Protein AF-A0A960Y481-F1 (afdb_monomer_lite)

Foldseek 3Di:
DVVVLLVPQFAAPDLPAPLVLLLCLLVLAANPDDDGSVSLSCLLVCQLPDDQFDDFPQLQLLSQVLNLCSQQPVVLVSVLSSCCRHPQWDWFAAPNDIFIQHQDLADADLQQFQKWKAFLQQWTDGPPDDIDHPLVQSLQSSLVSHLVDPCSSVVSNVVSNPDPDRIDIDGNLRVSLVSLCVSPVPCSVVSSRSSNSSSVSVRHSSSSRSSSQSLQQLQQRDLCHQLLVLLLQLLLVQQCVPDPDPDDPQLNVLLSVLSSQFWGWGKHQQDDWPVRRGGIWTFTWTWDQDPNDTDTHTDDDPVSVLVVSLVSSVSSCVSSVHPDDTHGDLVSSQVSSCVSSVHDPVRCVNGVPHSGIGSHHGRSQSSLCRSVNHPHQPFWDKDQFPALVRVQLVVLVVLLPDDPVLVVSCVVRQSNWWWKDFPPAGIFTWRCNPPLCVCLNVDPDRNVVCCCPQAQVLLLVQQPDFDDLVLLVQLCVQVVHDRDPDDGDTQQVSLVVVVVPDPNQSSLQSNCVSPVPSLQSQLVNWAFTTFRSDADVVFTKTWTWHQDSRVNDIAIWIDTPPDSDTGGDDCCSPHNRIIMIIRRDPVSSD

Sequence (590 aa):
SLRAKISSIKKPVEAKKASNLVILSTLGKLRSDEVTERDAKIAALSSLLSHLRQGSKRSCFASYLAINLKNSYLDYCLDDIVALLKKSKLSRTINGISRLILFLPRIADPYHRIEFSLSRSGTVRTPEASAGKVWENEGMIRALKMLNYEDPVQTLKGYCKALPEKRMTTSFAKLMGHFATESAPDEKERALENALFAFSASWTSTLMRSWVNAIAGMAESQANCYFSSSLIKAILSATRQEASAEIEEQFEEALCRVLVERVRFLYDPTVLAEDEEAEGGFVLFETTLEQSKRSYRQIGTQQEFSAFITRCLEEAARRAETEAAYSVSTKETRKHFLKYIGVSSERAEQKKIQPWVSPLGHDSLEIMKVYLERSEITESHVIIPTSAENLLFQLIRLLKTLPQHEKLLLESKPDSLRPVRIVNYHAFCLMPCHPSWREAWKSAHPTRGWVEKELIKPSKRFSRNALDNETQQKVLSSLGLPAENKERIGYAAFRAALLEKRPAQEVDKALFAALPDVRRALAERALHFADTNLQSGLKDLHFCFIYNPGSEKIEIWQIPDGTDQLIPVREELLINGRHWELFLYADDIF

Radius of gyration: 27.44 Å; chains: 1; bounding box: 72×59×87 Å

Secondary structure (DSSP, 8-state):
-HHHHHHH----SSTTSHHHHHHHHHHT--TTSPPPHHHHHHHHHHHHHS-----STT-HHHHHHHHHHHHH-HHHHHHHHHHHHHHSEEEEEETTEEEEEE-------GGGT-EEEEETT-EEE-SSS--EEGGG-HHHHHHHHHTT-S-HHHHHHHHHHT-SSSEEEEEHHHHHHHHHHHH-GGGHHHHHHHHHHHHHTTTS-HHHHHHHHHHHHGGG-STT-HHHHHHHHHHHHHHHHH-SSPPPHHHHHHHHHHHHHHEEEEEEEEEEPTTSS-EEEEEEEEEEEETTEEEEEE--SHHHHHHHHHHHHHHHHHHTT--------HHHHHHHHHHHTT--HHHHHTTT-BTTEE-----HHHHHHHHTT-SS-S--EEE--SSHHHHHHHHHHHHHTS-HHHHHHHHH-TT--EEEEETTTEEEEE-TT-TTTHHHHH-SS-HHHHHIIIIIHHHHHHHTSBPPHHHHHHHHHHTT---------BHHHHHHHHHTTS-HHHHHHHHHHH-HHHHHHHHTT-EEEEEEEEEETTEEEEEEEEEETTTTEEEEEEEETTS---EE--HHHHTTTPPEEE---HHHH-

Structure (mmCIF, N/CA/C/O backbone):
data_AF-A0A960Y481-F1
#
_entry.id   AF-A0A960Y481-F1
#
loop_
_atom_site.group_PDB
_atom_site.id
_atom_site.type_symbol
_atom_site.label_atom_id
_atom_site.label_alt_id
_atom_site.label_comp_id
_atom_site.label_asym_id
_atom_site.label_entity_id
_atom_site.label_seq_id
_atom_site.pdbx_PDB_ins_code
_atom_site.Cartn_x
_atom_site.Cartn_y
_atom_site.Cartn_z
_atom_site.occupancy
_atom_site.B_iso_or_equiv
_atom_site.auth_seq_id
_atom_site.auth_comp_id
_atom_site.auth_asym_id
_atom_site.auth_atom_id
_atom_site.pdbx_PDB_model_num
ATOM 1 N N . SER A 1 1 ? 2.497 -28.779 8.416 1.00 89.38 1 SER A N 1
ATOM 2 C CA . SER A 1 1 ? 2.288 -28.519 6.975 1.00 89.38 1 SER A CA 1
ATOM 3 C C . SER A 1 1 ? 1.259 -27.410 6.793 1.00 89.38 1 SER A C 1
ATOM 5 O O . SER A 1 1 ? 0.368 -27.284 7.633 1.00 89.38 1 SER A O 1
ATOM 7 N N . LEU A 1 2 ? 1.334 -26.640 5.699 1.00 90.69 2 LEU A N 1
ATOM 8 C CA . LEU A 1 2 ? 0.368 -25.571 5.377 1.00 90.69 2 LEU A CA 1
ATOM 9 C C . LEU A 1 2 ? -1.088 -26.067 5.385 1.00 90.69 2 LEU A C 1
ATOM 11 O O . LEU A 1 2 ? -1.973 -25.420 5.938 1.00 90.69 2 LEU A O 1
ATOM 15 N N . ARG A 1 3 ? -1.333 -27.275 4.858 1.00 93.56 3 ARG A N 1
ATOM 16 C CA . ARG A 1 3 ? -2.661 -27.911 4.856 1.00 93.56 3 ARG A CA 1
ATOM 17 C C . ARG A 1 3 ? -3.247 -28.062 6.263 1.00 93.56 3 ARG A C 1
ATOM 19 O O . ARG A 1 3 ? -4.437 -27.816 6.453 1.00 93.56 3 ARG A O 1
ATOM 26 N N . ALA A 1 4 ? -2.431 -28.458 7.240 1.00 94.81 4 ALA A N 1
ATOM 27 C CA . ALA A 1 4 ? -2.876 -28.603 8.624 1.00 94.81 4 ALA A CA 1
ATOM 28 C C . ALA A 1 4 ? -3.247 -27.242 9.240 1.00 94.81 4 ALA A C 1
ATOM 30 O O . ALA A 1 4 ? -4.299 -27.134 9.867 1.00 94.81 4 ALA A O 1
ATOM 31 N N . LYS A 1 5 ? -2.446 -26.196 8.981 1.00 94.62 5 LYS A N 1
ATOM 32 C CA . LYS A 1 5 ? -2.735 -24.819 9.421 1.00 94.62 5 LYS A CA 1
ATOM 33 C C . LYS A 1 5 ? -4.032 -24.274 8.808 1.00 94.62 5 LYS A C 1
ATOM 35 O O . LYS A 1 5 ? -4.875 -23.753 9.522 1.00 94.62 5 LYS A O 1
ATOM 40 N N . ILE A 1 6 ? -4.261 -24.466 7.507 1.00 95.31 6 ILE A N 1
ATOM 41 C CA . ILE A 1 6 ? -5.529 -24.060 6.867 1.00 95.31 6 ILE A CA 1
ATOM 42 C C . ILE A 1 6 ? -6.713 -24.836 7.464 1.00 95.31 6 ILE A C 1
ATOM 44 O O . ILE A 1 6 ? -7.775 -24.276 7.729 1.00 95.31 6 ILE A O 1
ATOM 48 N N . SER A 1 7 ? -6.533 -26.132 7.728 1.00 94.88 7 SER A N 1
ATOM 49 C CA . SER A 1 7 ? -7.590 -26.979 8.295 1.00 94.88 7 SER A CA 1
ATOM 50 C C . SER A 1 7 ? -7.974 -26.582 9.725 1.00 94.88 7 SER A C 1
ATOM 52 O O . SER A 1 7 ? -9.121 -26.818 10.120 1.00 94.88 7 SER A O 1
ATOM 54 N N . SER A 1 8 ? -7.058 -25.956 10.473 1.00 95.62 8 SER A N 1
ATOM 55 C CA . SER A 1 8 ? -7.289 -25.487 11.842 1.00 95.62 8 SER A CA 1
ATOM 56 C C . SER A 1 8 ? -7.947 -24.106 11.928 1.00 95.62 8 SER A C 1
ATOM 58 O O . SER A 1 8 ? -8.355 -23.715 13.022 1.00 95.62 8 SER A O 1
ATOM 60 N N . ILE A 1 9 ? -8.109 -23.386 10.808 1.00 97.25 9 ILE A N 1
ATOM 61 C CA . ILE A 1 9 ? -8.816 -22.098 10.775 1.00 97.25 9 ILE A CA 1
ATOM 62 C C . ILE A 1 9 ? -10.247 -22.279 11.287 1.00 97.25 9 ILE A C 1
ATOM 64 O O . ILE A 1 9 ? -10.979 -23.176 10.859 1.00 97.25 9 ILE A O 1
ATOM 68 N N . LYS A 1 10 ? -10.639 -21.397 12.207 1.00 96.31 10 LYS A N 1
ATOM 69 C CA . LYS A 1 10 ? -11.958 -21.359 12.845 1.00 96.31 10 LYS A CA 1
ATOM 70 C C . LYS A 1 10 ? -12.716 -20.103 12.443 1.00 96.31 10 LYS A C 1
ATOM 72 O O . LYS A 1 10 ? -12.104 -19.097 12.084 1.00 96.31 10 LYS A O 1
ATOM 77 N N . LYS A 1 11 ? -14.047 -20.165 12.534 1.00 95.25 11 LYS A N 1
ATOM 78 C CA . LYS A 1 11 ? -14.888 -18.976 12.376 1.00 95.25 11 LYS A CA 1
ATOM 79 C C . LYS A 1 11 ? -14.591 -17.947 13.479 1.00 95.25 11 LYS A C 1
ATOM 81 O O . LYS A 1 11 ? -14.102 -18.332 14.549 1.00 95.25 11 LYS A O 1
ATOM 86 N N . PRO A 1 12 ? -14.865 -16.655 13.244 1.00 94.19 12 PRO A N 1
ATOM 87 C CA . PRO A 1 12 ? -14.698 -15.629 14.265 1.00 94.19 12 PRO A CA 1
ATOM 88 C C . PRO A 1 12 ? -15.528 -15.921 15.519 1.00 94.19 12 PRO A C 1
ATOM 90 O O . PRO A 1 12 ? -16.620 -16.477 15.438 1.00 94.19 12 PRO A O 1
ATOM 93 N N . VAL A 1 13 ? -15.014 -15.531 16.690 1.00 89.94 13 VAL A N 1
ATOM 94 C CA . VAL A 1 13 ? -15.665 -15.827 17.985 1.00 89.94 13 VAL A CA 1
ATOM 95 C C . VAL A 1 13 ? -16.997 -15.084 18.160 1.00 89.94 13 VAL A C 1
ATOM 97 O O . VAL A 1 13 ? -17.880 -15.570 18.853 1.00 89.94 13 VAL A O 1
ATOM 100 N N . GLU A 1 14 ? -17.152 -13.906 17.552 1.00 89.75 14 GLU A N 1
ATOM 101 C CA . GLU A 1 14 ? -18.338 -13.058 17.726 1.00 89.75 14 GLU A CA 1
ATOM 102 C C . GLU A 1 14 ? -18.870 -12.576 16.379 1.00 89.75 14 GLU A C 1
ATOM 104 O O . GLU A 1 14 ? -18.095 -12.176 15.509 1.00 89.75 14 GLU A O 1
ATOM 109 N N . ALA A 1 15 ? -20.200 -12.529 16.254 1.00 83.88 15 ALA A N 1
ATOM 110 C CA . ALA A 1 15 ? -20.890 -12.155 15.023 1.00 83.88 15 ALA A CA 1
ATOM 111 C C . ALA A 1 15 ? -20.551 -10.732 14.526 1.00 83.88 15 ALA A C 1
ATOM 113 O O . ALA A 1 15 ? -20.482 -10.479 13.326 1.00 83.88 15 ALA A O 1
ATOM 114 N N . LYS A 1 16 ? -20.320 -9.797 15.456 1.00 85.00 16 LYS A N 1
ATOM 115 C CA . LYS A 1 16 ? -20.137 -8.362 15.173 1.00 85.00 16 LYS A CA 1
ATOM 116 C C . LYS A 1 16 ? -18.681 -7.953 14.905 1.00 85.00 16 LYS A C 1
ATOM 118 O O . LYS A 1 16 ? -18.383 -6.763 14.834 1.00 85.00 16 LYS A O 1
ATOM 123 N N . LYS A 1 17 ? -17.759 -8.912 14.798 1.00 87.50 17 LYS A N 1
ATOM 124 C CA . LYS A 1 17 ? -16.328 -8.643 14.610 1.00 87.50 17 LYS A CA 1
ATOM 125 C C . LYS A 1 17 ? -15.989 -8.266 13.167 1.00 87.50 17 LYS A C 1
ATOM 127 O O . LYS A 1 17 ? -16.613 -8.747 12.226 1.00 87.50 17 LYS A O 1
ATOM 132 N N . ALA A 1 18 ? -14.943 -7.457 12.995 1.00 93.25 18 ALA A N 1
ATOM 133 C CA . ALA A 1 18 ? -14.444 -7.042 11.683 1.00 93.25 18 ALA A CA 1
ATOM 134 C C . ALA A 1 18 ? -14.099 -8.236 10.774 1.00 93.25 18 ALA A C 1
ATOM 136 O O . ALA A 1 18 ? -14.351 -8.187 9.575 1.00 93.25 18 ALA A O 1
ATOM 137 N N . SER A 1 19 ? -13.599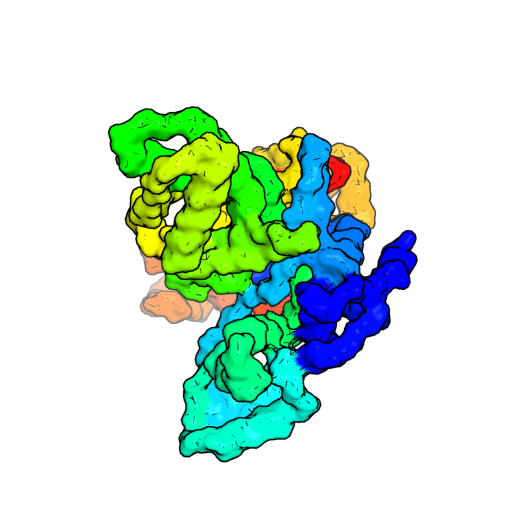 -9.344 11.331 1.00 95.69 19 SER A N 1
ATOM 138 C CA . SER A 1 19 ? -13.332 -10.557 10.550 1.00 95.69 19 SER A CA 1
ATOM 139 C C . SER A 1 19 ? -14.572 -11.177 9.905 1.00 95.69 19 SER A C 1
ATOM 141 O O . SER A 1 19 ? -14.451 -11.718 8.808 1.00 95.69 19 SER A O 1
ATOM 143 N N . ASN A 1 20 ? -15.761 -11.050 10.504 1.00 96.31 20 ASN A N 1
ATOM 144 C CA . ASN A 1 20 ? -16.996 -11.484 9.848 1.00 96.31 20 ASN A CA 1
ATOM 145 C C . ASN A 1 20 ? -17.303 -10.635 8.619 1.00 96.31 20 ASN A C 1
ATOM 147 O O . ASN A 1 20 ? -17.557 -11.194 7.558 1.00 96.31 20 ASN A O 1
ATOM 151 N N . LEU A 1 21 ? -17.211 -9.306 8.736 1.00 96.25 21 LEU A N 1
ATOM 152 C CA . LEU A 1 21 ? -17.396 -8.400 7.600 1.00 96.25 21 LEU A CA 1
ATOM 153 C C . LEU A 1 21 ? -16.445 -8.756 6.451 1.00 96.25 21 LEU A C 1
ATOM 155 O O . LEU A 1 21 ? -16.871 -8.813 5.300 1.00 96.25 21 LEU A O 1
ATOM 159 N N . VAL A 1 22 ? -15.179 -9.047 6.763 1.00 96.81 22 VAL A N 1
ATOM 160 C CA . VAL A 1 22 ? -14.194 -9.480 5.766 1.00 96.81 22 VAL A CA 1
ATOM 161 C C . VAL A 1 22 ? -14.618 -10.764 5.071 1.00 96.81 22 VAL A C 1
ATOM 163 O O . VAL A 1 22 ? -14.667 -10.771 3.845 1.00 96.81 22 VAL A O 1
ATOM 166 N N . ILE A 1 23 ? -14.979 -11.810 5.821 1.00 97.81 23 ILE A N 1
ATOM 167 C CA . ILE A 1 23 ? -15.399 -13.096 5.247 1.00 97.81 23 ILE A CA 1
ATOM 168 C C . ILE A 1 23 ? -16.652 -12.927 4.376 1.00 97.81 23 ILE A C 1
ATOM 170 O O . ILE A 1 23 ? -16.670 -13.391 3.237 1.00 97.81 23 ILE A O 1
ATOM 174 N N . LEU A 1 24 ? -17.680 -12.236 4.877 1.00 97.88 24 LEU A N 1
ATOM 175 C CA . LEU A 1 24 ? -18.930 -12.008 4.146 1.00 97.88 24 LEU A CA 1
ATOM 176 C C . LEU A 1 24 ? -18.686 -11.219 2.851 1.00 97.88 24 LEU A C 1
ATOM 178 O O . LEU A 1 24 ? -19.197 -11.597 1.797 1.00 97.88 24 LEU A O 1
ATOM 182 N N . SER A 1 25 ? -17.836 -10.188 2.908 1.00 96.81 25 SER A N 1
ATOM 183 C CA . SER A 1 25 ? -17.443 -9.382 1.744 1.00 96.81 25 SER A CA 1
ATOM 184 C C . SER A 1 25 ? -16.659 -10.195 0.710 1.00 96.81 25 SER A C 1
ATOM 186 O O . SER A 1 25 ? -16.933 -10.098 -0.486 1.00 96.81 25 SER A O 1
ATOM 188 N N . THR A 1 26 ? -15.706 -11.027 1.152 1.00 96.00 26 THR A N 1
ATOM 189 C CA . THR A 1 26 ? -14.926 -11.906 0.262 1.00 96.00 26 THR A CA 1
ATOM 190 C C . THR A 1 26 ? -15.830 -12.882 -0.486 1.00 96.00 26 THR A C 1
ATOM 192 O O . THR A 1 26 ? -15.625 -13.123 -1.672 1.00 96.00 26 THR A O 1
ATOM 195 N N . LEU A 1 27 ? -16.830 -13.441 0.202 1.00 97.00 27 LEU A N 1
ATOM 196 C CA . LEU A 1 27 ? -17.701 -14.486 -0.339 1.00 97.00 27 LEU A CA 1
ATOM 197 C C . LEU A 1 27 ? -18.978 -13.949 -1.002 1.00 97.00 27 LEU A C 1
ATOM 199 O O . LEU A 1 27 ? -19.749 -14.738 -1.540 1.00 97.00 27 LEU A O 1
ATOM 203 N N . GLY A 1 28 ? -19.219 -12.635 -0.959 1.00 96.75 28 GLY A N 1
ATOM 204 C CA . GLY A 1 28 ? -20.430 -12.022 -1.508 1.00 96.75 28 GLY A CA 1
ATOM 205 C C . GLY A 1 28 ? -21.717 -12.525 -0.847 1.00 96.75 28 GLY A C 1
ATOM 206 O O . GLY A 1 28 ? -22.691 -12.820 -1.546 1.00 96.75 28 GLY A O 1
ATOM 207 N N . LYS A 1 29 ? -21.693 -12.655 0.484 1.00 98.12 29 LYS A N 1
ATOM 208 C CA . LYS A 1 29 ? -22.826 -13.048 1.338 1.00 98.12 29 LYS A CA 1
ATOM 209 C C . LYS A 1 29 ? -23.587 -11.834 1.881 1.00 98.12 29 LYS A C 1
ATOM 211 O O . LYS A 1 29 ? -23.073 -10.715 1.827 1.00 98.12 29 LYS A O 1
ATOM 216 N N . LEU A 1 30 ? -24.801 -12.051 2.394 1.00 97.69 30 LEU A N 1
ATOM 217 C CA . LEU A 1 30 ? -25.567 -11.008 3.084 1.00 97.69 30 LEU A CA 1
ATOM 218 C C . LEU A 1 30 ? -24.894 -10.636 4.409 1.00 97.69 30 LEU A C 1
ATOM 220 O O . LEU A 1 30 ? -24.222 -11.461 5.028 1.00 97.69 30 LEU A O 1
ATOM 224 N N . ARG A 1 31 ? -25.098 -9.403 4.885 1.00 96.06 31 ARG A N 1
ATOM 225 C CA . ARG A 1 31 ? -24.583 -8.977 6.202 1.00 96.06 31 ARG A CA 1
ATOM 226 C C . ARG A 1 31 ? -25.227 -9.760 7.355 1.00 96.06 31 ARG A C 1
ATOM 228 O O . ARG A 1 31 ? -24.601 -9.902 8.404 1.00 96.06 31 ARG A O 1
ATOM 235 N N . SER A 1 32 ? -26.450 -10.253 7.168 1.00 95.81 32 SER A N 1
ATOM 236 C CA . SER A 1 32 ? -27.188 -11.098 8.115 1.00 95.81 32 SER A CA 1
ATOM 237 C C . SER A 1 32 ? -26.797 -12.580 8.089 1.00 95.81 32 SER A C 1
ATOM 239 O O . SER A 1 32 ? -27.176 -13.303 9.011 1.00 95.81 32 SER A O 1
ATOM 241 N N . ASP A 1 33 ? -26.045 -13.042 7.083 1.00 97.06 33 ASP A N 1
ATOM 242 C CA . ASP A 1 33 ? -25.694 -14.458 6.951 1.00 97.06 33 ASP A CA 1
ATOM 243 C C . ASP A 1 33 ? -24.779 -14.930 8.092 1.00 97.06 33 ASP A C 1
ATOM 245 O O . ASP A 1 33 ? -23.843 -14.240 8.514 1.00 97.06 33 ASP A O 1
ATOM 249 N N . GLU A 1 34 ? -24.990 -16.166 8.556 1.00 97.12 34 GLU A N 1
ATOM 250 C CA . GLU A 1 34 ? -24.066 -16.790 9.499 1.00 97.12 34 GLU A CA 1
ATOM 251 C C . GLU A 1 34 ? -22.747 -17.168 8.802 1.00 97.12 34 GLU A C 1
ATOM 253 O O . GLU A 1 34 ? -22.714 -17.844 7.769 1.00 97.12 34 GLU A O 1
ATOM 258 N N . VAL A 1 35 ? -21.628 -16.778 9.416 1.00 97.75 35 VAL A N 1
ATOM 259 C CA . VAL A 1 35 ? -20.289 -17.202 9.000 1.00 97.75 35 VAL A CA 1
ATOM 260 C C . VAL A 1 35 ? -19.968 -18.588 9.562 1.00 97.75 35 VAL A C 1
ATOM 262 O O . VAL A 1 35 ? -19.931 -18.797 10.776 1.00 97.75 35 VAL A O 1
ATOM 265 N N . THR A 1 36 ? -19.652 -19.535 8.679 1.00 97.69 36 THR A N 1
ATOM 266 C CA . THR A 1 36 ? -19.241 -20.902 9.039 1.00 97.69 36 THR A CA 1
ATOM 267 C C . THR A 1 36 ? -17.714 -21.066 9.085 1.00 97.69 36 THR A C 1
ATOM 269 O O . THR A 1 36 ? -16.955 -20.229 8.594 1.00 97.69 36 THR A O 1
ATOM 272 N N . GLU A 1 37 ? -17.213 -22.181 9.637 1.00 97.88 37 GLU A N 1
ATOM 273 C CA . GLU A 1 37 ? -15.775 -22.507 9.545 1.00 97.88 37 GLU A CA 1
ATOM 274 C C . GLU A 1 37 ? -15.317 -22.701 8.092 1.00 97.88 37 GLU A C 1
ATOM 276 O O . GLU A 1 37 ? -14.184 -22.366 7.746 1.00 97.88 37 GLU A O 1
ATOM 281 N N . ARG A 1 38 ? -16.196 -23.241 7.236 1.00 98.06 38 ARG A N 1
ATOM 282 C CA . ARG A 1 38 ? -15.915 -23.419 5.809 1.00 98.06 38 ARG A CA 1
ATOM 283 C C . ARG A 1 38 ? -15.708 -22.067 5.132 1.00 98.06 38 ARG A C 1
ATOM 285 O O . ARG A 1 38 ? -14.753 -21.925 4.377 1.00 98.06 38 ARG A O 1
ATOM 292 N N . ASP A 1 39 ? -16.540 -21.082 5.453 1.00 98.25 39 ASP A N 1
ATOM 293 C CA . ASP A 1 39 ? -16.425 -19.726 4.913 1.00 98.25 39 ASP A CA 1
ATOM 294 C C . ASP A 1 39 ? -15.092 -19.075 5.289 1.00 98.25 39 ASP A C 1
ATOM 296 O O . ASP A 1 39 ? -14.391 -18.559 4.423 1.00 98.25 39 ASP A O 1
ATOM 300 N N . ALA A 1 40 ? -14.692 -19.173 6.562 1.00 98.12 40 ALA A N 1
ATOM 301 C CA . ALA A 1 40 ? -13.408 -18.649 7.028 1.00 98.12 40 ALA A CA 1
ATOM 302 C C . ALA A 1 40 ? -12.216 -19.295 6.296 1.00 98.12 40 ALA A C 1
ATOM 304 O O . ALA A 1 40 ? -11.266 -18.607 5.922 1.00 98.12 40 ALA A O 1
ATOM 305 N N . LYS A 1 41 ? -12.278 -20.610 6.043 1.00 98.19 41 LYS A N 1
ATOM 306 C CA . LYS A 1 41 ? -11.253 -21.347 5.284 1.00 98.19 41 LYS A CA 1
ATOM 307 C C . LYS A 1 41 ? -11.200 -20.927 3.817 1.00 98.19 41 LYS A C 1
ATOM 309 O O . LYS A 1 41 ? -10.105 -20.749 3.290 1.00 98.19 41 LYS A O 1
ATO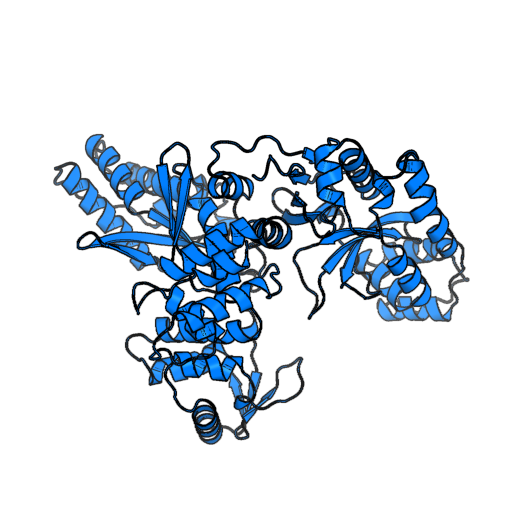M 314 N N . ILE A 1 42 ? -12.354 -20.758 3.166 1.00 97.81 42 ILE A N 1
ATOM 315 C CA . ILE A 1 42 ? -12.423 -20.296 1.772 1.00 97.81 42 ILE A CA 1
ATOM 316 C C . ILE A 1 42 ? -11.888 -18.868 1.671 1.00 97.81 42 ILE A C 1
ATOM 318 O O . ILE A 1 42 ? -11.073 -18.606 0.794 1.00 97.81 42 ILE A O 1
ATOM 322 N N . ALA A 1 43 ? -12.276 -17.973 2.585 1.00 97.06 43 ALA A N 1
ATOM 323 C CA . ALA A 1 43 ? -11.764 -16.606 2.613 1.00 97.06 43 ALA A CA 1
ATOM 324 C C . ALA A 1 43 ? -10.236 -16.589 2.771 1.00 97.06 43 ALA A C 1
ATOM 326 O O . ALA A 1 43 ? -9.547 -15.966 1.969 1.00 97.06 43 ALA A O 1
ATOM 327 N N . ALA A 1 44 ? -9.689 -17.351 3.725 1.00 97.56 44 ALA A N 1
ATOM 328 C CA . ALA A 1 44 ? -8.244 -17.474 3.898 1.00 97.56 44 ALA A CA 1
ATOM 329 C C . ALA A 1 44 ? -7.543 -18.007 2.639 1.00 97.56 44 ALA A C 1
ATOM 331 O O . ALA A 1 44 ? -6.573 -17.409 2.180 1.00 97.56 44 ALA A O 1
ATOM 332 N N . LEU A 1 45 ? -8.039 -19.100 2.051 1.00 96.94 45 LEU A N 1
ATOM 333 C CA . LEU A 1 45 ? -7.442 -19.694 0.854 1.00 96.94 45 LEU A CA 1
ATOM 334 C C . LEU A 1 45 ? -7.517 -18.745 -0.348 1.00 96.94 45 LEU A C 1
ATOM 336 O O . LEU A 1 45 ? -6.511 -18.544 -1.023 1.00 96.94 45 LEU A O 1
ATOM 340 N N . SER A 1 46 ? -8.675 -18.121 -0.577 1.00 96.06 46 SER A N 1
ATOM 341 C CA . SER A 1 46 ? -8.863 -17.106 -1.618 1.00 96.06 46 SER A CA 1
ATOM 342 C C . SER A 1 46 ? -7.866 -15.964 -1.455 1.00 96.06 46 SER A C 1
ATOM 344 O O . SER A 1 46 ? -7.333 -15.463 -2.439 1.00 96.06 46 SER A O 1
ATOM 346 N N . SER A 1 47 ? -7.585 -15.563 -0.218 1.00 95.69 47 SER A N 1
ATOM 347 C CA . SER A 1 47 ? -6.618 -14.518 0.081 1.00 95.69 47 SER A CA 1
ATOM 348 C C . SER A 1 47 ? -5.177 -14.952 -0.151 1.00 95.69 47 SER A C 1
ATOM 350 O O . SER A 1 47 ? -4.425 -14.192 -0.755 1.00 95.69 47 SER A O 1
ATOM 352 N N . LEU A 1 48 ? -4.782 -16.160 0.253 1.00 95.38 48 LEU A N 1
ATOM 353 C CA . LEU A 1 48 ? -3.434 -16.688 -0.006 1.00 95.38 48 LEU A CA 1
ATOM 354 C C . LEU A 1 48 ? -3.151 -16.833 -1.508 1.00 95.38 48 LEU A C 1
ATOM 356 O O . LEU A 1 48 ? -2.051 -16.515 -1.955 1.00 95.38 48 LEU A O 1
ATOM 360 N N . LEU A 1 49 ? -4.156 -17.266 -2.274 1.00 95.25 49 LEU A N 1
ATOM 361 C CA . LEU A 1 49 ? -4.085 -17.395 -3.732 1.00 95.25 49 LEU A CA 1
ATOM 362 C C . LEU A 1 49 ? -4.234 -16.055 -4.461 1.00 95.25 49 LEU A C 1
ATOM 364 O O . LEU A 1 49 ? -3.929 -15.967 -5.647 1.00 95.25 49 LEU A O 1
ATOM 368 N N . SER A 1 50 ? -4.694 -15.009 -3.772 1.00 94.00 50 SER A N 1
ATOM 369 C CA . SER A 1 50 ? -4.795 -13.682 -4.367 1.00 94.00 50 SER A CA 1
ATOM 370 C C . SER A 1 50 ? -3.420 -13.087 -4.632 1.00 94.00 50 SER A C 1
ATOM 372 O O . SER A 1 50 ? -2.425 -13.383 -3.962 1.00 94.00 50 SER A O 1
ATOM 374 N N . HIS A 1 51 ? -3.381 -12.196 -5.607 1.00 91.00 51 HIS A N 1
ATOM 375 C CA . HIS A 1 51 ? -2.190 -11.455 -5.937 1.00 91.00 51 HIS A CA 1
ATOM 376 C C . HIS A 1 51 ? -2.157 -10.147 -5.132 1.00 91.00 51 HIS A C 1
ATOM 378 O O . HIS A 1 51 ? -3.031 -9.292 -5.280 1.00 91.00 51 HIS A O 1
ATOM 384 N N . LEU A 1 52 ? -1.201 -10.027 -4.204 1.00 93.06 52 LEU A N 1
ATOM 385 C CA . LEU A 1 52 ? -1.096 -8.865 -3.323 1.00 93.06 52 LEU A CA 1
ATOM 386 C C . LEU A 1 52 ? -0.195 -7.820 -3.968 1.00 93.06 52 LEU A C 1
ATOM 388 O O . LEU A 1 52 ? 0.983 -8.071 -4.198 1.00 93.06 52 LEU A O 1
ATOM 392 N N . ARG A 1 53 ? -0.751 -6.636 -4.212 1.00 91.81 53 ARG A N 1
ATOM 393 C CA . ARG A 1 53 ? -0.035 -5.501 -4.795 1.00 91.81 53 ARG A CA 1
ATOM 394 C C . ARG A 1 53 ? -0.206 -4.269 -3.947 1.00 91.81 53 ARG A C 1
ATOM 396 O O . ARG A 1 53 ? -1.177 -4.155 -3.200 1.00 91.81 53 ARG A O 1
ATOM 403 N N . GLN A 1 54 ? 0.730 -3.343 -4.043 1.00 88.75 54 GLN A N 1
ATOM 404 C CA . GLN A 1 54 ? 0.591 -2.051 -3.397 1.00 88.75 54 GLN A CA 1
ATOM 405 C C . GLN A 1 54 ? -0.659 -1.351 -3.940 1.00 88.75 54 GLN A C 1
ATOM 407 O O . GLN A 1 54 ? -0.951 -1.410 -5.131 1.00 88.75 54 GLN A O 1
ATOM 412 N N . GLY A 1 55 ? -1.447 -0.780 -3.031 1.00 80.19 55 GLY A N 1
ATOM 413 C CA . GLY A 1 55 ? -2.617 0.012 -3.393 1.00 80.19 55 GLY A CA 1
ATOM 414 C C . GLY A 1 55 ? -2.209 1.451 -3.691 1.00 80.19 55 GLY A C 1
ATOM 415 O O . GLY A 1 55 ? -1.267 1.713 -4.438 1.00 80.19 55 GLY A O 1
ATOM 416 N N . SER A 1 56 ? -2.894 2.382 -3.041 1.00 69.44 56 SER A N 1
ATOM 417 C CA . SER A 1 56 ? -2.641 3.816 -3.121 1.00 69.44 56 SER A CA 1
ATOM 418 C C . SER A 1 56 ? -1.201 4.225 -2.767 1.00 69.44 56 SER A C 1
ATOM 420 O O . SER A 1 56 ? -0.461 3.537 -2.040 1.00 69.44 56 SER A O 1
ATOM 422 N N . LYS A 1 57 ? -0.809 5.409 -3.263 1.00 69.38 57 LYS A N 1
ATOM 423 C CA . LYS A 1 57 ? 0.413 6.116 -2.847 1.00 69.38 57 LYS A CA 1
ATOM 424 C C . LYS A 1 57 ? 0.417 6.215 -1.312 1.00 69.38 57 LYS A C 1
ATOM 426 O O . LYS A 1 57 ? -0.608 6.543 -0.741 1.00 69.38 57 LYS A O 1
ATOM 431 N N . ARG A 1 58 ? 1.574 6.006 -0.664 1.00 81.44 58 ARG A N 1
ATOM 432 C CA . ARG A 1 58 ? 1.806 6.036 0.808 1.00 81.44 58 ARG A CA 1
ATOM 433 C C . ARG A 1 58 ? 1.549 4.746 1.583 1.00 81.44 58 ARG A C 1
ATOM 435 O O . ARG A 1 58 ? 1.891 4.713 2.753 1.00 81.44 58 ARG A O 1
ATOM 442 N N . SER A 1 59 ? 1.064 3.670 0.965 1.00 85.19 59 SER A N 1
ATOM 443 C CA . SER A 1 59 ? 1.012 2.339 1.607 1.00 85.19 59 SER A CA 1
ATOM 444 C C . SER A 1 59 ? 2.292 1.506 1.407 1.00 85.19 59 SER A C 1
ATOM 446 O O . SER A 1 59 ? 2.407 0.396 1.938 1.00 85.19 59 SER A O 1
ATOM 448 N N . CYS A 1 60 ? 3.264 2.022 0.641 1.00 90.44 60 CYS A N 1
ATOM 449 C CA . CYS A 1 60 ? 4.484 1.304 0.259 1.00 90.44 60 CYS A CA 1
ATOM 450 C C . CYS A 1 60 ? 5.303 0.830 1.464 1.00 90.44 60 CYS A C 1
ATOM 452 O O . CYS A 1 60 ? 5.754 -0.312 1.462 1.00 90.44 60 CYS A O 1
ATOM 454 N N . PHE A 1 61 ? 5.405 1.654 2.515 1.00 91.19 61 PHE A N 1
ATOM 455 C CA . PHE A 1 61 ? 6.169 1.363 3.737 1.00 91.19 61 PHE A CA 1
ATOM 456 C C . PHE A 1 61 ? 5.690 0.121 4.504 1.00 91.19 61 PHE A C 1
ATOM 458 O O . PHE A 1 61 ? 6.433 -0.386 5.330 1.00 91.19 61 PHE A O 1
ATOM 465 N N . ALA A 1 62 ? 4.479 -0.378 4.242 1.00 93.88 62 ALA A N 1
ATOM 466 C CA . ALA A 1 62 ? 3.949 -1.609 4.834 1.00 93.88 62 ALA A CA 1
ATOM 467 C C . ALA A 1 62 ? 3.729 -2.708 3.784 1.00 93.88 62 ALA A C 1
ATOM 469 O O . ALA A 1 62 ? 3.998 -3.884 4.031 1.00 93.88 62 ALA A O 1
ATOM 470 N N . SER A 1 63 ? 3.268 -2.325 2.589 1.00 94.19 63 SER A N 1
ATOM 471 C CA . SER A 1 63 ? 2.918 -3.264 1.518 1.00 94.19 63 SER A CA 1
ATOM 472 C C . SER A 1 63 ? 4.115 -4.090 1.055 1.00 94.19 63 SER A C 1
ATOM 474 O O . SER A 1 63 ? 3.957 -5.281 0.809 1.00 94.19 63 SER A O 1
ATOM 476 N N . TYR A 1 64 ? 5.309 -3.492 0.974 1.00 93.75 64 TYR A N 1
ATOM 477 C CA . TYR A 1 64 ? 6.516 -4.209 0.551 1.00 93.75 64 TYR A CA 1
ATOM 478 C C . TYR A 1 64 ? 6.868 -5.371 1.494 1.00 93.75 64 TYR A C 1
ATOM 480 O O . TYR A 1 64 ? 7.195 -6.462 1.031 1.00 93.75 64 TYR A O 1
ATOM 488 N N . LEU A 1 65 ? 6.714 -5.170 2.808 1.00 94.00 65 LEU A N 1
ATOM 489 C CA . LEU A 1 65 ? 6.919 -6.208 3.806 1.00 94.00 65 LEU A CA 1
ATOM 490 C C . LEU A 1 65 ? 5.841 -7.280 3.662 1.00 94.00 65 LEU A C 1
ATOM 492 O O . LEU A 1 65 ? 6.171 -8.448 3.545 1.00 94.00 65 LEU A O 1
ATOM 496 N N . ALA A 1 66 ? 4.564 -6.908 3.573 1.00 95.69 66 ALA A N 1
ATOM 497 C CA . ALA A 1 66 ? 3.479 -7.877 3.400 1.00 95.69 66 ALA A CA 1
ATOM 498 C C . ALA A 1 66 ? 3.639 -8.750 2.136 1.00 95.69 66 ALA A C 1
ATOM 500 O O . ALA A 1 66 ? 3.410 -9.960 2.178 1.00 95.69 66 ALA A O 1
ATOM 501 N N . ILE A 1 67 ? 4.067 -8.152 1.020 1.00 95.25 67 ILE A N 1
ATOM 502 C CA . ILE A 1 67 ? 4.366 -8.858 -0.234 1.00 95.25 67 ILE A CA 1
ATOM 503 C C . ILE A 1 67 ? 5.544 -9.815 -0.036 1.00 95.25 67 ILE A C 1
ATOM 505 O O . ILE A 1 67 ? 5.453 -10.986 -0.407 1.00 95.25 67 ILE A O 1
ATOM 509 N N . ASN A 1 68 ? 6.616 -9.351 0.611 1.00 93.69 68 ASN A N 1
ATOM 510 C CA . ASN A 1 68 ? 7.759 -10.189 0.949 1.00 93.69 68 ASN A CA 1
ATOM 511 C C . ASN A 1 68 ? 7.367 -11.380 1.834 1.00 93.69 68 ASN A C 1
ATOM 513 O O . ASN A 1 68 ? 7.684 -12.519 1.508 1.00 93.69 68 ASN A O 1
ATOM 517 N N . LEU A 1 69 ? 6.624 -11.130 2.910 1.00 93.94 69 LEU A N 1
ATOM 518 C CA . LEU A 1 69 ? 6.132 -12.141 3.840 1.00 93.94 69 LEU A CA 1
ATOM 519 C C . LEU A 1 69 ? 5.282 -13.190 3.122 1.00 93.94 69 LEU A C 1
ATOM 521 O O . LEU A 1 69 ? 5.484 -14.385 3.305 1.00 93.94 69 LEU A O 1
ATOM 525 N N . LYS A 1 70 ? 4.356 -12.760 2.262 1.00 94.56 70 LYS A N 1
ATOM 526 C CA . LYS A 1 70 ? 3.495 -13.673 1.506 1.00 94.56 70 LYS A CA 1
ATOM 527 C C . LYS A 1 70 ? 4.292 -14.555 0.540 1.00 94.56 70 LYS A C 1
ATOM 529 O O . LYS A 1 70 ? 4.008 -15.747 0.456 1.00 94.56 70 LYS A O 1
ATOM 534 N N . ASN A 1 71 ? 5.261 -13.988 -0.180 1.00 91.44 71 ASN A N 1
ATOM 535 C CA . ASN A 1 71 ? 6.000 -14.713 -1.219 1.00 91.44 71 ASN A CA 1
ATOM 536 C C . ASN A 1 71 ? 7.149 -15.562 -0.652 1.00 91.44 71 ASN A C 1
ATOM 538 O O . ASN A 1 71 ? 7.347 -16.696 -1.079 1.00 91.44 71 ASN A O 1
ATOM 542 N N . SER A 1 72 ? 7.872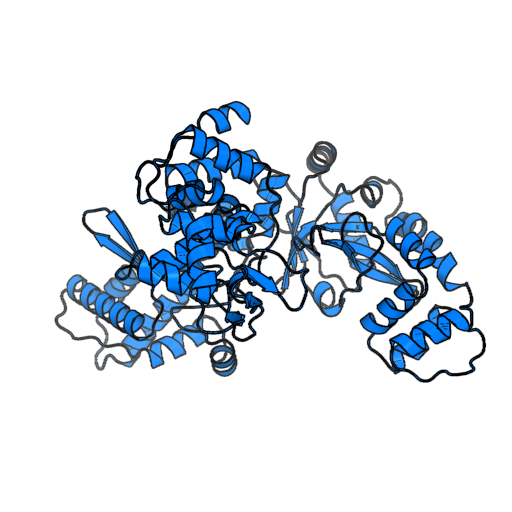 -15.054 0.345 1.00 89.38 72 SER A N 1
ATOM 543 C CA . SER A 1 72 ? 9.077 -15.698 0.880 1.00 89.38 72 SER A CA 1
ATOM 544 C C . SER A 1 72 ? 8.829 -16.488 2.177 1.00 89.38 72 SER A C 1
ATOM 546 O O . SER A 1 72 ? 9.555 -17.449 2.457 1.00 89.38 72 SER A O 1
ATOM 548 N N . TYR A 1 73 ? 7.793 -16.128 2.950 1.00 91.31 73 TYR A N 1
ATOM 549 C CA . TYR A 1 73 ? 7.572 -16.581 4.335 1.00 91.31 73 TYR A CA 1
ATOM 550 C C . TYR A 1 73 ? 6.093 -16.873 4.643 1.00 91.31 73 TYR A C 1
ATOM 552 O O . TYR A 1 73 ? 5.537 -16.447 5.658 1.00 91.31 73 TYR A O 1
ATOM 560 N N . LEU A 1 74 ? 5.452 -17.632 3.750 1.00 92.44 74 LEU A N 1
ATOM 561 C CA . LEU A 1 74 ? 4.009 -17.902 3.756 1.00 92.44 74 LEU A CA 1
ATOM 562 C C . LEU A 1 74 ? 3.458 -18.404 5.103 1.00 92.44 74 LEU A C 1
ATOM 564 O O . LEU A 1 74 ? 2.309 -18.120 5.438 1.00 92.44 74 LEU A O 1
ATOM 568 N N . ASP A 1 75 ? 4.260 -19.130 5.885 1.00 93.06 75 ASP A N 1
ATOM 569 C CA . ASP A 1 75 ? 3.865 -19.615 7.208 1.00 93.06 75 ASP A CA 1
ATOM 570 C C . ASP A 1 75 ? 3.532 -18.482 8.192 1.00 93.06 75 ASP A C 1
ATOM 572 O O . ASP A 1 75 ? 2.520 -18.583 8.884 1.00 93.06 75 ASP A O 1
ATOM 576 N N . TYR A 1 76 ? 4.314 -17.397 8.207 1.00 93.25 76 TYR A N 1
ATOM 577 C CA . TYR A 1 76 ? 4.070 -16.227 9.063 1.00 93.25 76 TYR A CA 1
ATOM 578 C C . TYR A 1 76 ? 2.824 -15.461 8.617 1.00 93.25 76 TYR A C 1
ATOM 580 O O . TYR A 1 76 ? 1.974 -15.100 9.432 1.00 93.25 76 TYR A O 1
ATOM 588 N N . CYS A 1 77 ? 2.669 -15.286 7.301 1.00 95.50 77 CYS A N 1
ATOM 589 C CA . CYS A 1 77 ? 1.464 -14.709 6.710 1.00 95.50 77 CYS A CA 1
ATOM 590 C C . CYS A 1 77 ? 0.209 -15.504 7.119 1.00 95.50 77 CYS A C 1
ATOM 592 O O . CYS A 1 77 ? -0.806 -14.925 7.512 1.00 95.50 77 CYS A O 1
ATOM 594 N N . LEU A 1 78 ? 0.279 -16.838 7.085 1.00 96.44 78 LEU A N 1
ATOM 595 C CA . LEU A 1 78 ? -0.833 -17.702 7.471 1.00 96.44 78 LEU A CA 1
ATOM 596 C C . LEU A 1 78 ? -1.156 -17.613 8.968 1.00 96.44 78 LEU A C 1
ATOM 598 O O . LEU A 1 78 ? -2.334 -17.575 9.328 1.00 96.44 78 LEU A O 1
ATOM 602 N N . ASP A 1 79 ? -0.147 -17.545 9.834 1.00 96.06 79 ASP A N 1
ATOM 603 C CA . ASP A 1 79 ? -0.356 -17.417 11.280 1.00 96.06 79 ASP A CA 1
ATOM 604 C C . ASP A 1 79 ? -1.058 -16.090 11.628 1.00 96.06 79 ASP A C 1
ATOM 606 O O . ASP A 1 79 ? -2.005 -16.068 12.425 1.00 96.06 79 ASP A O 1
ATOM 610 N N . ASP A 1 80 ? -0.694 -15.004 10.942 1.00 97.19 80 ASP A N 1
ATOM 611 C CA . ASP A 1 80 ? -1.392 -13.723 11.047 1.00 97.19 80 ASP A CA 1
ATOM 612 C C . ASP A 1 80 ? -2.828 -13.788 10.530 1.00 97.19 80 ASP A C 1
ATOM 614 O O . ASP A 1 80 ? -3.742 -13.297 11.192 1.00 97.19 80 ASP A O 1
ATOM 618 N N . ILE A 1 81 ? -3.067 -14.422 9.381 1.00 96.75 81 ILE A N 1
ATOM 619 C CA . ILE A 1 81 ? -4.420 -14.605 8.838 1.00 96.75 81 ILE A CA 1
ATOM 620 C C . ILE A 1 81 ? -5.302 -15.379 9.820 1.00 96.75 81 ILE A C 1
ATOM 622 O O . ILE A 1 81 ? -6.439 -14.978 10.080 1.00 96.75 81 ILE A O 1
ATOM 626 N N . VAL A 1 82 ? -4.784 -16.461 10.407 1.00 96.19 82 VAL A N 1
ATOM 627 C CA . VAL A 1 82 ? -5.493 -17.243 11.430 1.00 96.19 82 VAL A CA 1
ATOM 628 C C . VAL A 1 82 ? -5.840 -16.351 12.625 1.00 96.19 82 VAL A C 1
ATOM 630 O O . VAL A 1 82 ? -6.980 -16.371 13.104 1.00 96.19 82 VAL A O 1
ATOM 633 N N . ALA A 1 83 ? -4.884 -15.549 13.101 1.00 95.50 83 ALA A N 1
ATOM 634 C CA . ALA A 1 83 ? -5.095 -14.630 14.212 1.00 95.50 83 ALA A CA 1
ATOM 635 C C . ALA A 1 83 ? -6.141 -13.552 13.882 1.00 95.50 83 ALA A C 1
ATOM 637 O O . ALA A 1 83 ? -7.045 -13.320 14.689 1.00 95.50 83 ALA A O 1
ATOM 638 N N . LEU A 1 84 ? -6.080 -12.953 12.692 1.00 95.19 84 LEU A N 1
ATOM 639 C CA . LEU A 1 84 ? -7.019 -11.934 12.228 1.00 95.19 84 LEU A CA 1
ATOM 640 C C . LEU A 1 84 ? -8.436 -12.480 12.091 1.00 95.19 84 LEU A C 1
ATOM 642 O O . LEU A 1 84 ? -9.366 -11.892 12.644 1.00 95.19 84 LEU A O 1
ATOM 646 N N . LEU A 1 85 ? -8.615 -13.632 11.443 1.00 95.62 85 LEU A N 1
ATOM 647 C CA . LEU A 1 85 ? -9.934 -14.245 11.304 1.00 95.62 85 LEU A CA 1
ATOM 648 C C . LEU A 1 85 ? -10.517 -14.605 12.676 1.00 95.62 85 LEU A C 1
ATOM 650 O O . LEU A 1 85 ? -11.653 -14.245 12.987 1.00 95.62 85 LEU A O 1
ATOM 654 N N . LYS A 1 86 ? -9.722 -15.222 13.557 1.00 94.25 86 LYS A N 1
ATOM 655 C CA . LYS A 1 86 ? -10.195 -15.654 14.880 1.00 94.25 86 LYS A CA 1
ATOM 656 C C . LYS A 1 86 ? -10.470 -14.485 15.834 1.00 94.25 86 LYS A C 1
ATOM 658 O O . LYS A 1 86 ? -11.476 -14.498 16.547 1.00 94.25 86 LYS A O 1
ATOM 663 N N . LYS A 1 87 ? -9.566 -13.502 15.900 1.00 93.19 87 LYS A N 1
ATOM 664 C CA . LYS A 1 87 ? -9.527 -12.478 16.963 1.00 93.19 87 LYS A CA 1
ATOM 665 C C . LYS A 1 87 ? -9.846 -11.056 16.487 1.00 93.19 87 LYS A C 1
ATOM 667 O O . LYS A 1 87 ? -10.058 -10.206 17.346 1.00 93.19 87 LYS A O 1
ATOM 672 N N . SER A 1 88 ? -9.893 -10.787 15.177 1.00 94.00 88 SER A N 1
ATOM 673 C CA . SER A 1 88 ? -9.937 -9.426 14.594 1.00 94.00 88 SER A CA 1
ATOM 674 C C . SER A 1 88 ? -8.815 -8.504 15.085 1.00 94.00 88 SER A C 1
ATOM 676 O O . SER A 1 88 ? -9.010 -7.301 15.236 1.00 94.00 88 SER A O 1
ATOM 678 N N . LYS A 1 89 ? -7.648 -9.068 15.400 1.00 94.00 89 LYS A N 1
ATOM 679 C CA . LYS A 1 89 ? -6.466 -8.316 15.829 1.00 94.00 89 LYS A CA 1
ATOM 680 C C . LYS A 1 89 ? -5.222 -9.182 15.741 1.00 94.00 89 LYS A C 1
ATOM 682 O O . LYS A 1 89 ? -5.312 -10.404 15.890 1.00 94.00 89 LYS A O 1
ATOM 687 N N . LEU A 1 90 ? -4.079 -8.532 15.580 1.00 95.88 90 LEU A N 1
ATOM 688 C CA . LEU A 1 90 ? -2.776 -9.135 15.814 1.00 95.88 90 LEU A CA 1
ATOM 689 C C . LEU A 1 90 ? -2.282 -8.758 17.209 1.00 95.88 90 LEU A C 1
ATOM 691 O O . LEU A 1 90 ? -2.732 -7.792 17.836 1.00 95.88 90 LEU A O 1
ATOM 695 N N . SER A 1 91 ? -1.375 -9.571 17.725 1.00 95.19 91 SER A N 1
ATOM 696 C CA . SER A 1 91 ? -0.644 -9.272 18.947 1.00 95.19 91 SER A CA 1
ATOM 697 C C . SER A 1 91 ? 0.828 -9.485 18.661 1.00 95.19 91 SER A C 1
ATOM 699 O O . SER A 1 91 ? 1.174 -10.466 17.999 1.00 95.19 91 SER A O 1
ATOM 701 N N . ARG A 1 92 ? 1.646 -8.539 19.112 1.00 95.12 92 ARG A N 1
ATOM 702 C CA . ARG A 1 92 ? 3.103 -8.601 19.031 1.00 95.12 92 ARG A CA 1
ATOM 703 C C . ARG A 1 92 ? 3.705 -8.252 20.374 1.00 95.12 92 ARG A C 1
ATOM 705 O O . ARG A 1 92 ? 3.147 -7.407 21.068 1.00 95.12 92 ARG A O 1
ATOM 712 N N . THR A 1 93 ? 4.800 -8.884 20.759 1.00 94.25 93 THR A N 1
ATOM 713 C CA . THR A 1 93 ? 5.488 -8.592 22.023 1.00 94.25 93 THR A CA 1
ATOM 714 C C . THR A 1 93 ? 6.839 -7.968 21.732 1.00 94.25 93 THR A C 1
ATOM 716 O O . THR A 1 93 ? 7.659 -8.578 21.075 1.00 94.25 93 THR A O 1
ATOM 719 N N . ILE A 1 94 ? 7.095 -6.755 22.217 1.00 89.75 94 ILE A N 1
ATOM 720 C CA . ILE A 1 94 ? 8.384 -6.076 22.012 1.00 89.75 94 ILE A CA 1
ATOM 721 C C . ILE A 1 94 ? 8.900 -5.671 23.380 1.00 89.75 94 ILE A C 1
ATOM 723 O O . ILE A 1 94 ? 8.182 -5.003 24.128 1.00 89.75 94 ILE A O 1
ATOM 727 N N . ASN A 1 95 ? 10.122 -6.082 23.719 1.00 89.12 95 ASN A N 1
ATOM 728 C CA . ASN A 1 95 ? 10.731 -5.816 25.028 1.00 89.12 95 ASN A CA 1
ATOM 729 C C . ASN A 1 95 ? 9.822 -6.247 26.194 1.00 89.12 95 ASN A C 1
ATOM 731 O O . ASN A 1 95 ? 9.626 -5.509 27.155 1.00 89.12 95 ASN A O 1
ATOM 735 N N . GLY A 1 96 ? 9.185 -7.416 26.061 1.00 90.69 96 GLY A N 1
ATOM 736 C CA . GLY A 1 96 ? 8.242 -7.952 27.049 1.00 90.69 96 GLY A CA 1
ATOM 737 C C . GLY A 1 96 ? 6.868 -7.270 27.082 1.00 90.69 96 GLY A C 1
ATOM 738 O O . GLY A 1 96 ? 5.994 -7.706 27.828 1.00 90.69 96 GLY A O 1
ATOM 739 N N . ILE A 1 97 ? 6.627 -6.235 26.268 1.00 89.69 97 ILE A N 1
ATOM 740 C CA . ILE A 1 97 ? 5.355 -5.511 26.254 1.00 89.69 97 ILE A CA 1
ATOM 741 C C . IL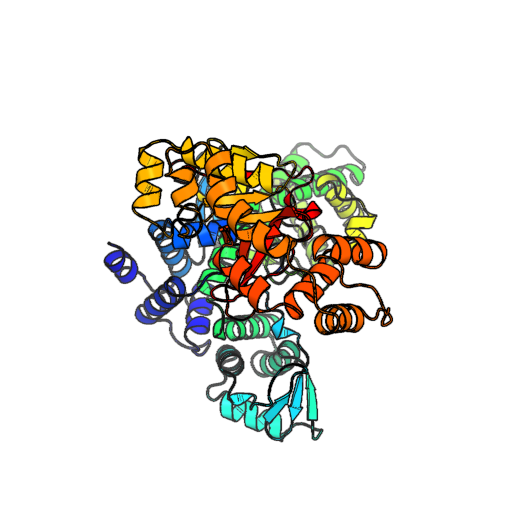E A 1 97 ? 4.483 -5.987 25.093 1.00 89.69 97 ILE A C 1
ATOM 743 O O . ILE A 1 97 ? 4.818 -5.799 23.923 1.00 89.69 97 ILE A O 1
ATOM 747 N N . SER A 1 98 ? 3.317 -6.550 25.419 1.00 92.56 98 SER A N 1
ATOM 748 C CA . SER A 1 98 ? 2.331 -6.959 24.418 1.00 92.56 98 SER A CA 1
ATOM 749 C C . SER A 1 98 ? 1.602 -5.751 23.822 1.00 92.56 98 SER A C 1
ATOM 751 O O . SER A 1 98 ? 0.985 -4.943 24.523 1.00 92.56 98 SER A O 1
ATOM 753 N N . ARG A 1 99 ? 1.651 -5.643 22.499 1.00 90.50 99 ARG A N 1
ATOM 754 C CA . ARG A 1 99 ? 0.983 -4.640 21.676 1.00 90.50 99 ARG A CA 1
ATOM 755 C C . ARG A 1 99 ? -0.149 -5.286 20.902 1.00 90.50 99 ARG A C 1
ATOM 757 O O . ARG A 1 99 ? 0.003 -6.348 20.301 1.00 90.50 99 ARG A O 1
ATOM 764 N N . LEU A 1 100 ? -1.301 -4.627 20.927 1.00 92.12 100 LEU A N 1
ATOM 765 C CA . LEU A 1 100 ? -2.465 -5.022 20.147 1.00 92.12 100 LEU A CA 1
ATOM 766 C C . LEU A 1 100 ? -2.508 -4.182 18.881 1.00 92.12 100 LEU A C 1
ATOM 768 O O . LEU A 1 100 ? -2.530 -2.957 18.956 1.00 92.12 100 LEU A O 1
ATOM 772 N N . ILE A 1 101 ? -2.569 -4.854 17.741 1.00 94.44 101 ILE A N 1
ATOM 773 C CA . ILE A 1 101 ? -2.666 -4.221 16.431 1.00 94.44 101 ILE A CA 1
ATOM 774 C C . ILE A 1 101 ? -4.053 -4.529 15.892 1.00 94.44 101 ILE A C 1
ATOM 776 O O . ILE A 1 101 ? -4.448 -5.693 15.765 1.00 94.44 101 ILE A O 1
ATOM 780 N N . LEU A 1 102 ? -4.824 -3.479 15.646 1.00 89.94 102 LEU A N 1
ATOM 781 C CA . LEU A 1 102 ? -6.231 -3.614 15.307 1.00 89.94 102 LEU A CA 1
ATOM 782 C C . LEU A 1 102 ? -6.428 -3.927 13.834 1.00 89.94 102 LEU A C 1
ATOM 784 O O . LEU A 1 102 ? -5.674 -3.500 12.965 1.00 89.94 102 LEU A O 1
ATOM 788 N N . PHE A 1 103 ? -7.486 -4.683 13.578 1.00 88.44 103 PHE A N 1
ATOM 789 C CA . PHE A 1 103 ? -7.908 -5.036 12.241 1.00 88.44 103 PHE A CA 1
ATOM 790 C C . PHE A 1 103 ? -8.941 -4.027 11.745 1.00 88.44 103 PHE A C 1
ATOM 792 O O . PHE A 1 103 ? -10.067 -4.000 12.244 1.00 88.44 103 PHE A O 1
ATOM 799 N N . LEU A 1 104 ? -8.556 -3.204 10.768 1.00 89.81 104 LEU A N 1
ATOM 800 C CA . LEU A 1 104 ? -9.445 -2.235 10.132 1.00 89.81 104 LEU A CA 1
ATOM 801 C C . LEU A 1 104 ? -9.902 -2.758 8.758 1.00 89.81 104 LEU A C 1
ATOM 803 O O . LEU A 1 104 ? -9.086 -2.836 7.829 1.00 89.81 104 LEU A O 1
ATOM 807 N N . PRO A 1 105 ? -11.191 -3.121 8.601 1.00 92.19 105 PRO A N 1
ATOM 808 C CA . PRO A 1 105 ? -11.751 -3.585 7.336 1.00 92.19 105 PRO A CA 1
ATOM 809 C C . PRO A 1 105 ? -12.049 -2.393 6.414 1.00 92.19 105 PRO A C 1
ATOM 811 O O . PRO A 1 105 ? -13.200 -2.056 6.163 1.00 92.19 105 PRO A O 1
ATOM 814 N N . ARG A 1 106 ? -10.992 -1.721 5.946 1.00 91.81 106 ARG A N 1
ATOM 815 C CA . ARG A 1 106 ? -11.056 -0.572 5.030 1.00 91.81 106 ARG A CA 1
ATOM 816 C C . ARG A 1 106 ? -10.136 -0.782 3.832 1.00 91.81 106 ARG A C 1
ATOM 818 O O . ARG A 1 106 ? -9.092 -1.423 3.958 1.00 91.81 106 ARG A O 1
ATOM 825 N N . ILE A 1 107 ? -10.524 -0.257 2.674 1.00 91.56 107 ILE A N 1
ATOM 826 C CA . ILE A 1 107 ? -9.740 -0.291 1.434 1.00 91.56 107 ILE A CA 1
ATOM 827 C C . ILE A 1 107 ? -9.856 1.083 0.791 1.00 91.56 107 ILE A C 1
ATOM 829 O O . ILE A 1 107 ? -10.964 1.588 0.636 1.00 91.56 107 ILE A O 1
ATOM 833 N N . ALA A 1 108 ? -8.712 1.669 0.449 1.00 89.44 108 ALA A N 1
ATOM 834 C CA . ALA A 1 108 ? -8.672 2.821 -0.435 1.00 89.44 108 ALA A CA 1
ATOM 835 C C . ALA A 1 108 ? -8.923 2.341 -1.857 1.00 89.44 108 ALA A C 1
ATOM 837 O O . ALA A 1 108 ? -8.246 1.413 -2.318 1.00 89.44 108 ALA A O 1
ATOM 838 N N . ASP A 1 109 ? -9.924 2.916 -2.504 1.00 89.38 109 ASP A N 1
ATOM 839 C CA . ASP A 1 109 ? -10.322 2.477 -3.820 1.00 89.38 109 ASP A CA 1
ATOM 840 C C . ASP A 1 109 ? -10.790 3.663 -4.672 1.00 89.38 109 ASP A C 1
ATOM 842 O O . ASP A 1 109 ? -11.888 4.198 -4.459 1.00 89.38 109 ASP A O 1
ATOM 846 N N . PRO A 1 110 ? -9.995 4.068 -5.677 1.00 86.81 110 PRO A N 1
ATOM 847 C CA . PRO A 1 110 ? -10.335 5.219 -6.501 1.00 86.81 110 PRO A CA 1
ATOM 848 C C . PRO A 1 110 ? -11.635 4.995 -7.288 1.00 86.81 110 PRO A C 1
ATOM 850 O O . PRO A 1 110 ? -12.353 5.956 -7.583 1.00 86.81 110 PRO A O 1
ATOM 853 N N . TYR A 1 111 ? -12.012 3.737 -7.564 1.00 89.38 111 TYR A N 1
ATOM 854 C CA . TYR A 1 111 ? -13.242 3.408 -8.289 1.00 89.38 111 TYR A CA 1
ATOM 855 C C . TYR A 1 111 ? -14.510 3.807 -7.525 1.00 89.38 111 TYR A C 1
ATOM 857 O O . TYR A 1 111 ? -15.573 3.930 -8.134 1.00 89.38 111 TYR A O 1
ATOM 865 N N . HIS A 1 112 ? -14.430 4.074 -6.215 1.00 91.75 112 HIS A N 1
ATOM 866 C CA . HIS A 1 112 ? -15.577 4.571 -5.447 1.00 91.75 112 HIS A CA 1
ATOM 867 C C . HIS A 1 112 ? -16.063 5.944 -5.931 1.00 91.75 112 HIS A C 1
ATOM 869 O O . HIS A 1 112 ? -17.235 6.286 -5.742 1.00 91.75 112 HIS A O 1
ATOM 875 N N . ARG A 1 113 ? -15.179 6.734 -6.552 1.00 90.94 113 ARG A N 1
ATOM 876 C CA . ARG A 1 113 ? -15.427 8.146 -6.890 1.00 90.94 113 ARG A CA 1
ATOM 877 C C . ARG A 1 113 ? -15.531 8.433 -8.367 1.00 90.94 113 ARG A C 1
ATOM 879 O O . ARG A 1 113 ? -16.043 9.494 -8.710 1.00 90.94 113 ARG A O 1
ATOM 886 N N . ILE A 1 114 ? -15.088 7.506 -9.212 1.00 90.69 114 ILE A N 1
ATOM 887 C CA . ILE A 1 114 ? -15.198 7.653 -10.660 1.00 90.69 114 ILE A CA 1
ATOM 888 C C . ILE A 1 114 ? -16.661 7.908 -11.012 1.00 90.69 114 ILE A C 1
ATOM 890 O O . ILE A 1 114 ? -17.551 7.113 -10.691 1.00 90.69 114 ILE A O 1
ATOM 894 N N . GLU A 1 115 ? -16.900 9.052 -11.646 1.00 95.12 115 GLU A N 1
ATOM 895 C CA . GLU A 1 115 ? -18.224 9.403 -12.122 1.00 95.12 115 GLU A CA 1
ATOM 896 C C . GLU A 1 115 ? -18.554 8.604 -13.384 1.00 95.12 115 GLU A C 1
ATOM 898 O O . GLU A 1 115 ? -17.731 8.404 -14.281 1.00 95.12 115 GLU A O 1
ATOM 903 N N . PHE A 1 116 ? -19.790 8.131 -13.452 1.00 95.50 116 PHE A N 1
ATOM 904 C CA . PHE A 1 116 ? -20.321 7.392 -14.579 1.00 95.50 116 PHE A CA 1
ATOM 905 C C . PHE A 1 116 ? -21.751 7.819 -14.880 1.00 95.50 116 PHE A C 1
ATOM 907 O O . PHE A 1 116 ? -22.510 8.250 -14.010 1.00 95.50 116 PHE A O 1
ATOM 914 N N . SER A 1 117 ? -22.140 7.658 -16.142 1.00 96.56 117 SER A N 1
ATOM 915 C CA . SER A 1 117 ? -23.521 7.854 -16.564 1.00 96.56 117 SER A CA 1
ATOM 916 C C . SER A 1 117 ? -24.310 6.559 -16.396 1.00 96.56 117 SER A C 1
ATOM 918 O O . SER A 1 117 ? -23.933 5.531 -16.963 1.00 96.56 117 SER A O 1
ATOM 920 N N . LEU A 1 118 ? -25.418 6.614 -15.658 1.00 97.62 118 LEU A N 1
ATOM 921 C CA . LEU A 1 118 ? -26.365 5.518 -15.464 1.00 97.62 118 LEU A CA 1
ATOM 922 C C . LEU A 1 118 ? -27.691 5.842 -16.154 1.00 97.62 118 LEU A C 1
ATOM 924 O O . LEU A 1 118 ? -28.276 6.897 -15.932 1.00 97.62 118 LEU A O 1
ATOM 928 N N . SER A 1 119 ? -28.183 4.934 -16.995 1.00 97.56 119 SER A N 1
ATOM 929 C CA . SER A 1 119 ? -29.457 5.102 -17.715 1.00 97.56 119 SER A CA 1
ATOM 930 C C . SER A 1 119 ? -30.608 4.296 -17.112 1.00 97.56 119 SER A C 1
ATOM 932 O O . SER A 1 119 ? -30.375 3.295 -16.440 1.00 97.56 119 SER A O 1
ATOM 934 N N . ARG A 1 120 ? -31.856 4.621 -17.492 1.00 97.75 120 ARG A N 1
ATOM 935 C CA . ARG A 1 120 ? -33.044 3.813 -17.128 1.00 97.75 120 ARG A CA 1
ATOM 936 C C . ARG A 1 120 ? -32.975 2.342 -17.547 1.00 97.75 120 ARG A C 1
ATOM 938 O O . ARG A 1 120 ? -33.587 1.477 -16.935 1.00 97.75 120 ARG A O 1
ATOM 945 N N . SER A 1 121 ? -32.198 2.051 -18.590 1.00 97.31 121 SER A N 1
ATOM 946 C CA . SER A 1 121 ? -31.933 0.684 -19.059 1.00 97.31 121 SER A CA 1
ATOM 947 C C . SER A 1 121 ? -30.867 -0.058 -18.240 1.00 97.31 121 SER A C 1
ATOM 949 O O . SER A 1 121 ? -30.455 -1.146 -18.644 1.00 97.31 121 SER A O 1
ATOM 951 N N . GLY A 1 122 ? -30.339 0.561 -17.179 1.00 97.31 122 GLY A N 1
ATOM 952 C CA . GLY A 1 122 ? -29.226 0.071 -16.364 1.00 97.31 122 GLY A CA 1
ATOM 953 C C . GLY A 1 122 ? -27.857 0.135 -17.023 1.00 97.31 122 GLY A C 1
ATOM 954 O O . GLY A 1 122 ? -26.893 -0.370 -16.462 1.00 97.31 122 GLY A O 1
ATOM 955 N N . THR A 1 123 ? -27.755 0.715 -18.220 1.00 97.50 123 THR A N 1
ATOM 956 C CA . THR A 1 123 ? -26.471 0.851 -18.915 1.00 97.50 123 THR A CA 1
ATOM 957 C C . THR A 1 123 ? -25.601 1.881 -18.198 1.00 97.50 123 THR A C 1
ATOM 959 O O . THR A 1 123 ? -26.054 3.018 -18.032 1.00 97.50 123 THR A O 1
ATOM 962 N N . VAL A 1 124 ? -24.388 1.471 -17.826 1.00 95.94 124 VAL A N 1
ATOM 963 C CA . VAL A 1 124 ? -23.311 2.273 -17.235 1.00 95.94 124 VAL A CA 1
ATOM 964 C C . VAL A 1 124 ? -22.323 2.660 -18.328 1.00 95.94 124 VAL A C 1
ATOM 966 O O . VAL A 1 124 ? -21.966 1.827 -19.163 1.00 95.94 124 VAL A O 1
ATOM 969 N N . ARG A 1 125 ? -21.882 3.918 -18.336 1.00 94.31 125 ARG A N 1
ATOM 970 C CA . ARG A 1 125 ? -20.786 4.401 -19.185 1.00 94.31 125 ARG A CA 1
ATOM 971 C C . ARG A 1 125 ? -19.818 5.222 -18.347 1.00 94.31 125 ARG A C 1
ATOM 973 O O . ARG A 1 125 ? -20.225 6.244 -17.795 1.00 94.31 125 ARG A O 1
ATOM 980 N N . THR A 1 126 ? -18.570 4.780 -18.272 1.00 89.00 126 THR A N 1
ATOM 981 C CA . THR A 1 126 ? -17.449 5.599 -17.793 1.00 89.00 126 THR A CA 1
ATOM 982 C C . THR A 1 126 ? -16.773 6.266 -18.999 1.00 89.00 126 THR A C 1
ATOM 984 O O . THR A 1 126 ? -17.022 5.849 -20.135 1.00 89.00 126 THR A O 1
ATOM 987 N N . PRO A 1 127 ? -15.928 7.291 -18.798 1.00 81.50 127 PRO A N 1
ATOM 988 C CA . PRO A 1 127 ? -15.161 7.895 -19.891 1.00 81.50 127 PRO A CA 1
ATOM 989 C C . PRO A 1 127 ? -14.236 6.902 -20.619 1.00 81.50 127 PRO A C 1
ATOM 991 O O . PRO A 1 127 ? -13.948 7.083 -21.797 1.00 81.50 127 PRO A O 1
ATOM 994 N N . GLU A 1 128 ? -13.800 5.847 -19.926 1.00 79.75 128 GLU A N 1
ATOM 995 C CA . GLU A 1 128 ? -12.702 4.969 -20.353 1.00 79.75 128 GLU A CA 1
ATOM 996 C C . GLU A 1 128 ? -13.136 3.538 -20.715 1.00 79.75 128 GLU A C 1
ATOM 998 O O . GLU A 1 128 ? -12.364 2.813 -21.339 1.00 79.75 128 GLU A O 1
ATOM 1003 N N . ALA A 1 129 ? -14.346 3.099 -20.341 1.00 77.25 129 ALA A N 1
ATOM 1004 C CA . ALA A 1 129 ? -14.767 1.703 -20.489 1.00 77.25 129 ALA A CA 1
ATOM 1005 C C . ALA A 1 129 ? -15.966 1.510 -21.428 1.00 77.25 129 ALA A C 1
ATOM 1007 O O . ALA A 1 129 ? -16.817 2.382 -21.622 1.00 77.25 129 ALA A O 1
ATOM 1008 N N . SER A 1 130 ? -16.060 0.295 -21.974 1.00 79.81 130 SER A N 1
ATOM 1009 C CA . SER A 1 130 ? -17.219 -0.173 -22.729 1.00 79.81 130 SER A CA 1
ATOM 1010 C C . SER A 1 130 ? -18.491 -0.149 -21.878 1.00 79.81 130 SER A C 1
ATOM 1012 O O . SER A 1 130 ? -18.467 -0.433 -20.681 1.00 79.81 130 SER A O 1
ATOM 1014 N N . ALA A 1 131 ? -19.625 0.145 -22.514 1.00 88.88 131 ALA A N 1
ATOM 1015 C CA . ALA A 1 131 ? -20.915 0.158 -21.840 1.00 88.88 131 ALA A CA 1
ATOM 1016 C C . ALA A 1 131 ? -21.307 -1.247 -21.338 1.00 88.88 131 ALA A C 1
ATOM 1018 O O . ALA A 1 131 ? -21.290 -2.196 -22.115 1.00 88.88 131 ALA A O 1
ATOM 1019 N N . GLY A 1 132 ? -21.719 -1.359 -20.073 1.00 94.81 132 GLY A N 1
ATOM 1020 C CA . GLY A 1 132 ? -22.209 -2.604 -19.454 1.00 94.81 132 GLY A CA 1
ATOM 1021 C C . GLY A 1 132 ? -23.461 -2.364 -18.609 1.00 94.81 132 GLY A C 1
ATOM 1022 O O . GLY A 1 132 ? -23.888 -1.213 -18.469 1.00 94.81 132 GLY A O 1
ATOM 1023 N N . LYS A 1 133 ? -24.088 -3.409 -18.052 1.00 97.56 133 LYS A N 1
ATOM 1024 C CA . LYS A 1 133 ? -25.213 -3.226 -17.116 1.00 97.56 133 LYS A CA 1
ATOM 1025 C C . LYS A 1 133 ? -24.729 -3.111 -15.673 1.00 97.56 133 LYS A C 1
ATOM 1027 O O . LYS A 1 133 ? -23.877 -3.872 -15.234 1.00 97.56 133 LYS A O 1
ATOM 1032 N N . VAL A 1 134 ? -25.330 -2.205 -14.898 1.00 96.88 134 VAL A N 1
ATOM 1033 C CA . VAL A 1 134 ? -24.966 -1.994 -13.483 1.00 96.88 134 VAL A CA 1
ATOM 1034 C C . VAL A 1 134 ? -25.142 -3.256 -12.631 1.00 96.88 134 VAL A C 1
ATOM 1036 O O . VAL A 1 134 ? -24.340 -3.515 -11.744 1.00 96.88 134 VAL A O 1
ATOM 1039 N N . TRP A 1 135 ? -26.152 -4.076 -12.932 1.00 97.31 135 TRP A N 1
ATOM 1040 C CA . TRP A 1 135 ? -26.437 -5.329 -12.224 1.00 97.31 135 TRP A CA 1
ATOM 1041 C C . TRP A 1 135 ? -25.614 -6.527 -12.712 1.00 97.31 135 TRP A C 1
ATOM 1043 O O . TRP A 1 135 ? -25.815 -7.624 -12.213 1.00 97.31 135 TRP A O 1
ATOM 1053 N N . GLU A 1 136 ? -24.734 -6.349 -13.697 1.00 96.50 136 GLU A N 1
ATOM 1054 C CA . GLU A 1 136 ? -23.727 -7.353 -14.083 1.00 96.50 136 GLU A CA 1
ATOM 1055 C C . GLU A 1 136 ? -22.394 -7.106 -13.360 1.00 96.50 136 GLU A C 1
ATOM 1057 O O . GLU A 1 136 ? -21.475 -7.917 -13.437 1.00 96.50 136 GLU A O 1
ATOM 1062 N N . ASN A 1 137 ? -22.268 -5.983 -12.646 1.00 95.31 137 ASN A N 1
ATOM 1063 C CA . ASN A 1 137 ? -21.084 -5.681 -11.864 1.00 95.31 137 ASN A CA 1
ATOM 1064 C C . ASN A 1 137 ? -21.132 -6.423 -10.517 1.00 95.31 137 ASN A C 1
ATOM 1066 O O . ASN A 1 137 ? -21.906 -6.074 -9.626 1.00 95.31 137 ASN A O 1
ATOM 1070 N N . GLU A 1 138 ? -20.263 -7.420 -10.352 1.00 96.00 138 GLU A N 1
ATOM 1071 C CA . GLU A 1 138 ? -20.142 -8.213 -9.120 1.00 96.00 138 GLU A CA 1
ATOM 1072 C C . GLU A 1 138 ? -19.901 -7.357 -7.868 1.00 96.00 138 GLU A C 1
ATOM 1074 O O . GLU A 1 138 ? -20.463 -7.636 -6.809 1.00 96.00 138 GLU A O 1
ATOM 1079 N N . GLY A 1 139 ? -19.116 -6.281 -7.974 1.00 96.12 139 GLY A N 1
ATOM 1080 C CA . GLY A 1 139 ? -18.893 -5.350 -6.868 1.00 96.12 139 GLY A CA 1
ATOM 1081 C C . GLY A 1 139 ? -20.195 -4.709 -6.381 1.00 96.12 139 GLY A C 1
ATOM 1082 O O . GLY A 1 139 ? -20.446 -4.672 -5.176 1.00 96.12 139 GLY A O 1
ATOM 1083 N N . MET A 1 140 ? -21.049 -4.245 -7.301 1.00 97.25 140 MET A N 1
ATOM 1084 C CA . MET A 1 140 ? -22.359 -3.652 -6.982 1.00 97.25 140 MET A CA 1
ATOM 1085 C C . MET A 1 140 ? -23.272 -4.661 -6.282 1.00 97.25 140 MET A C 1
ATOM 1087 O O . MET A 1 140 ? -23.915 -4.335 -5.284 1.00 97.25 140 MET A O 1
ATOM 1091 N N . ILE A 1 141 ? -23.301 -5.902 -6.779 1.00 98.06 141 ILE A N 1
ATOM 1092 C CA . ILE A 1 141 ? -24.090 -6.988 -6.185 1.00 98.06 141 ILE A CA 1
ATOM 1093 C C . ILE A 1 141 ? -23.630 -7.244 -4.746 1.00 98.06 141 ILE A C 1
ATOM 1095 O O . ILE A 1 141 ? -24.457 -7.299 -3.835 1.00 98.06 141 ILE A O 1
ATOM 1099 N N . ARG A 1 142 ? -22.316 -7.364 -4.515 1.00 97.75 142 ARG A N 1
ATOM 1100 C CA . ARG A 1 142 ? -21.750 -7.591 -3.174 1.00 97.75 142 ARG A CA 1
ATOM 1101 C C . ARG A 1 142 ? -22.039 -6.441 -2.216 1.00 97.75 142 ARG A C 1
ATOM 1103 O O . ARG A 1 142 ? -22.390 -6.692 -1.066 1.00 97.75 142 ARG A O 1
ATOM 1110 N N . ALA A 1 143 ? -21.931 -5.202 -2.687 1.00 98.06 143 ALA A N 1
ATOM 1111 C CA . ALA A 1 143 ? -22.227 -4.019 -1.891 1.00 98.06 143 ALA A CA 1
ATOM 1112 C C . ALA A 1 143 ? -23.686 -3.999 -1.413 1.00 98.06 143 ALA A C 1
ATOM 1114 O O . ALA A 1 143 ? -23.939 -3.819 -0.225 1.00 98.06 143 ALA A O 1
ATOM 1115 N N . LEU A 1 144 ? -24.641 -4.284 -2.303 1.00 98.50 144 LEU A N 1
ATOM 1116 C CA . LEU A 1 144 ? -26.058 -4.372 -1.941 1.00 98.50 144 LEU A CA 1
ATOM 1117 C C . LEU A 1 144 ? -26.364 -5.545 -1.004 1.00 98.50 144 LEU A C 1
ATOM 1119 O O . LEU A 1 144 ? -27.150 -5.387 -0.072 1.00 98.50 144 LEU A O 1
ATOM 1123 N N . LYS A 1 145 ? -25.703 -6.696 -1.165 1.00 98.38 145 LYS A N 1
ATOM 1124 C CA . LYS A 1 145 ? -25.825 -7.787 -0.184 1.00 98.38 145 LYS A CA 1
ATOM 1125 C C . LYS A 1 145 ? -25.329 -7.376 1.202 1.00 98.38 145 LYS A C 1
ATOM 1127 O O . LYS A 1 145 ? -25.930 -7.741 2.210 1.00 98.38 145 LYS A O 1
ATOM 1132 N N . MET A 1 146 ? -24.274 -6.566 1.271 1.00 97.62 146 MET A N 1
ATOM 1133 C CA . MET A 1 146 ? -23.771 -6.025 2.538 1.00 97.62 146 MET A CA 1
ATOM 1134 C C . MET A 1 146 ? -24.735 -5.018 3.193 1.00 97.62 146 MET A C 1
ATOM 1136 O O . MET A 1 146 ? -24.681 -4.787 4.402 1.00 97.62 146 MET A O 1
ATOM 1140 N N . LEU A 1 147 ? -25.655 -4.468 2.402 1.00 97.81 147 LEU A N 1
ATOM 1141 C CA . LEU A 1 147 ? -26.794 -3.667 2.847 1.00 97.81 147 LEU A CA 1
ATOM 1142 C C . LEU A 1 147 ? -28.066 -4.512 3.078 1.00 97.81 147 LEU A C 1
ATOM 1144 O O . LEU A 1 147 ? -29.139 -3.952 3.269 1.00 97.81 147 LEU A O 1
ATOM 1148 N N . ASN A 1 148 ? -27.951 -5.847 3.096 1.00 97.69 148 ASN A N 1
ATOM 1149 C CA . ASN A 1 148 ? -29.038 -6.820 3.284 1.00 97.69 148 ASN A CA 1
ATOM 1150 C C . ASN A 1 148 ? -30.127 -6.834 2.195 1.00 97.69 148 ASN A C 1
ATOM 1152 O O . ASN A 1 148 ? -31.232 -7.309 2.446 1.00 97.69 148 ASN A O 1
ATOM 1156 N N . TYR A 1 149 ? -29.838 -6.384 0.971 1.00 98.00 149 TYR A N 1
ATOM 1157 C CA . TYR A 1 149 ? -30.750 -6.627 -0.152 1.00 98.00 149 TYR A CA 1
ATOM 1158 C C . TYR A 1 149 ? -30.610 -8.078 -0.637 1.00 98.00 149 TYR A C 1
ATOM 1160 O O . TYR A 1 149 ? -29.566 -8.454 -1.172 1.00 98.00 149 TYR A O 1
ATOM 1168 N N . GLU A 1 150 ? -31.663 -8.883 -0.467 1.00 97.56 150 GLU A N 1
ATOM 1169 C CA . GLU A 1 150 ? -31.684 -10.308 -0.844 1.00 97.56 150 GLU A CA 1
ATOM 1170 C C . GLU A 1 150 ? -31.600 -10.533 -2.361 1.00 97.56 150 GLU A C 1
ATOM 1172 O O . GLU A 1 150 ? -30.926 -11.461 -2.812 1.00 97.56 150 GLU A O 1
ATOM 1177 N N . ASP A 1 151 ? -32.207 -9.639 -3.154 1.00 98.00 151 ASP A N 1
ATOM 1178 C CA . ASP A 1 151 ? -32.133 -9.639 -4.621 1.00 98.00 151 ASP A CA 1
ATOM 1179 C C . ASP A 1 151 ? -31.507 -8.334 -5.163 1.00 98.00 151 ASP A C 1
ATOM 1181 O O . ASP A 1 151 ? -32.209 -7.441 -5.655 1.00 98.00 151 ASP A O 1
ATOM 1185 N N . PRO A 1 152 ? -30.166 -8.197 -5.105 1.00 98.00 152 PRO A N 1
ATOM 1186 C CA . PRO A 1 152 ? -29.454 -7.016 -5.595 1.00 98.00 152 PRO A CA 1
ATOM 1187 C C . PRO A 1 152 ? -29.762 -6.661 -7.051 1.00 98.00 152 PRO A C 1
ATOM 1189 O O . PRO A 1 152 ? -29.786 -5.486 -7.421 1.00 98.00 152 PRO A O 1
ATOM 1192 N N . VAL A 1 153 ? -29.986 -7.672 -7.895 1.00 98.44 153 VAL A N 1
ATOM 1193 C CA . VAL A 1 153 ? -30.208 -7.482 -9.330 1.00 98.44 153 VAL A CA 1
ATOM 1194 C C . VAL A 1 153 ? -31.558 -6.815 -9.564 1.00 98.44 153 VAL A C 1
ATOM 1196 O O . VAL A 1 153 ? -31.636 -5.855 -10.336 1.00 98.44 153 VAL A O 1
ATOM 1199 N N . GLN A 1 154 ? -32.619 -7.291 -8.907 1.00 98.44 154 GLN A N 1
ATOM 1200 C CA . GLN A 1 154 ? -33.934 -6.663 -9.028 1.00 98.44 154 GLN A CA 1
ATOM 1201 C C . GLN A 1 154 ? -33.973 -5.291 -8.363 1.00 98.44 154 GLN A C 1
ATOM 1203 O O . GLN A 1 154 ? -34.533 -4.370 -8.959 1.00 98.44 154 GLN A O 1
ATOM 1208 N N . THR A 1 155 ? -33.301 -5.109 -7.223 1.00 98.38 155 THR A N 1
ATOM 1209 C CA . THR A 1 155 ? -33.144 -3.794 -6.582 1.00 98.38 155 THR A CA 1
ATOM 1210 C C . THR A 1 155 ? -32.529 -2.775 -7.545 1.00 98.38 155 THR A C 1
ATOM 1212 O O . THR A 1 155 ? -33.105 -1.711 -7.779 1.00 98.38 155 THR A O 1
ATOM 1215 N N . LEU A 1 156 ? -31.412 -3.114 -8.203 1.00 98.31 156 LEU A N 1
ATOM 1216 C CA . LEU A 1 156 ? -30.771 -2.227 -9.183 1.00 98.31 156 LEU A CA 1
ATOM 1217 C C . LEU A 1 156 ? -31.656 -1.955 -10.401 1.00 98.31 156 LEU A C 1
ATOM 1219 O O . LEU A 1 156 ? -31.710 -0.821 -10.882 1.00 98.31 156 LEU A O 1
ATOM 1223 N N . LYS A 1 157 ? -32.360 -2.970 -10.916 1.00 98.44 157 LYS A N 1
ATOM 1224 C CA . LYS A 1 157 ? -33.304 -2.798 -12.033 1.00 98.44 157 LYS A CA 1
ATOM 1225 C C . LYS A 1 157 ? -34.453 -1.865 -11.655 1.00 98.44 157 LYS A C 1
ATOM 1227 O O . LYS A 1 157 ? -34.821 -1.018 -12.469 1.00 98.44 157 LYS A O 1
ATOM 1232 N N . GLY A 1 158 ? -35.004 -2.015 -10.451 1.00 98.19 158 GLY A N 1
ATOM 1233 C CA . GLY A 1 158 ? -36.041 -1.148 -9.896 1.00 98.19 158 GLY A CA 1
ATOM 1234 C C . GLY A 1 158 ? -35.563 0.297 -9.795 1.00 98.19 158 GLY A C 1
ATOM 1235 O O . GLY A 1 158 ? -36.188 1.184 -10.376 1.00 98.19 158 GLY A O 1
ATOM 1236 N N . TYR A 1 159 ? -34.394 0.508 -9.183 1.00 97.81 159 TYR A N 1
ATOM 1237 C CA . TYR A 1 159 ? -33.765 1.825 -9.070 1.00 97.81 159 TYR A CA 1
ATOM 1238 C C . TYR A 1 159 ? -33.551 2.484 -10.439 1.00 97.81 159 TYR A C 1
ATOM 1240 O O . TYR A 1 159 ? -33.961 3.621 -10.660 1.00 97.81 159 TYR A O 1
ATOM 1248 N N . CYS A 1 160 ? -32.987 1.749 -11.406 1.00 97.94 160 CYS A N 1
ATOM 1249 C CA . CYS A 1 160 ? -32.763 2.270 -12.755 1.00 97.94 160 CYS A CA 1
ATOM 1250 C C . CYS A 1 160 ? -34.077 2.689 -13.432 1.00 97.94 160 CYS A C 1
ATOM 1252 O O . CYS A 1 160 ? -34.139 3.751 -14.048 1.00 97.94 160 CYS A O 1
ATOM 1254 N N . LYS A 1 161 ? -35.143 1.887 -13.313 1.00 97.81 161 LYS A N 1
ATOM 1255 C CA . LYS A 1 161 ? -36.460 2.224 -13.884 1.00 97.81 161 LYS A CA 1
ATOM 1256 C C . LYS A 1 161 ? -37.066 3.481 -13.255 1.00 97.81 161 LYS A C 1
ATOM 1258 O O . LYS A 1 161 ? -37.744 4.222 -13.963 1.00 97.81 161 LYS A O 1
ATOM 1263 N N . ALA A 1 162 ? -36.805 3.714 -11.970 1.00 97.19 162 ALA A N 1
ATOM 1264 C CA . ALA A 1 162 ? -37.314 4.848 -11.205 1.00 97.19 162 ALA A CA 1
ATOM 1265 C C . ALA A 1 162 ? -36.525 6.157 -11.409 1.00 97.19 162 ALA A C 1
ATOM 1267 O O . ALA A 1 162 ? -36.929 7.191 -10.880 1.00 97.19 162 ALA A O 1
ATOM 1268 N N . LEU A 1 163 ? -35.425 6.153 -12.177 1.00 96.44 163 LEU A N 1
ATOM 1269 C CA . LEU A 1 163 ? -34.626 7.361 -12.401 1.00 96.44 163 LEU A CA 1
ATOM 1270 C C . LEU A 1 163 ? -35.469 8.498 -13.011 1.00 96.44 163 LEU A C 1
ATOM 1272 O O . LEU A 1 163 ? -36.144 8.279 -14.026 1.00 96.44 163 LEU A O 1
ATOM 1276 N N . PRO A 1 164 ? -35.396 9.728 -12.468 1.00 90.62 164 PRO A N 1
ATOM 1277 C CA . PRO A 1 164 ? -36.214 10.848 -12.936 1.00 90.62 164 PRO A CA 1
ATOM 1278 C C . PRO A 1 164 ? -35.886 11.216 -14.386 1.00 90.62 164 PRO A C 1
ATOM 1280 O O . PRO A 1 164 ? -36.782 11.451 -15.193 1.00 90.62 164 PRO A O 1
ATOM 1283 N N . GLU A 1 165 ? -34.611 11.143 -14.753 1.00 91.25 165 GLU A N 1
ATOM 1284 C CA . GLU A 1 165 ? -34.111 11.443 -16.089 1.00 91.25 165 GLU A CA 1
ATOM 1285 C C . GLU A 1 165 ? -33.797 10.168 -16.886 1.00 91.25 165 GLU A C 1
ATOM 1287 O O . GLU A 1 165 ? -33.681 9.063 -16.350 1.00 91.25 165 GLU A O 1
ATOM 1292 N N . LYS A 1 166 ? -33.620 10.309 -18.207 1.00 91.62 166 LYS A N 1
ATOM 1293 C CA . LYS A 1 166 ? -33.195 9.192 -19.074 1.00 91.62 166 LYS A CA 1
ATOM 1294 C C . LYS A 1 166 ? -31.811 8.665 -18.675 1.00 91.62 166 LYS A C 1
ATOM 1296 O O . LYS A 1 166 ? -31.530 7.473 -18.863 1.00 91.62 166 LYS A O 1
ATOM 1301 N N . ARG A 1 167 ? -30.958 9.557 -18.166 1.00 93.94 167 ARG A N 1
ATOM 1302 C CA . ARG A 1 167 ? -29.618 9.292 -17.645 1.00 93.94 167 ARG A CA 1
ATOM 1303 C C . ARG A 1 167 ? -29.342 10.200 -16.456 1.00 93.94 167 ARG A C 1
ATOM 1305 O O . ARG A 1 167 ? -29.758 11.342 -16.491 1.00 93.94 167 ARG A O 1
ATOM 1312 N N . MET A 1 168 ? -28.591 9.704 -15.484 1.00 96.44 168 MET A N 1
ATOM 1313 C CA . MET A 1 168 ? -27.980 10.511 -14.431 1.00 96.44 168 MET A CA 1
ATOM 1314 C C . MET A 1 168 ? -26.467 10.321 -14.447 1.00 96.44 168 MET A C 1
ATOM 1316 O O . MET A 1 168 ? -25.987 9.241 -14.796 1.00 96.44 168 MET A O 1
ATOM 1320 N N . THR A 1 169 ? -25.723 11.349 -14.055 1.00 96.62 169 THR A N 1
ATOM 1321 C CA . THR A 1 169 ? -24.304 11.217 -13.708 1.00 96.62 169 THR A CA 1
ATOM 1322 C C . THR A 1 169 ? -24.209 10.987 -12.207 1.00 96.62 169 THR A C 1
ATOM 1324 O O . THR A 1 169 ? -24.778 11.742 -11.423 1.00 96.62 169 THR A O 1
ATOM 1327 N N . THR A 1 170 ? -23.531 9.922 -11.798 1.00 96.56 170 THR A N 1
ATOM 1328 C CA . THR A 1 170 ? -23.350 9.566 -10.386 1.00 96.56 170 THR A CA 1
ATOM 1329 C C . THR A 1 170 ? -21.990 8.906 -10.181 1.00 96.56 170 THR A C 1
ATOM 1331 O O . THR A 1 170 ? -21.268 8.671 -11.142 1.00 96.56 170 THR A O 1
ATOM 1334 N N . SER A 1 171 ? -21.635 8.597 -8.938 1.00 95.88 171 SER A N 1
ATOM 1335 C CA . SER A 1 171 ? -20.483 7.758 -8.600 1.00 95.88 171 SER A CA 1
ATOM 1336 C C . SER A 1 171 ? -20.939 6.550 -7.793 1.00 95.88 171 SER A C 1
ATOM 1338 O O . SER A 1 171 ? -22.072 6.503 -7.302 1.00 95.88 171 SER A O 1
ATOM 1340 N N . PHE A 1 172 ? -20.056 5.568 -7.624 1.00 95.44 172 PHE A N 1
ATOM 1341 C CA . PHE A 1 172 ? -20.385 4.386 -6.837 1.00 95.44 172 PHE A CA 1
ATOM 1342 C C . PHE A 1 172 ? -20.710 4.748 -5.381 1.00 95.44 172 PHE A C 1
ATOM 1344 O O . PHE A 1 172 ? -21.736 4.316 -4.859 1.00 95.44 172 PHE A O 1
ATOM 1351 N N . ALA A 1 173 ? -19.905 5.612 -4.755 1.00 96.06 173 ALA A N 1
ATOM 1352 C CA . ALA A 1 173 ? -20.148 6.072 -3.391 1.00 96.06 173 ALA A CA 1
ATOM 1353 C C . ALA A 1 173 ? -21.478 6.825 -3.245 1.00 96.06 173 ALA A C 1
ATOM 1355 O O . ALA A 1 173 ? -22.212 6.579 -2.290 1.00 96.06 173 ALA A O 1
ATOM 1356 N N . LYS A 1 174 ? -21.833 7.691 -4.208 1.00 97.56 174 LYS A N 1
ATOM 1357 C CA . LYS A 1 174 ? -23.129 8.394 -4.215 1.00 97.56 174 LYS A CA 1
ATOM 1358 C C . LYS A 1 174 ? -24.292 7.401 -4.343 1.00 97.56 174 LYS A C 1
ATOM 1360 O O . LYS A 1 174 ? -25.258 7.487 -3.588 1.00 97.56 174 LYS A O 1
ATOM 1365 N N . LEU A 1 175 ? -24.178 6.433 -5.257 1.00 97.50 175 LEU A N 1
ATOM 1366 C CA . LEU A 1 175 ? -25.199 5.408 -5.479 1.00 97.50 175 LEU A CA 1
ATOM 1367 C C . LEU A 1 175 ? -25.389 4.511 -4.246 1.00 97.50 175 LEU A C 1
ATOM 1369 O O . LEU A 1 175 ? -26.519 4.289 -3.821 1.00 97.50 175 LEU A O 1
ATOM 1373 N N . MET A 1 176 ? -24.306 4.027 -3.634 1.00 98.12 176 MET A N 1
ATOM 1374 C CA . MET A 1 176 ? -24.399 3.229 -2.406 1.00 98.12 176 MET A CA 1
ATOM 1375 C C . MET A 1 176 ? -24.880 4.048 -1.215 1.00 98.12 176 MET A C 1
ATOM 1377 O O . MET A 1 176 ? -25.590 3.509 -0.374 1.00 98.12 176 MET A O 1
ATOM 1381 N N . GLY A 1 177 ? -24.552 5.341 -1.147 1.00 97.94 177 GLY A N 1
ATOM 1382 C CA . GLY A 1 177 ? -25.044 6.228 -0.093 1.00 97.94 177 GLY A CA 1
ATOM 1383 C C . GLY A 1 177 ? -26.570 6.328 -0.086 1.00 97.94 177 GLY A C 1
ATOM 1384 O O . GLY A 1 177 ? -27.175 6.356 0.986 1.00 97.94 177 GLY A O 1
ATOM 1385 N N . HIS A 1 178 ? -27.201 6.286 -1.263 1.00 97.69 178 HIS A N 1
ATOM 1386 C CA . HIS A 1 178 ? -28.655 6.213 -1.380 1.00 97.69 178 HIS A CA 1
ATOM 1387 C C . HIS A 1 178 ? -29.205 4.904 -0.786 1.00 97.69 178 HIS A C 1
ATOM 1389 O O . HIS A 1 178 ? -29.997 4.950 0.152 1.00 97.69 178 HIS A O 1
ATOM 1395 N N . PHE A 1 179 ? -28.706 3.744 -1.226 1.00 98.25 179 PHE A N 1
ATOM 1396 C CA . PHE A 1 179 ? -29.159 2.444 -0.708 1.00 98.25 179 PHE A CA 1
ATOM 1397 C C . PHE A 1 179 ? -28.850 2.228 0.782 1.00 98.25 179 PHE A C 1
ATOM 1399 O O . PHE A 1 179 ? -29.612 1.558 1.483 1.00 98.25 179 PHE A O 1
ATOM 1406 N N . ALA A 1 180 ? -27.739 2.773 1.280 1.00 98.06 180 ALA A N 1
ATOM 1407 C CA . ALA A 1 180 ? -27.375 2.745 2.695 1.00 98.06 180 ALA A CA 1
ATOM 1408 C C . ALA A 1 180 ? -28.350 3.575 3.540 1.00 98.06 180 ALA A C 1
ATOM 1410 O O . ALA A 1 180 ? -28.748 3.141 4.617 1.00 98.06 180 ALA A O 1
ATOM 1411 N N . THR A 1 181 ? -28.781 4.732 3.025 1.00 97.75 181 THR A N 1
ATOM 1412 C CA . THR A 1 181 ? -29.795 5.570 3.682 1.00 97.75 181 THR A CA 1
ATOM 1413 C C . THR A 1 181 ? -31.134 4.843 3.798 1.00 97.75 181 THR A C 1
ATOM 1415 O O . THR A 1 181 ? -31.771 4.914 4.843 1.00 97.75 181 THR A O 1
ATOM 1418 N N . GLU A 1 182 ? -31.542 4.111 2.759 1.00 97.06 182 GLU A N 1
ATOM 1419 C CA . GLU A 1 182 ? -32.798 3.349 2.762 1.00 97.06 182 GLU A CA 1
ATOM 1420 C C . GLU A 1 182 ? -32.744 2.110 3.667 1.00 97.06 182 GLU A C 1
ATOM 1422 O O . GLU A 1 182 ? -33.699 1.820 4.382 1.00 97.06 182 GLU A O 1
ATOM 1427 N N . SER A 1 183 ? -31.626 1.379 3.651 1.00 97.00 183 SER A N 1
ATOM 1428 C CA . SER A 1 183 ? -31.487 0.109 4.384 1.00 97.00 183 SER A CA 1
ATOM 1429 C C . SER A 1 183 ? -31.181 0.278 5.874 1.00 97.00 183 SER A C 1
ATOM 1431 O O . SER A 1 183 ? -31.570 -0.569 6.677 1.00 97.00 183 SER A O 1
ATOM 1433 N N . ALA A 1 184 ? -30.459 1.334 6.255 1.00 96.44 184 ALA A N 1
ATOM 1434 C CA . ALA A 1 184 ? -30.005 1.554 7.626 1.00 96.44 184 ALA A CA 1
ATOM 1435 C C . ALA A 1 184 ? -29.868 3.059 7.932 1.00 96.44 184 ALA A C 1
ATOM 1437 O O . ALA A 1 184 ? -28.746 3.541 8.104 1.00 96.44 184 ALA A O 1
ATOM 1438 N N . PRO A 1 185 ? -30.977 3.818 8.019 1.00 95.19 185 PRO A N 1
ATOM 1439 C CA . PRO A 1 185 ? -30.943 5.276 8.173 1.00 95.19 185 PRO A CA 1
ATOM 1440 C C . PRO A 1 185 ? -30.150 5.739 9.406 1.00 95.19 185 PRO A C 1
ATOM 1442 O O . PRO A 1 185 ? -29.379 6.696 9.310 1.00 95.19 185 PRO A O 1
ATOM 1445 N N . ASP A 1 186 ? -30.260 5.013 10.522 1.00 96.44 186 ASP A N 1
ATOM 1446 C CA . ASP A 1 186 ? -29.575 5.332 11.785 1.00 96.44 186 ASP A CA 1
ATOM 1447 C C . ASP A 1 186 ? -28.075 4.980 11.775 1.00 96.44 186 ASP A C 1
ATOM 1449 O O . ASP A 1 186 ? -27.297 5.520 12.558 1.00 96.44 186 ASP A O 1
ATOM 1453 N N . GLU A 1 187 ? -27.641 4.089 10.876 1.00 94.50 187 GLU A N 1
ATOM 1454 C CA . GLU A 1 187 ? -26.243 3.658 10.729 1.00 94.50 187 GLU A CA 1
ATOM 1455 C C . GLU A 1 187 ? -25.696 3.948 9.318 1.00 94.50 187 GLU A C 1
ATOM 1457 O O . GLU A 1 187 ? -24.785 3.255 8.854 1.00 94.50 187 GLU A O 1
ATOM 1462 N N . LYS A 1 188 ? -26.240 4.952 8.612 1.00 95.75 188 LYS A N 1
ATOM 1463 C CA . LYS A 1 188 ? -26.007 5.145 7.167 1.00 95.75 188 LYS A CA 1
ATOM 1464 C C . LYS A 1 188 ? -24.525 5.189 6.782 1.00 95.75 188 LYS A C 1
ATOM 1466 O O . LYS A 1 188 ? -24.137 4.610 5.773 1.00 95.75 188 LYS A O 1
ATOM 1471 N N . GLU A 1 189 ? -23.688 5.838 7.592 1.00 93.38 189 GLU A N 1
ATOM 1472 C CA . GLU A 1 189 ? -22.252 5.997 7.327 1.00 93.38 189 GLU A CA 1
ATOM 1473 C C . GLU A 1 189 ? -21.529 4.657 7.439 1.00 93.38 189 GLU A C 1
ATOM 1475 O O . GLU A 1 189 ? -20.816 4.248 6.526 1.00 93.38 189 GLU A O 1
ATOM 1480 N N . ARG A 1 190 ? -21.804 3.905 8.507 1.00 93.25 190 ARG A N 1
ATOM 1481 C CA . ARG A 1 190 ? -21.253 2.563 8.709 1.00 93.25 190 ARG A CA 1
ATOM 1482 C C . ARG A 1 190 ? -21.747 1.579 7.648 1.00 93.25 190 ARG A C 1
ATOM 1484 O O . ARG A 1 190 ? -20.991 0.720 7.198 1.00 93.25 190 ARG A O 1
ATOM 1491 N N . ALA A 1 191 ? -23.018 1.671 7.265 1.00 96.12 191 ALA A N 1
ATOM 1492 C CA . ALA A 1 191 ? -23.598 0.851 6.209 1.00 96.12 191 ALA A CA 1
ATOM 1493 C C . ALA A 1 191 ? -22.931 1.146 4.857 1.00 96.12 191 ALA A C 1
ATOM 1495 O O . ALA A 1 191 ? -22.526 0.211 4.163 1.00 96.12 191 ALA A O 1
ATOM 1496 N N . LEU A 1 192 ? -22.732 2.428 4.534 1.00 96.25 192 LEU A N 1
ATOM 1497 C CA . LEU A 1 192 ? -21.995 2.863 3.352 1.00 96.25 192 LEU A CA 1
ATOM 1498 C C . LEU A 1 192 ? -20.552 2.346 3.367 1.00 96.25 192 LEU A C 1
ATOM 1500 O O . LEU A 1 192 ? -20.132 1.739 2.389 1.00 96.25 192 LEU A O 1
ATOM 1504 N N . GLU A 1 193 ? -19.810 2.510 4.464 1.00 94.25 193 GLU A N 1
ATOM 1505 C CA . GLU A 1 193 ? -18.435 2.000 4.585 1.00 94.25 193 GLU A CA 1
ATOM 1506 C C . GLU A 1 193 ? -18.348 0.490 4.321 1.00 94.25 193 GLU A C 1
ATOM 1508 O O . GLU A 1 193 ? -17.489 0.037 3.563 1.00 94.25 193 GLU A O 1
ATOM 1513 N N . ASN A 1 194 ? -19.269 -0.295 4.889 1.00 95.75 194 ASN A N 1
ATOM 1514 C CA . ASN A 1 194 ? -19.318 -1.739 4.659 1.00 95.75 194 ASN A CA 1
ATOM 1515 C C . ASN A 1 194 ? -19.629 -2.074 3.190 1.00 95.75 194 ASN A C 1
ATOM 1517 O O . ASN A 1 194 ? -19.034 -2.997 2.633 1.00 95.75 194 ASN A O 1
ATOM 1521 N N . ALA A 1 195 ? -20.540 -1.331 2.554 1.00 97.50 195 ALA A N 1
ATOM 1522 C CA . ALA A 1 195 ? -20.882 -1.507 1.144 1.00 97.50 195 ALA A CA 1
ATOM 1523 C C . ALA A 1 195 ? -19.696 -1.168 0.225 1.00 97.50 195 ALA A C 1
ATOM 1525 O O . ALA A 1 195 ? -19.384 -1.932 -0.690 1.00 97.50 195 ALA A O 1
ATOM 1526 N N . LEU A 1 196 ? -18.990 -0.067 0.510 1.00 96.06 196 LEU A N 1
ATOM 1527 C CA . LEU A 1 196 ? -17.773 0.337 -0.196 1.00 96.06 196 LEU A CA 1
ATOM 1528 C C . LEU A 1 196 ? -16.666 -0.715 -0.067 1.00 96.06 196 LEU A C 1
ATOM 1530 O O . LEU A 1 196 ? -16.037 -1.091 -1.055 1.00 96.06 196 LEU A O 1
ATOM 1534 N N . PHE A 1 197 ? -16.477 -1.250 1.136 1.00 96.00 197 PHE A N 1
ATOM 1535 C CA . PHE A 1 197 ? -15.524 -2.323 1.388 1.00 96.00 197 PHE A CA 1
ATOM 1536 C C . PHE A 1 197 ? -15.879 -3.619 0.635 1.00 96.00 197 PHE A C 1
ATOM 1538 O O . PHE A 1 197 ? -15.006 -4.258 0.043 1.00 96.00 197 PHE A O 1
ATOM 1545 N N . ALA A 1 198 ? -17.162 -3.993 0.610 1.00 97.00 198 ALA A N 1
ATOM 1546 C CA . ALA A 1 198 ? -17.645 -5.178 -0.099 1.00 97.00 198 ALA A CA 1
ATOM 1547 C C . ALA A 1 198 ? -17.527 -5.060 -1.627 1.00 97.00 198 ALA A C 1
ATOM 1549 O O . ALA A 1 198 ? -17.268 -6.057 -2.302 1.00 97.00 198 ALA A O 1
ATOM 1550 N N . PHE A 1 199 ? -17.661 -3.853 -2.175 1.00 96.88 199 PHE A N 1
ATOM 1551 C CA . PHE A 1 199 ? -17.439 -3.582 -3.594 1.00 96.88 199 PHE A CA 1
ATOM 1552 C C . PHE A 1 199 ? -15.997 -3.843 -4.019 1.00 96.88 199 PHE A C 1
ATOM 1554 O O . PHE A 1 199 ? -15.758 -4.615 -4.953 1.00 96.88 199 PHE A O 1
ATOM 1561 N N . SER A 1 200 ? -15.037 -3.291 -3.273 1.00 94.75 200 SER A N 1
ATOM 1562 C CA . SER A 1 200 ? -13.605 -3.488 -3.521 1.00 94.75 200 SER A CA 1
ATOM 1563 C C . SER A 1 200 ? -13.193 -4.965 -3.456 1.00 94.75 200 SER A C 1
ATOM 1565 O O . SER A 1 200 ? -12.246 -5.386 -4.121 1.00 94.75 200 SER A O 1
ATOM 1567 N N . ALA A 1 201 ? -13.944 -5.800 -2.728 1.00 93.94 201 ALA A N 1
ATOM 1568 C CA . ALA A 1 201 ? -13.710 -7.242 -2.648 1.00 93.94 201 ALA A CA 1
ATOM 1569 C C . ALA A 1 201 ? -13.801 -7.981 -3.997 1.00 93.94 201 ALA A C 1
ATOM 1571 O O . ALA A 1 201 ? -13.410 -9.148 -4.081 1.00 93.94 201 ALA A O 1
ATOM 1572 N N . SER A 1 202 ? -14.360 -7.352 -5.036 1.00 92.56 202 SER A N 1
ATOM 1573 C CA . SER A 1 202 ? -14.535 -7.976 -6.352 1.00 92.56 202 SER A CA 1
ATOM 1574 C C . SER A 1 202 ? -13.256 -8.029 -7.200 1.00 92.56 202 SER A C 1
ATOM 1576 O O . SER A 1 202 ? -13.154 -8.904 -8.055 1.00 92.56 202 SER A O 1
ATOM 1578 N N . TRP A 1 203 ? -12.250 -7.192 -6.923 1.00 89.88 203 TRP A N 1
ATOM 1579 C CA . TRP A 1 203 ? -10.932 -7.243 -7.589 1.00 89.88 203 TRP A CA 1
ATOM 1580 C C . TRP A 1 203 ? -9.749 -7.304 -6.630 1.00 89.88 203 TRP A C 1
ATOM 1582 O O . TRP A 1 203 ? -8.626 -7.564 -7.060 1.00 89.88 203 TRP A O 1
ATOM 1592 N N . THR A 1 204 ? -9.956 -7.068 -5.334 1.00 91.94 204 THR A N 1
ATOM 1593 C CA . THR A 1 204 ? -8.883 -7.188 -4.350 1.00 91.94 204 THR A CA 1
ATOM 1594 C C . THR A 1 204 ? -9.288 -8.057 -3.168 1.00 91.94 204 THR A C 1
ATOM 1596 O O . THR A 1 204 ? -10.442 -8.115 -2.753 1.00 91.94 204 THR A O 1
ATOM 1599 N N . SER A 1 205 ? -8.309 -8.763 -2.607 1.00 94.81 205 SER A N 1
ATOM 1600 C CA . SER A 1 205 ? -8.513 -9.595 -1.427 1.00 94.81 205 SER A CA 1
ATOM 1601 C C . SER A 1 205 ? -8.670 -8.715 -0.191 1.00 94.81 205 SER A C 1
ATOM 1603 O O . SER A 1 205 ? -7.693 -8.166 0.323 1.00 94.81 205 SER A O 1
ATOM 1605 N N . THR A 1 206 ? -9.901 -8.606 0.307 1.00 94.56 206 THR A N 1
ATOM 1606 C CA . THR A 1 206 ? -10.241 -7.813 1.498 1.00 94.56 206 THR A CA 1
ATOM 1607 C C . THR A 1 206 ? -9.412 -8.199 2.713 1.00 94.56 206 THR A C 1
ATOM 1609 O O . THR A 1 206 ? -8.861 -7.332 3.379 1.00 94.56 206 THR A O 1
ATOM 1612 N N . LEU A 1 207 ? -9.243 -9.496 2.971 1.00 96.19 207 LEU A N 1
ATOM 1613 C CA . LEU A 1 207 ? -8.441 -9.977 4.095 1.00 96.19 207 LEU A CA 1
ATOM 1614 C C . LEU A 1 207 ? -6.956 -9.634 3.946 1.00 96.19 207 LEU A C 1
ATOM 1616 O O . LEU A 1 207 ? -6.344 -9.228 4.931 1.00 96.19 207 LEU A O 1
ATOM 1620 N N . MET A 1 208 ? -6.382 -9.735 2.738 1.00 96.00 208 MET A N 1
ATOM 1621 C CA . MET A 1 208 ? -4.989 -9.320 2.520 1.00 96.00 208 MET A CA 1
ATOM 1622 C C . MET A 1 208 ? -4.824 -7.816 2.695 1.00 96.00 208 MET A C 1
ATOM 1624 O O . MET A 1 208 ? -3.871 -7.383 3.333 1.00 96.00 208 MET A O 1
ATOM 1628 N N . ARG A 1 209 ? -5.762 -7.010 2.187 1.00 94.38 209 ARG A N 1
ATOM 1629 C CA . ARG A 1 209 ? -5.741 -5.555 2.381 1.00 94.38 209 ARG A CA 1
ATOM 1630 C C . ARG A 1 209 ? -5.838 -5.181 3.852 1.00 94.38 209 ARG A C 1
ATOM 1632 O O . ARG A 1 209 ? -5.039 -4.391 4.336 1.00 94.38 209 ARG A O 1
ATOM 1639 N N . SER A 1 210 ? -6.750 -5.802 4.587 1.00 94.19 210 SER A N 1
ATOM 1640 C CA . SER A 1 210 ? -6.881 -5.553 6.018 1.00 94.19 210 SER A CA 1
ATOM 1641 C C . SER A 1 210 ? -5.676 -6.070 6.824 1.00 94.19 210 SER A C 1
ATOM 1643 O O . SER A 1 210 ? -5.329 -5.465 7.836 1.00 94.19 210 SER A O 1
ATOM 1645 N N . TRP A 1 211 ? -4.992 -7.130 6.374 1.00 96.44 211 TRP A N 1
ATOM 1646 C CA . TRP A 1 211 ? -3.703 -7.556 6.939 1.00 96.44 211 TRP A CA 1
ATOM 1647 C C . TRP A 1 211 ? -2.590 -6.535 6.665 1.00 96.44 211 TRP A C 1
ATOM 1649 O O . TRP A 1 211 ? -1.876 -6.169 7.594 1.00 96.44 211 TRP A O 1
ATOM 1659 N N . VAL A 1 212 ? -2.498 -5.992 5.445 1.00 95.50 212 VAL A N 1
ATOM 1660 C CA . VAL A 1 212 ? -1.572 -4.890 5.122 1.00 95.50 212 VAL A CA 1
ATOM 1661 C C . VAL A 1 212 ? -1.844 -3.667 5.996 1.00 95.50 212 VAL A C 1
ATOM 1663 O O . VAL A 1 212 ? -0.899 -3.091 6.525 1.00 95.50 212 VAL A O 1
ATOM 1666 N N . ASN A 1 213 ? -3.109 -3.295 6.213 1.00 94.56 213 ASN A N 1
ATOM 1667 C CA . ASN A 1 213 ? -3.458 -2.182 7.101 1.00 94.56 213 ASN A CA 1
ATOM 1668 C C . ASN A 1 213 ? -3.026 -2.453 8.549 1.00 94.56 213 ASN A C 1
ATOM 1670 O O . ASN A 1 213 ? -2.546 -1.548 9.225 1.00 94.56 213 ASN A O 1
ATOM 1674 N N . ALA A 1 214 ? -3.168 -3.696 9.025 1.00 95.19 214 ALA A N 1
ATOM 1675 C CA . ALA A 1 214 ? -2.686 -4.086 10.345 1.00 95.19 214 ALA A CA 1
ATOM 1676 C C . ALA A 1 214 ? -1.154 -3.961 10.430 1.00 95.19 214 ALA A C 1
ATOM 1678 O O . ALA A 1 214 ? -0.651 -3.369 11.381 1.00 95.19 214 ALA A O 1
ATOM 1679 N N . ILE A 1 215 ? -0.415 -4.430 9.418 1.00 95.94 215 ILE A N 1
ATOM 1680 C CA . ILE A 1 215 ? 1.042 -4.235 9.322 1.00 95.94 215 ILE A CA 1
ATOM 1681 C C . ILE A 1 215 ? 1.388 -2.739 9.310 1.00 95.94 215 ILE A C 1
ATOM 1683 O O . ILE A 1 215 ? 2.264 -2.313 10.051 1.00 95.94 215 ILE A O 1
ATOM 1687 N N . ALA A 1 216 ? 0.673 -1.914 8.547 1.00 94.81 216 ALA A N 1
ATOM 1688 C CA . ALA A 1 216 ? 0.883 -0.466 8.531 1.00 94.81 216 ALA A CA 1
ATOM 1689 C C . ALA A 1 216 ? 0.635 0.175 9.907 1.00 94.81 216 ALA A C 1
ATOM 1691 O O . ALA A 1 216 ? 1.400 1.033 10.343 1.00 94.81 216 ALA A O 1
ATOM 1692 N N . GLY A 1 217 ? -0.388 -0.290 10.630 1.00 94.06 217 GLY A N 1
ATOM 1693 C CA . GLY A 1 217 ? -0.692 0.141 11.994 1.00 94.06 217 GLY A CA 1
ATOM 1694 C C . GLY A 1 217 ? 0.381 -0.227 13.025 1.00 94.06 217 GLY A C 1
ATOM 1695 O O . GLY A 1 217 ? 0.439 0.399 14.081 1.00 94.06 217 GLY A O 1
ATOM 1696 N N . MET A 1 218 ? 1.267 -1.188 12.732 1.00 95.31 218 MET A N 1
ATOM 1697 C CA . MET A 1 218 ? 2.396 -1.516 13.614 1.00 95.31 218 MET A CA 1
ATOM 1698 C C . MET A 1 218 ? 3.354 -0.338 13.790 1.00 95.31 218 MET A C 1
ATOM 1700 O O . MET A 1 218 ? 3.964 -0.217 14.852 1.00 95.31 218 MET A O 1
ATOM 1704 N N . ALA A 1 219 ? 3.428 0.558 12.806 1.00 93.00 219 ALA A N 1
ATOM 1705 C CA . ALA A 1 219 ? 4.306 1.719 12.833 1.00 93.00 219 ALA A CA 1
ATOM 1706 C C . ALA A 1 219 ? 4.036 2.658 14.031 1.00 93.00 219 ALA A C 1
ATOM 1708 O O . ALA A 1 219 ? 4.960 3.249 14.576 1.00 93.00 219 ALA A O 1
ATOM 1709 N N . GLU A 1 220 ? 2.787 2.708 14.509 1.00 92.75 220 GLU A N 1
ATOM 1710 C CA . GLU A 1 220 ? 2.357 3.512 15.665 1.00 92.75 220 GLU A CA 1
ATOM 1711 C C . GLU A 1 220 ? 2.116 2.675 16.938 1.00 92.75 220 GLU A C 1
ATOM 1713 O O . GLU A 1 220 ? 1.463 3.114 17.882 1.00 92.75 220 GLU A O 1
ATOM 1718 N N . SER A 1 221 ? 2.626 1.441 16.992 1.00 88.06 221 SER A N 1
ATOM 1719 C CA . SER A 1 221 ? 2.374 0.531 18.124 1.00 88.06 221 SER A CA 1
ATOM 1720 C C . SER A 1 221 ? 3.420 0.593 19.247 1.00 88.06 221 SER A C 1
ATOM 1722 O O . SER A 1 221 ? 3.219 0.007 20.316 1.00 88.06 221 SER A O 1
ATOM 1724 N N . GLN A 1 222 ? 4.537 1.293 19.032 1.00 86.19 222 GLN A N 1
ATOM 1725 C CA . GLN A 1 222 ? 5.592 1.459 20.032 1.00 86.19 222 GLN A CA 1
ATOM 1726 C C . GLN A 1 222 ? 5.277 2.580 21.035 1.00 86.19 222 GLN A C 1
ATOM 1728 O O . GLN A 1 222 ? 4.465 3.458 20.769 1.00 86.19 222 GLN A O 1
ATOM 1733 N N . ALA A 1 223 ? 5.945 2.576 22.195 1.00 76.69 223 ALA A N 1
ATOM 1734 C CA . ALA A 1 223 ? 5.743 3.605 23.224 1.00 76.69 223 ALA A CA 1
ATOM 1735 C C . ALA A 1 223 ? 6.191 5.006 22.762 1.00 76.69 223 ALA A C 1
ATOM 1737 O O . ALA A 1 223 ? 5.534 5.995 23.069 1.00 76.69 223 ALA A O 1
ATOM 1738 N N . ASN A 1 224 ? 7.271 5.074 21.978 1.00 78.38 224 ASN A N 1
ATOM 1739 C CA . ASN A 1 224 ? 7.840 6.313 21.440 1.00 78.38 224 ASN A CA 1
ATOM 1740 C C . ASN A 1 224 ? 7.470 6.520 19.962 1.00 78.38 224 ASN A C 1
ATOM 1742 O O . ASN A 1 224 ? 8.280 7.015 19.183 1.00 78.38 224 ASN A O 1
ATOM 1746 N N . CYS A 1 225 ? 6.270 6.098 19.559 1.00 83.81 225 CYS A N 1
ATOM 1747 C CA . CYS A 1 225 ? 5.814 6.256 18.180 1.00 83.81 225 CYS A CA 1
ATOM 1748 C C . CYS A 1 225 ? 5.638 7.729 17.791 1.00 83.81 225 CYS A C 1
ATOM 1750 O O . CYS A 1 225 ? 5.429 8.607 18.636 1.00 83.81 225 CYS A O 1
ATOM 1752 N N . TYR A 1 226 ? 5.760 8.001 16.497 1.00 85.81 226 TYR A N 1
ATOM 1753 C CA . TYR A 1 226 ? 5.953 9.342 15.972 1.00 85.81 226 TYR A CA 1
ATOM 1754 C C . TYR A 1 226 ? 4.728 10.237 16.187 1.00 85.81 226 TYR A C 1
ATOM 1756 O O . TYR A 1 226 ? 4.860 11.314 16.774 1.00 85.81 226 TYR A O 1
ATOM 1764 N N . PHE A 1 227 ? 3.528 9.794 15.800 1.00 88.62 227 PHE A N 1
ATOM 1765 C CA . PHE A 1 227 ? 2.312 10.599 15.941 1.00 88.62 227 PHE A CA 1
ATOM 1766 C C . PHE A 1 227 ? 1.792 10.616 17.374 1.00 88.62 227 PHE A C 1
ATOM 1768 O O . PHE A 1 227 ? 1.510 11.699 17.895 1.00 88.62 227 PHE A O 1
ATOM 1775 N N . SER A 1 228 ? 1.698 9.461 18.042 1.00 90.56 228 SER A N 1
ATOM 1776 C CA . SER A 1 228 ? 1.126 9.427 19.397 1.00 90.56 228 SER A CA 1
ATOM 1777 C C . SER A 1 228 ? 1.979 10.216 20.393 1.00 90.56 228 SER A C 1
ATOM 1779 O O . SER A 1 228 ? 1.437 11.025 21.146 1.00 90.56 228 SER A O 1
ATOM 1781 N N . SER A 1 229 ? 3.311 10.063 20.368 1.00 92.19 229 SER A N 1
ATOM 1782 C CA . SER A 1 229 ? 4.184 10.822 21.277 1.00 92.19 229 SER A CA 1
ATOM 1783 C C . SER A 1 229 ? 4.186 12.322 20.964 1.00 92.19 229 SER A C 1
ATOM 1785 O O . SER A 1 229 ? 4.193 13.137 21.889 1.00 92.19 229 SER A O 1
ATOM 1787 N N . SER A 1 230 ? 4.112 12.703 19.683 1.00 93.31 230 SER A N 1
ATOM 1788 C CA . SER A 1 230 ? 4.004 14.107 19.268 1.00 93.31 230 SER A CA 1
ATOM 1789 C C . SER A 1 230 ? 2.697 14.739 19.733 1.00 93.31 230 SER A C 1
ATOM 1791 O O . SER A 1 230 ? 2.706 15.873 20.208 1.00 93.31 230 SER A O 1
ATOM 1793 N N . LEU A 1 231 ? 1.578 14.010 19.649 1.00 93.19 231 LEU A N 1
ATOM 1794 C CA . LEU A 1 231 ? 0.282 14.482 20.130 1.00 93.19 231 LEU A CA 1
ATOM 1795 C C . LEU A 1 231 ? 0.269 14.647 21.652 1.00 93.19 231 LEU A C 1
ATOM 1797 O O . LEU A 1 231 ? -0.178 15.679 22.144 1.00 93.19 231 LEU A O 1
ATOM 1801 N N . ILE A 1 232 ? 0.804 13.672 22.393 1.00 94.19 232 ILE A N 1
ATOM 1802 C CA . ILE A 1 232 ? 0.908 13.748 23.857 1.00 94.19 232 ILE A CA 1
ATOM 1803 C C . ILE A 1 232 ? 1.714 14.986 24.262 1.00 94.19 232 ILE A C 1
ATOM 1805 O O . ILE A 1 232 ? 1.230 15.811 25.033 1.00 94.19 232 ILE A O 1
ATOM 1809 N N . LYS A 1 233 ? 2.906 15.174 23.681 1.00 94.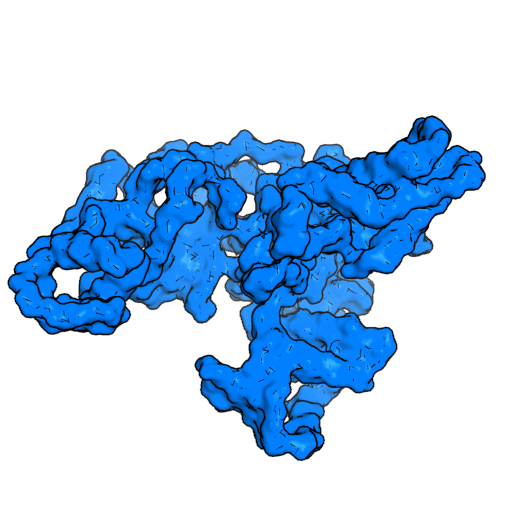44 233 LYS A N 1
ATOM 1810 C CA . LYS A 1 233 ? 3.754 16.350 23.940 1.00 94.44 233 LYS A CA 1
ATOM 1811 C C . LYS A 1 233 ? 3.061 17.660 23.567 1.00 94.44 233 LYS A C 1
ATOM 1813 O O . LYS A 1 233 ? 3.218 18.652 24.277 1.00 94.44 233 LYS A O 1
ATOM 1818 N N . ALA A 1 234 ? 2.299 17.667 22.473 1.00 93.38 234 ALA A N 1
ATOM 1819 C CA . ALA A 1 234 ? 1.549 18.833 22.030 1.00 93.38 234 ALA A CA 1
ATOM 1820 C C . ALA A 1 234 ? 0.456 19.234 23.021 1.00 93.38 234 ALA A C 1
ATOM 1822 O O . ALA A 1 234 ? 0.350 20.414 23.343 1.00 93.38 234 ALA A O 1
ATOM 1823 N N . ILE A 1 235 ? -0.308 18.260 23.525 1.00 92.62 235 ILE A N 1
ATOM 1824 C CA . ILE A 1 235 ? -1.349 18.496 24.528 1.00 92.62 235 ILE A CA 1
ATOM 1825 C C . ILE A 1 235 ? -0.708 19.004 25.820 1.00 92.62 235 ILE A C 1
ATOM 1827 O O . ILE A 1 235 ? -1.074 20.080 26.270 1.00 92.62 235 ILE A O 1
ATOM 1831 N N . LEU A 1 236 ? 0.310 18.313 26.352 1.00 93.06 236 LEU A N 1
ATOM 1832 C CA . LEU A 1 236 ? 1.005 18.734 27.579 1.00 93.06 236 LEU A CA 1
ATOM 1833 C C . LEU A 1 236 ? 1.569 20.162 27.470 1.00 93.06 236 LEU A C 1
ATOM 1835 O O . LEU A 1 236 ? 1.443 20.961 28.394 1.00 93.06 236 LEU A O 1
ATOM 1839 N N . SER A 1 237 ? 2.156 20.508 26.320 1.00 92.50 237 SER A N 1
ATOM 1840 C CA . SER A 1 237 ? 2.704 21.851 26.081 1.00 92.50 237 SER A CA 1
ATOM 1841 C C . SER A 1 237 ? 1.622 22.921 25.991 1.00 92.50 237 SER A C 1
ATOM 1843 O O . SER A 1 237 ? 1.816 24.022 26.500 1.00 92.50 237 SER A O 1
ATOM 1845 N N . ALA A 1 238 ? 0.493 22.605 25.355 1.00 89.88 238 ALA A N 1
ATOM 1846 C CA . ALA A 1 238 ? -0.641 23.515 25.273 1.00 89.88 238 ALA A CA 1
ATOM 1847 C C . ALA A 1 238 ? -1.274 23.735 26.658 1.00 89.88 238 ALA A C 1
ATOM 1849 O O . ALA A 1 238 ? -1.537 24.878 27.018 1.00 89.88 238 ALA A O 1
ATOM 1850 N N . THR A 1 239 ? -1.408 22.684 27.476 1.00 89.38 239 THR A N 1
ATOM 1851 C CA . THR A 1 239 ? -1.892 22.800 28.861 1.00 89.38 239 THR A CA 1
ATOM 1852 C C . THR A 1 239 ? -0.994 23.704 29.705 1.00 89.38 239 THR A C 1
ATOM 1854 O O . THR A 1 239 ? -1.491 24.598 30.382 1.00 89.38 239 THR A O 1
ATOM 1857 N N . ARG A 1 240 ? 0.335 23.532 29.627 1.00 89.06 240 ARG A N 1
ATOM 1858 C CA . ARG A 1 240 ? 1.311 24.367 30.358 1.00 89.06 240 ARG A CA 1
ATOM 1859 C C . ARG A 1 240 ? 1.243 25.850 30.000 1.00 89.06 240 ARG A C 1
ATOM 1861 O O . ARG A 1 240 ? 1.570 26.678 30.836 1.00 89.06 240 ARG A O 1
ATOM 1868 N N . GLN A 1 241 ? 0.867 26.186 28.766 1.00 86.69 241 GLN A N 1
ATOM 1869 C CA . GLN A 1 241 ? 0.749 27.582 28.334 1.00 86.69 241 GLN A CA 1
ATOM 1870 C C . GLN A 1 241 ? -0.535 28.256 28.820 1.00 86.69 241 GLN A C 1
ATOM 1872 O O . GLN A 1 241 ? -0.541 29.471 28.992 1.00 86.69 241 GLN A O 1
ATOM 1877 N N . GLU A 1 242 ? -1.612 27.491 29.008 1.00 81.62 242 GLU A N 1
ATOM 1878 C CA . GLU A 1 242 ? -2.905 28.019 29.463 1.00 81.62 242 GLU A CA 1
ATOM 1879 C C . GLU A 1 242 ? -3.056 28.025 30.982 1.00 81.62 242 GLU A C 1
ATOM 1881 O O . GLU A 1 242 ? -3.834 28.814 31.516 1.00 81.62 242 GLU A O 1
ATOM 1886 N N . ALA A 1 243 ? -2.310 27.178 31.690 1.00 77.75 243 ALA A N 1
ATOM 1887 C CA . ALA A 1 243 ? -2.313 27.172 33.142 1.00 77.75 243 ALA A CA 1
ATOM 1888 C C . ALA A 1 243 ? -1.696 28.473 33.688 1.00 77.75 243 ALA A C 1
ATOM 1890 O O . ALA A 1 243 ? -0.515 28.756 33.500 1.00 77.75 243 ALA A O 1
ATOM 1891 N N . SER A 1 244 ? -2.511 29.273 34.383 1.00 62.97 244 SER A N 1
ATOM 1892 C CA . SER A 1 244 ? -2.087 30.516 35.044 1.00 62.97 244 SER A CA 1
ATOM 1893 C C . SER A 1 244 ? -1.304 30.286 36.344 1.00 62.97 244 SER A C 1
ATOM 1895 O O . SER A 1 244 ? -0.752 31.233 36.900 1.00 62.97 244 SER A O 1
ATOM 1897 N N . ALA A 1 245 ? -1.285 29.047 36.838 1.00 60.78 245 ALA A N 1
ATOM 1898 C CA . ALA A 1 245 ? -0.539 28.583 38.002 1.00 60.78 245 ALA A CA 1
ATOM 1899 C C . ALA A 1 245 ? 0.406 27.448 37.581 1.00 60.78 245 ALA A C 1
ATOM 1901 O O . ALA A 1 245 ? 0.168 26.802 36.557 1.00 60.78 245 ALA A O 1
ATOM 1902 N N . GLU A 1 246 ? 1.464 27.203 38.360 1.00 66.31 246 GLU A N 1
ATOM 1903 C CA . GLU A 1 246 ? 2.284 25.993 38.221 1.00 66.31 246 GLU A CA 1
ATOM 1904 C C . GLU A 1 246 ? 1.351 24.779 38.148 1.00 66.31 246 GLU A C 1
ATOM 1906 O O . GLU A 1 246 ? 0.574 24.527 39.069 1.00 66.31 246 GLU A O 1
ATOM 1911 N N . ILE A 1 247 ? 1.366 24.070 37.015 1.00 70.06 247 ILE A N 1
ATOM 1912 C CA . ILE A 1 247 ? 0.653 22.799 36.908 1.00 70.06 247 ILE A CA 1
ATOM 1913 C C . ILE A 1 247 ? 1.251 21.886 37.966 1.00 70.06 247 ILE A C 1
ATOM 1915 O O . ILE A 1 247 ? 2.457 21.641 37.956 1.00 70.06 247 ILE A O 1
ATOM 1919 N N . GLU A 1 248 ? 0.405 21.379 38.856 1.00 79.12 248 GLU A N 1
ATOM 1920 C CA . GLU A 1 248 ? 0.810 20.374 39.825 1.00 79.12 248 GLU A CA 1
ATOM 1921 C C . GLU A 1 248 ? 1.436 19.195 39.072 1.00 79.12 248 GLU A C 1
ATOM 1923 O O . GLU A 1 248 ? 0.821 18.618 38.173 1.00 79.12 248 GLU A O 1
ATOM 1928 N N . GLU A 1 249 ? 2.669 18.831 39.429 1.00 88.81 249 GLU A N 1
ATOM 1929 C CA . GLU A 1 249 ? 3.414 17.721 38.816 1.00 88.81 249 GLU A CA 1
ATOM 1930 C C . GLU A 1 249 ? 2.565 16.437 38.749 1.00 88.81 249 GLU A C 1
ATOM 1932 O O . GLU A 1 249 ? 2.578 15.714 37.750 1.00 88.81 249 GLU A O 1
ATOM 1937 N N . GLN A 1 250 ? 1.731 16.226 39.772 1.00 88.00 250 GLN A N 1
ATOM 1938 C CA . GLN A 1 250 ? 0.770 15.128 39.870 1.00 88.00 250 GLN A CA 1
ATOM 1939 C C . GLN A 1 250 ? -0.279 15.145 38.748 1.00 88.00 250 GLN A C 1
ATOM 1941 O O . GLN A 1 250 ? -0.574 14.096 38.169 1.00 88.00 250 GLN A O 1
ATOM 1946 N N . PHE A 1 251 ? -0.823 16.316 38.396 1.00 91.38 251 PHE A N 1
ATOM 1947 C CA . PHE A 1 251 ? -1.763 16.449 37.284 1.00 91.38 251 PHE A CA 1
ATOM 1948 C C . PHE A 1 251 ? -1.088 16.156 35.947 1.00 91.38 251 PHE A C 1
ATOM 1950 O O . PHE A 1 251 ? -1.657 15.449 35.114 1.00 91.38 251 PHE A O 1
ATOM 1957 N N . GLU A 1 252 ? 0.129 16.660 35.729 1.00 92.00 252 GLU A N 1
ATOM 1958 C CA . GLU A 1 252 ? 0.846 16.407 34.479 1.00 92.00 252 GLU A CA 1
ATOM 1959 C C . GLU A 1 252 ? 1.156 14.913 34.300 1.00 92.00 252 GLU A C 1
ATOM 1961 O O . GLU A 1 252 ? 0.926 14.348 33.224 1.00 92.00 252 GLU A O 1
ATOM 1966 N N . GLU A 1 253 ? 1.612 14.250 35.365 1.00 93.69 253 GLU A N 1
ATOM 1967 C CA . GLU A 1 253 ? 1.846 12.810 35.362 1.00 93.69 253 GLU A CA 1
ATOM 1968 C C . GLU A 1 253 ? 0.545 12.034 35.100 1.00 93.69 253 GLU A C 1
ATOM 1970 O O . GLU A 1 253 ? 0.512 11.129 34.254 1.00 93.69 253 GLU A O 1
ATOM 1975 N N . ALA A 1 254 ? -0.551 12.413 35.767 1.00 94.44 254 ALA A N 1
ATOM 1976 C CA . ALA A 1 254 ? -1.865 11.818 35.556 1.00 94.44 254 ALA A CA 1
ATOM 1977 C C . ALA A 1 254 ? -2.346 11.997 34.108 1.00 94.44 254 ALA A C 1
ATOM 1979 O O . ALA A 1 254 ? -2.789 11.027 33.485 1.00 94.44 254 ALA A O 1
ATOM 1980 N N . LEU A 1 255 ? -2.208 13.197 33.537 1.00 94.31 255 LEU A N 1
ATOM 1981 C CA . LEU A 1 255 ? -2.589 13.501 32.160 1.00 94.31 255 LEU A CA 1
ATOM 1982 C C . LEU A 1 255 ? -1.760 12.696 31.161 1.00 94.31 255 LEU A C 1
ATOM 1984 O O . LEU A 1 255 ? -2.317 12.105 30.236 1.00 94.31 255 LEU A O 1
ATOM 1988 N N . CYS A 1 256 ? -0.447 12.600 31.372 1.00 94.62 256 CYS A N 1
ATOM 1989 C CA . CYS A 1 256 ? 0.426 11.774 30.547 1.00 94.62 256 CYS A CA 1
ATOM 1990 C C . CYS A 1 256 ? -0.032 10.305 30.551 1.00 94.62 256 CYS A C 1
ATOM 1992 O O . CYS A 1 256 ? -0.217 9.714 29.483 1.00 94.62 256 CYS A O 1
ATOM 1994 N N . ARG A 1 257 ? -0.315 9.732 31.731 1.00 94.31 257 ARG A N 1
ATOM 1995 C CA . ARG A 1 257 ? -0.833 8.355 31.861 1.00 94.31 257 ARG A CA 1
ATOM 1996 C C . ARG A 1 257 ? -2.165 8.174 31.126 1.00 94.31 257 ARG A C 1
ATOM 1998 O O . ARG A 1 257 ? -2.306 7.229 30.349 1.00 94.31 257 ARG A O 1
ATOM 2005 N N . VAL A 1 258 ? -3.115 9.097 31.303 1.00 94.75 258 VAL A N 1
ATOM 2006 C CA . VAL A 1 258 ? -4.422 9.064 30.617 1.00 94.75 258 VAL A CA 1
ATOM 2007 C C . VAL A 1 258 ? -4.252 9.100 29.100 1.00 94.75 258 VAL A C 1
ATOM 2009 O O . VAL A 1 258 ? -4.863 8.299 28.387 1.00 94.75 258 VAL A O 1
ATOM 2012 N N . LEU A 1 259 ? -3.398 9.985 28.585 1.00 94.38 259 LEU A N 1
ATOM 2013 C CA . LEU A 1 259 ? -3.164 10.090 27.149 1.00 94.38 259 LEU A CA 1
ATOM 2014 C C . LEU A 1 259 ? -2.473 8.834 26.595 1.00 94.38 259 LEU A C 1
ATOM 2016 O O . LEU A 1 259 ? -2.896 8.327 25.558 1.00 94.38 259 LEU A O 1
ATOM 2020 N N . VAL A 1 260 ? -1.483 8.264 27.292 1.00 92.50 260 VAL A N 1
ATOM 2021 C CA . VAL A 1 260 ? -0.833 6.995 26.902 1.00 92.50 260 VAL A CA 1
ATOM 2022 C C . VAL A 1 260 ? -1.831 5.830 26.869 1.00 92.50 260 VAL A C 1
ATOM 2024 O O . VAL A 1 260 ? -1.729 4.935 26.023 1.00 92.50 260 VAL A O 1
ATOM 2027 N N . GLU A 1 261 ? -2.827 5.817 27.751 1.00 91.69 261 GLU A N 1
ATOM 2028 C CA . GLU A 1 261 ? -3.883 4.802 27.759 1.00 91.69 261 GLU A CA 1
ATOM 2029 C C . GLU A 1 261 ? -4.877 4.975 26.599 1.00 91.69 261 GLU A C 1
ATOM 2031 O O . GLU A 1 261 ? -5.276 3.971 25.992 1.00 91.69 261 GLU A O 1
ATOM 2036 N N . ARG A 1 262 ? -5.247 6.222 26.273 1.00 94.12 262 ARG A N 1
ATOM 2037 C CA . ARG A 1 262 ? -6.357 6.537 25.359 1.00 94.12 262 ARG A CA 1
ATOM 2038 C C . ARG A 1 262 ? -5.949 6.821 23.914 1.00 94.12 262 ARG A C 1
ATOM 2040 O O . ARG A 1 262 ? -6.702 6.445 23.019 1.00 94.12 262 ARG A O 1
ATOM 2047 N N . VAL A 1 263 ? -4.796 7.441 23.664 1.00 94.19 263 VAL A N 1
ATOM 2048 C CA . VAL A 1 263 ? -4.348 7.846 22.318 1.00 94.19 263 VAL A CA 1
ATOM 2049 C C . VAL A 1 263 ? -3.873 6.635 21.526 1.00 94.19 263 VAL A C 1
ATOM 2051 O O . VAL A 1 263 ? -2.898 5.980 21.898 1.00 94.19 263 VAL A O 1
ATOM 2054 N N . ARG A 1 264 ? -4.523 6.341 20.399 1.00 93.00 264 ARG A N 1
ATOM 2055 C CA . ARG A 1 264 ? -4.033 5.365 19.417 1.00 93.00 264 ARG A CA 1
ATOM 2056 C C . ARG A 1 264 ? -4.117 5.958 18.027 1.00 93.00 264 ARG A C 1
ATOM 2058 O O . ARG A 1 264 ? -5.193 6.369 17.619 1.00 93.00 264 ARG A O 1
ATOM 2065 N N . PHE A 1 265 ? -3.025 5.939 17.277 1.00 93.94 265 PHE A N 1
ATOM 2066 C CA . PHE A 1 265 ? -3.091 6.171 15.840 1.00 93.94 265 PHE A CA 1
ATOM 2067 C C . PHE A 1 265 ? -3.188 4.838 15.112 1.00 93.94 265 PHE A C 1
ATOM 2069 O O . PHE A 1 265 ? -2.408 3.923 15.365 1.00 93.94 265 PHE A O 1
ATOM 2076 N N . LEU A 1 266 ? -4.161 4.723 14.212 1.00 93.44 266 LEU A N 1
ATOM 2077 C CA . LEU A 1 266 ? -4.319 3.557 13.350 1.00 93.44 266 LEU A CA 1
ATOM 2078 C C . LEU A 1 266 ? -4.191 3.983 11.896 1.00 93.44 266 LEU A C 1
ATOM 2080 O O . LEU A 1 266 ? -4.666 5.053 11.517 1.00 93.44 266 LEU A O 1
ATOM 2084 N N . TYR A 1 267 ? -3.573 3.128 11.087 1.00 94.25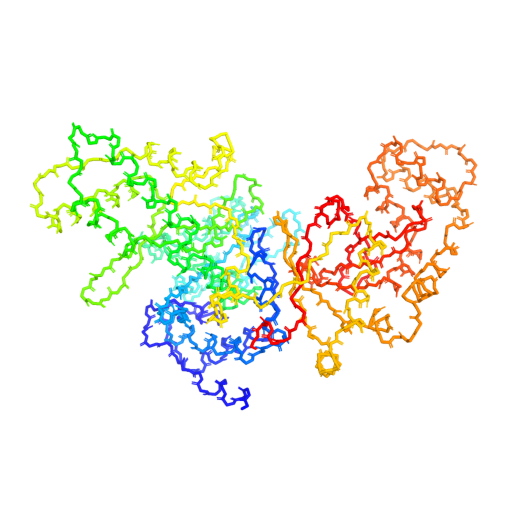 267 TYR A N 1
ATOM 2085 C CA . TYR A 1 267 ? -3.500 3.357 9.655 1.00 94.25 267 TYR A CA 1
ATOM 2086 C C . TYR A 1 267 ? -4.866 3.119 9.008 1.00 94.25 267 TYR A C 1
ATOM 2088 O O . TYR A 1 267 ? -5.412 2.015 9.068 1.00 94.25 267 TYR A O 1
ATOM 2096 N N . ASP A 1 268 ? -5.395 4.149 8.365 1.00 93.25 268 ASP A N 1
ATOM 2097 C CA . ASP A 1 268 ? -6.617 4.111 7.586 1.00 93.25 268 ASP A CA 1
ATOM 2098 C C . ASP A 1 268 ? -6.290 4.398 6.114 1.00 93.25 268 ASP A C 1
ATOM 2100 O O . ASP A 1 268 ? -5.848 5.504 5.781 1.00 93.25 268 ASP A O 1
ATOM 2104 N N . PRO A 1 269 ? -6.510 3.426 5.213 1.00 91.50 269 PRO A N 1
ATOM 2105 C CA . PRO A 1 269 ? -6.203 3.593 3.802 1.00 91.50 269 PRO A CA 1
ATOM 2106 C C . PRO A 1 269 ? -7.131 4.616 3.116 1.00 91.50 269 PRO A C 1
ATOM 2108 O O . PRO A 1 269 ? -6.771 5.143 2.076 1.00 91.50 269 PRO A O 1
ATOM 2111 N N . THR A 1 270 ? -8.288 4.958 3.692 1.00 89.94 270 THR A N 1
ATOM 2112 C CA . THR A 1 270 ? -9.293 5.842 3.063 1.00 89.94 270 THR A CA 1
ATOM 2113 C C . THR A 1 270 ? -9.046 7.338 3.277 1.00 89.94 270 THR A C 1
ATOM 2115 O O . THR A 1 270 ? -9.729 8.171 2.677 1.00 89.94 270 THR A O 1
ATOM 2118 N N . VAL A 1 271 ? -8.068 7.701 4.115 1.00 88.88 271 VAL A N 1
ATOM 2119 C CA . VAL A 1 271 ? -7.686 9.100 4.353 1.00 88.88 271 VAL A CA 1
ATOM 2120 C C . VAL A 1 271 ? -7.175 9.719 3.061 1.00 88.88 271 VAL A C 1
ATOM 2122 O O . VAL A 1 271 ? -6.238 9.214 2.455 1.00 88.88 271 VAL A O 1
ATOM 2125 N N . LEU A 1 272 ? -7.746 10.848 2.661 1.00 81.75 272 LEU A N 1
ATOM 2126 C CA . LEU A 1 272 ? -7.340 11.546 1.447 1.00 81.75 272 LEU A CA 1
ATOM 2127 C C . LEU A 1 272 ? -6.288 12.607 1.711 1.00 81.75 272 LEU A C 1
ATOM 2129 O O . LEU A 1 272 ? -6.403 13.391 2.652 1.00 81.75 272 LEU A O 1
ATOM 2133 N N . ALA A 1 273 ? -5.312 12.689 0.814 1.00 71.56 273 ALA A N 1
ATOM 2134 C CA . ALA A 1 273 ? -4.515 13.892 0.640 1.00 71.56 273 ALA A CA 1
ATOM 2135 C C . ALA A 1 273 ? -5.253 14.931 -0.226 1.00 71.56 273 ALA A C 1
ATOM 2137 O O . ALA A 1 273 ? -6.134 14.570 -1.003 1.00 71.56 273 ALA A O 1
ATOM 2138 N N . GLU A 1 274 ? -4.856 16.208 -0.131 1.00 63.06 274 GLU A N 1
ATOM 2139 C CA . GLU A 1 274 ? -5.373 17.272 -1.013 1.00 63.06 274 GLU A CA 1
ATOM 2140 C C . GLU A 1 274 ? -5.155 16.981 -2.502 1.00 63.06 274 GLU A C 1
ATOM 2142 O O . GLU A 1 274 ? -6.009 17.338 -3.302 1.00 63.06 274 GLU A O 1
ATOM 2147 N N . ASP A 1 275 ? -4.077 16.280 -2.865 1.00 62.50 275 ASP A N 1
ATOM 2148 C CA . ASP A 1 275 ? -3.725 16.002 -4.265 1.00 62.50 275 ASP A CA 1
ATOM 2149 C C . ASP A 1 275 ? -4.681 15.013 -4.976 1.00 62.50 275 ASP A C 1
ATOM 2151 O O . ASP A 1 275 ? -4.358 14.574 -6.073 1.00 62.50 275 ASP A O 1
ATOM 2155 N N . GLU A 1 276 ? -5.796 14.609 -4.344 1.00 60.75 276 GLU A N 1
ATOM 2156 C CA . GLU A 1 276 ? -6.841 13.642 -4.766 1.00 60.75 276 GLU A CA 1
ATOM 2157 C C . GLU A 1 276 ? -6.367 12.246 -5.234 1.00 60.75 276 GLU A C 1
ATOM 2159 O O . GLU A 1 276 ? -7.158 11.309 -5.286 1.00 60.75 276 GLU A O 1
ATOM 2164 N N . GLU A 1 277 ? -5.072 12.054 -5.482 1.00 59.66 277 GLU A N 1
ATOM 2165 C CA . GLU A 1 277 ? -4.465 10.827 -6.004 1.00 59.66 277 GLU A CA 1
ATOM 2166 C C . GLU A 1 277 ? -3.767 9.977 -4.932 1.00 59.66 277 GLU A C 1
ATOM 2168 O O . GLU A 1 277 ? -3.319 8.859 -5.205 1.00 59.66 277 GLU A O 1
ATOM 2173 N N . ALA A 1 278 ? -3.576 10.516 -3.725 1.00 60.38 278 ALA A N 1
ATOM 2174 C CA . ALA A 1 278 ? -2.905 9.813 -2.636 1.00 60.38 278 ALA A CA 1
ATOM 2175 C C . ALA A 1 278 ? -3.887 9.503 -1.505 1.00 60.38 278 ALA A C 1
ATOM 2177 O O . ALA A 1 278 ? -4.413 10.411 -0.860 1.00 60.38 278 ALA A O 1
ATOM 2178 N N . GLU A 1 279 ? -4.074 8.210 -1.250 1.00 80.62 279 GLU A N 1
ATOM 2179 C CA . GLU A 1 279 ? -4.954 7.686 -0.209 1.00 80.62 279 GLU A CA 1
ATOM 2180 C C . GLU A 1 279 ? -4.125 6.953 0.855 1.00 80.62 279 GLU A C 1
ATOM 2182 O O . GLU A 1 279 ? -3.178 6.230 0.540 1.00 80.62 279 GLU A O 1
ATOM 2187 N N . GLY A 1 280 ? -4.471 7.132 2.121 1.00 89.44 280 GLY A N 1
ATOM 2188 C CA . GLY A 1 280 ? -3.838 6.492 3.261 1.00 89.44 280 GLY A CA 1
ATOM 2189 C C . GLY A 1 280 ? -3.204 7.480 4.230 1.00 89.44 280 GLY A C 1
ATOM 2190 O O . GLY A 1 280 ? -2.511 8.425 3.844 1.00 89.44 280 GLY A O 1
ATOM 2191 N N . GLY A 1 281 ? -3.419 7.230 5.516 1.00 92.06 281 GLY A N 1
ATOM 2192 C CA . GLY A 1 281 ? -2.903 8.049 6.602 1.00 92.06 281 GLY A CA 1
ATOM 2193 C C . GLY A 1 281 ? -3.155 7.417 7.960 1.00 92.06 281 GLY A C 1
ATOM 2194 O O . GLY A 1 281 ? -3.735 6.343 8.065 1.00 92.06 281 GLY A O 1
ATOM 2195 N N . PHE A 1 282 ? -2.721 8.094 9.010 1.00 93.50 282 PHE A N 1
ATOM 2196 C CA . PHE A 1 282 ? -2.979 7.722 10.388 1.00 93.50 282 PHE A CA 1
ATOM 2197 C C . PHE A 1 282 ? -4.109 8.572 10.948 1.00 93.50 282 PHE A C 1
ATOM 2199 O O . PHE A 1 282 ? -4.078 9.800 10.863 1.00 93.50 282 PHE A O 1
ATOM 2206 N N . VAL A 1 283 ? -5.094 7.907 11.537 1.00 94.12 283 VAL A N 1
ATOM 2207 C CA . VAL A 1 283 ? -6.240 8.543 12.182 1.00 94.12 283 VAL A CA 1
ATOM 2208 C C . VAL A 1 283 ? -6.182 8.269 13.672 1.00 94.12 283 VAL A C 1
ATOM 2210 O O . VAL A 1 283 ? -5.811 7.173 14.098 1.00 94.12 283 VAL A O 1
ATOM 2213 N N . LEU A 1 284 ? -6.540 9.272 14.461 1.00 95.38 284 LEU A N 1
ATOM 2214 C CA . LEU A 1 284 ? -6.622 9.168 15.903 1.00 95.38 284 LEU A CA 1
ATOM 2215 C C . LEU A 1 284 ? -7.872 8.383 16.312 1.00 95.38 284 LEU A C 1
ATOM 2217 O O . LEU A 1 284 ? -8.988 8.664 15.881 1.00 95.38 284 LEU A O 1
ATOM 2221 N N . PHE A 1 285 ? -7.669 7.424 17.201 1.00 94.75 285 PHE A N 1
ATOM 2222 C CA . PHE A 1 285 ? -8.697 6.677 17.895 1.00 94.75 285 PHE A CA 1
ATOM 2223 C C . PHE A 1 285 ? -8.552 6.897 19.399 1.00 94.75 285 PHE A C 1
ATOM 2225 O O . PHE A 1 285 ? -7.459 6.796 19.960 1.00 94.75 285 PHE A O 1
ATOM 2232 N N . GLU A 1 286 ? -9.679 7.143 20.055 1.00 94.81 286 GLU A N 1
ATOM 2233 C CA . GLU A 1 286 ? -9.809 7.077 21.505 1.00 94.81 286 GLU A CA 1
ATOM 2234 C C . GLU A 1 286 ? -10.050 5.622 21.911 1.00 94.81 286 GLU A C 1
ATOM 2236 O O . GLU A 1 286 ? -10.986 4.973 21.435 1.00 94.81 286 GLU A O 1
ATOM 2241 N N . THR A 1 287 ? -9.206 5.104 22.800 1.00 93.69 287 THR A N 1
ATOM 2242 C CA . THR A 1 287 ? -9.444 3.820 23.465 1.00 93.69 287 THR A CA 1
ATOM 2243 C C . THR A 1 287 ? -10.251 4.052 24.731 1.00 93.69 287 THR A C 1
ATOM 2245 O O . THR A 1 287 ? -9.776 4.723 25.646 1.00 93.69 287 THR A O 1
ATOM 2248 N N . THR A 1 288 ? -11.435 3.452 24.818 1.00 90.56 288 THR A N 1
ATOM 2249 C CA . THR A 1 288 ? -12.240 3.430 26.045 1.00 90.56 288 THR A CA 1
ATOM 2250 C C . THR A 1 288 ? -12.280 2.020 26.632 1.00 90.56 288 THR A C 1
ATOM 2252 O O . THR A 1 288 ? -12.162 1.019 25.921 1.00 90.56 288 THR A O 1
ATOM 2255 N N . LEU A 1 289 ? -12.371 1.937 27.960 1.00 85.50 289 LEU A N 1
ATOM 2256 C CA . LEU A 1 289 ? -12.516 0.690 28.708 1.00 85.50 289 LEU A CA 1
ATOM 2257 C C . LEU A 1 289 ? -13.912 0.674 29.328 1.00 85.50 289 LEU A C 1
ATOM 2259 O O . LEU A 1 289 ? -14.132 1.280 30.370 1.00 85.50 289 LEU A O 1
ATOM 2263 N N . GLU A 1 290 ? -14.845 -0.027 28.694 1.00 82.50 290 GLU A N 1
ATOM 2264 C CA . GLU A 1 290 ? -16.211 -0.195 29.193 1.00 82.50 290 GLU A CA 1
ATOM 2265 C C . GLU A 1 290 ? -16.415 -1.653 29.600 1.00 82.50 290 GLU A C 1
ATOM 2267 O O . GLU A 1 290 ? -16.265 -2.556 28.779 1.00 82.50 290 GLU A O 1
ATOM 2272 N N . GLN A 1 291 ? -16.730 -1.911 30.875 1.00 79.00 291 GLN A N 1
ATOM 2273 C CA . GLN A 1 291 ? -17.006 -3.268 31.384 1.00 79.00 291 GLN A CA 1
ATOM 2274 C C . GLN A 1 291 ? -15.909 -4.291 31.014 1.00 79.00 291 GLN A C 1
ATOM 2276 O O . GLN A 1 291 ? -16.187 -5.389 30.528 1.00 79.00 291 GLN A O 1
ATOM 2281 N N . SER A 1 292 ? -14.639 -3.898 31.167 1.00 81.44 292 SER A N 1
ATOM 2282 C CA . SER A 1 292 ? -13.458 -4.695 30.783 1.00 81.44 292 SER A CA 1
ATOM 2283 C C . SER A 1 292 ? -13.316 -4.988 29.279 1.00 81.44 292 SER A C 1
ATOM 2285 O O . SER A 1 292 ? -12.382 -5.685 28.875 1.00 81.44 292 SER A O 1
ATOM 2287 N N . LYS A 1 293 ? -14.181 -4.433 28.422 1.00 83.44 293 LYS A N 1
ATOM 2288 C CA . LYS A 1 293 ? -14.038 -4.467 26.965 1.00 83.44 293 LYS A CA 1
ATOM 2289 C C . LYS A 1 293 ? -13.383 -3.175 26.490 1.00 83.44 293 LYS A C 1
ATOM 2291 O O . LYS A 1 293 ? -13.809 -2.076 26.826 1.00 83.44 293 LYS A O 1
ATOM 2296 N N . ARG A 1 294 ? -12.320 -3.320 25.696 1.00 85.69 294 ARG A N 1
ATOM 2297 C CA . ARG A 1 294 ? -11.709 -2.192 24.986 1.00 85.69 294 ARG A CA 1
ATOM 2298 C C . ARG A 1 294 ? -12.535 -1.870 23.749 1.00 85.69 294 ARG A C 1
ATOM 2300 O O . ARG A 1 294 ? -12.698 -2.740 22.891 1.00 85.69 294 ARG A O 1
ATOM 2307 N N . SER A 1 295 ? -12.985 -0.631 23.650 1.00 88.44 295 SER A N 1
ATOM 2308 C CA . SER A 1 295 ? -13.578 -0.043 22.452 1.00 88.44 295 SER A CA 1
ATOM 2309 C C . SER A 1 295 ? -12.650 1.010 21.871 1.00 88.44 295 SER A C 1
ATOM 2311 O O . SER A 1 295 ? -11.832 1.605 22.570 1.00 88.44 295 SER A O 1
ATOM 2313 N N . TYR A 1 296 ? -12.774 1.206 20.563 1.00 91.12 296 TYR A N 1
ATOM 2314 C CA . TYR A 1 296 ? -11.985 2.162 19.806 1.00 91.12 296 TYR A CA 1
ATOM 2315 C C . TYR A 1 296 ? -12.947 3.049 19.041 1.00 91.12 296 TYR A C 1
ATOM 2317 O O . TYR A 1 296 ? -13.751 2.551 18.252 1.00 91.12 296 TYR A O 1
ATOM 2325 N N . ARG A 1 297 ? -12.870 4.351 19.290 1.00 91.81 297 ARG A N 1
ATOM 2326 C CA . ARG A 1 297 ? -13.704 5.355 18.638 1.00 91.81 297 ARG A CA 1
ATOM 2327 C C . ARG A 1 297 ? -12.816 6.256 17.796 1.00 91.81 297 ARG A C 1
ATOM 2329 O O . ARG A 1 297 ? -11.894 6.865 18.329 1.00 91.81 297 ARG A O 1
ATOM 2336 N N . GLN A 1 298 ? -13.091 6.332 16.499 1.00 92.88 298 GLN A N 1
ATOM 2337 C CA . GLN A 1 298 ? -12.385 7.244 15.602 1.00 92.88 298 GLN A CA 1
ATOM 2338 C C . GLN A 1 298 ? -12.681 8.698 15.998 1.00 92.88 298 GLN A C 1
ATOM 2340 O O . GLN A 1 298 ? -13.815 9.031 16.340 1.00 92.88 298 GLN A O 1
ATOM 2345 N N . ILE A 1 299 ? -11.664 9.555 15.946 1.00 92.69 299 ILE A N 1
ATOM 2346 C CA . ILE A 1 299 ? -11.788 11.007 16.070 1.00 92.69 299 ILE A CA 1
ATOM 2347 C C . ILE A 1 299 ? -11.571 11.585 14.671 1.00 92.69 299 ILE A C 1
ATOM 2349 O O . ILE A 1 299 ? -10.451 11.598 14.164 1.00 92.69 299 ILE A O 1
ATOM 2353 N N . GLY A 1 300 ? -12.654 12.001 14.015 1.00 87.06 300 GLY A N 1
ATOM 2354 C CA . GLY A 1 300 ? -12.636 12.486 12.632 1.00 87.06 300 GLY A CA 1
ATOM 2355 C C . GLY A 1 300 ? -12.761 14.004 12.506 1.00 87.06 300 GLY A C 1
ATOM 2356 O O . GLY A 1 300 ? -12.357 14.574 11.491 1.00 87.06 300 GLY A O 1
ATOM 2357 N N . THR A 1 301 ? -13.287 14.672 13.532 1.00 87.69 301 THR A N 1
ATOM 2358 C CA . THR A 1 301 ? -13.623 16.102 13.493 1.00 87.69 301 THR A CA 1
ATOM 2359 C C . THR A 1 301 ? -12.945 16.905 14.602 1.00 87.69 301 THR A C 1
ATOM 2361 O O . THR A 1 301 ? -12.531 16.372 15.634 1.00 87.69 301 THR A O 1
ATOM 2364 N N . GLN A 1 302 ? -12.876 18.227 14.416 1.00 89.00 302 GLN A N 1
ATOM 2365 C CA . GLN A 1 302 ? -12.357 19.134 15.440 1.00 89.00 302 GLN A CA 1
ATOM 2366 C C . GLN A 1 302 ? -13.214 19.098 16.712 1.00 89.00 302 GLN A C 1
ATOM 2368 O O . GLN A 1 302 ? -12.663 19.110 17.807 1.00 89.00 302 GLN A O 1
ATOM 2373 N N . GLN A 1 303 ? -14.546 19.030 16.587 1.00 88.75 303 GLN A N 1
ATOM 2374 C CA . GLN A 1 303 ? -15.448 18.958 17.740 1.00 88.75 303 GLN A CA 1
ATOM 2375 C C . GLN A 1 303 ? -15.215 17.680 18.555 1.00 88.75 303 GLN A C 1
ATOM 2377 O O . GLN A 1 303 ? -15.124 17.737 19.782 1.00 88.75 303 GLN A O 1
ATOM 2382 N N . GLU A 1 304 ? -15.067 16.533 17.888 1.00 92.00 304 GLU A N 1
ATOM 2383 C CA . GLU A 1 304 ? -14.746 15.269 18.555 1.00 92.00 304 GLU A CA 1
ATOM 2384 C C . GLU A 1 304 ? -13.382 15.310 19.239 1.00 92.00 304 GLU A C 1
ATOM 2386 O O . GLU A 1 304 ? -13.248 14.790 20.346 1.00 92.00 304 GLU A O 1
ATOM 2391 N N . PHE A 1 305 ? -12.391 15.940 18.604 1.00 92.94 305 PHE A N 1
ATOM 2392 C CA . PHE A 1 305 ? -11.055 16.098 19.166 1.00 92.94 305 PHE A CA 1
ATOM 2393 C C . PHE A 1 305 ? -11.055 17.002 20.405 1.00 92.94 305 PHE A C 1
ATOM 2395 O O . PHE A 1 305 ? -10.481 16.625 21.425 1.00 92.94 305 PHE A O 1
ATOM 2402 N N . SER A 1 306 ? -11.759 18.139 20.362 1.00 88.88 306 SER A N 1
ATOM 2403 C CA . SER A 1 306 ? -11.968 18.997 21.536 1.00 88.88 306 SER A CA 1
ATOM 2404 C C . SER A 1 306 ? -12.606 18.210 22.678 1.00 88.88 306 SER A C 1
ATOM 2406 O O . SER A 1 306 ? -12.080 18.194 23.786 1.00 88.88 306 SER A O 1
ATOM 2408 N N . ALA A 1 307 ? -13.697 17.489 22.397 1.00 91.88 307 ALA A N 1
ATOM 2409 C CA . ALA A 1 307 ? -14.394 16.697 23.404 1.00 91.88 307 ALA A CA 1
ATOM 2410 C C . ALA A 1 307 ? -13.507 15.579 23.983 1.00 91.88 307 ALA A C 1
ATOM 2412 O O . ALA A 1 307 ? -13.605 15.260 25.166 1.00 91.88 307 ALA A O 1
ATOM 2413 N N . PHE A 1 308 ? -12.651 14.970 23.161 1.00 94.69 308 PHE A N 1
ATOM 2414 C CA . PHE A 1 308 ? -11.662 13.988 23.602 1.00 94.69 308 PHE A CA 1
ATOM 2415 C C . PHE A 1 308 ? -10.631 14.592 24.560 1.00 94.69 308 PHE A C 1
ATOM 2417 O O . PHE A 1 308 ? -10.365 13.999 25.606 1.00 94.69 308 PHE A O 1
ATOM 2424 N N . ILE A 1 309 ? -10.082 15.768 24.237 1.00 93.31 309 ILE A N 1
ATOM 2425 C CA . ILE A 1 309 ? -9.134 16.460 25.117 1.00 93.31 309 ILE A CA 1
ATOM 2426 C C . ILE A 1 309 ? -9.803 16.788 26.452 1.00 93.31 309 ILE A C 1
ATOM 2428 O O . ILE A 1 309 ? -9.248 16.442 27.490 1.00 93.31 309 ILE A O 1
ATOM 2432 N N . THR A 1 310 ? -11.010 17.364 26.436 1.00 91.75 310 THR A N 1
ATOM 2433 C CA . THR A 1 310 ? -11.774 17.668 27.657 1.00 91.75 310 THR A CA 1
ATOM 2434 C C . THR A 1 310 ? -11.932 16.430 28.540 1.00 91.75 310 THR A C 1
ATOM 2436 O O . THR A 1 310 ? -11.537 16.461 29.702 1.00 91.75 310 THR A O 1
ATOM 2439 N N . ARG A 1 311 ? -12.364 15.293 27.973 1.00 94.62 311 ARG A N 1
ATOM 2440 C CA . ARG A 1 311 ? -12.473 14.025 28.719 1.00 94.62 311 ARG A CA 1
ATOM 2441 C C . ARG A 1 311 ? -11.142 13.527 29.284 1.00 94.62 311 ARG A C 1
ATOM 2443 O O . ARG A 1 311 ? -11.145 12.802 30.276 1.00 94.62 311 ARG A O 1
ATOM 2450 N N . CYS A 1 312 ? -10.016 13.808 28.626 1.00 94.56 312 CYS A N 1
ATOM 2451 C CA . CYS A 1 312 ? -8.696 13.439 29.139 1.00 94.56 312 CYS A CA 1
ATOM 2452 C C . CYS A 1 312 ? -8.273 14.335 30.306 1.00 94.56 312 CYS A C 1
ATOM 2454 O O . CYS A 1 312 ? -7.740 13.820 31.285 1.00 94.56 312 CYS A O 1
ATOM 2456 N N . LEU A 1 313 ? -8.536 15.642 30.218 1.00 92.12 313 LEU A N 1
ATOM 2457 C CA . LEU A 1 313 ? -8.244 16.608 31.280 1.00 92.12 313 LEU A CA 1
ATOM 2458 C C . LEU A 1 313 ? -9.085 16.328 32.532 1.00 92.12 313 LEU A C 1
ATOM 2460 O O . LEU A 1 313 ? -8.532 16.245 33.622 1.00 92.12 313 LEU A O 1
ATOM 2464 N N . GLU A 1 314 ? -10.389 16.092 32.377 1.00 92.62 314 GLU A N 1
ATOM 2465 C CA . GLU A 1 314 ? -11.299 15.738 33.480 1.00 92.62 314 GLU A CA 1
ATOM 2466 C C . GLU A 1 314 ? -10.887 14.423 34.164 1.00 92.62 314 GLU A C 1
ATOM 2468 O O . GLU A 1 314 ? -10.857 14.312 35.392 1.00 92.62 314 GLU A O 1
ATOM 2473 N N . GLU A 1 315 ? -10.528 13.408 33.370 1.00 94.50 315 GLU A N 1
ATOM 2474 C CA . GLU A 1 315 ? -10.030 12.131 33.884 1.00 94.50 315 GLU A CA 1
ATOM 2475 C C . GLU A 1 315 ? -8.732 12.319 34.679 1.00 94.50 315 GLU A C 1
ATOM 2477 O O . GLU A 1 315 ? -8.599 11.719 35.748 1.00 94.50 315 GLU A O 1
ATOM 2482 N N . ALA A 1 316 ? -7.803 13.131 34.164 1.00 94.31 316 ALA A N 1
ATOM 2483 C CA . ALA A 1 316 ? -6.524 13.430 34.797 1.00 94.31 316 ALA A CA 1
ATOM 2484 C C . ALA A 1 316 ? -6.698 14.217 36.100 1.00 94.31 316 ALA A C 1
ATOM 2486 O O . ALA A 1 316 ? -6.095 13.839 37.099 1.00 94.31 316 ALA A O 1
ATOM 2487 N N . ALA A 1 317 ? -7.576 15.225 36.118 1.00 91.69 317 ALA A N 1
ATOM 2488 C CA . ALA A 1 317 ? -7.883 16.022 37.307 1.00 91.69 317 ALA A CA 1
ATOM 2489 C C . ALA A 1 317 ? -8.402 15.135 38.442 1.00 91.69 317 ALA A C 1
ATOM 2491 O O . ALA A 1 317 ? -7.877 15.157 39.551 1.00 91.69 317 ALA A O 1
ATOM 2492 N N . ARG A 1 318 ? -9.343 14.236 38.126 1.00 93.00 318 ARG A N 1
ATOM 2493 C CA . ARG A 1 318 ? -9.853 13.253 39.090 1.00 93.00 318 ARG A CA 1
ATOM 2494 C C . ARG A 1 318 ? -8.778 12.273 39.573 1.00 93.00 318 ARG A C 1
ATOM 2496 O O . ARG A 1 318 ? -8.828 11.870 40.727 1.00 93.00 318 ARG A O 1
ATOM 2503 N N . ARG A 1 319 ? -7.831 11.858 38.720 1.00 94.38 319 ARG A N 1
ATOM 2504 C CA . ARG A 1 319 ? -6.718 10.967 39.123 1.00 94.38 319 ARG A CA 1
ATOM 2505 C C . ARG A 1 319 ? -5.665 11.675 39.978 1.00 94.38 319 ARG A C 1
ATOM 2507 O O . ARG A 1 319 ? -5.004 11.002 40.757 1.00 94.38 319 ARG A O 1
ATOM 2514 N N . ALA A 1 320 ? -5.499 12.980 39.795 1.00 91.94 320 ALA A N 1
ATOM 2515 C CA . ALA A 1 320 ? -4.604 13.820 40.583 1.00 91.94 320 ALA A CA 1
ATOM 2516 C C . ALA A 1 320 ? -5.289 14.429 41.819 1.00 91.94 320 ALA A C 1
ATOM 2518 O O . ALA A 1 320 ? -4.658 15.196 42.528 1.00 91.94 320 ALA A O 1
ATOM 2519 N N . GLU A 1 321 ? -6.564 14.101 42.066 1.00 92.19 321 GLU A N 1
ATOM 2520 C CA . GLU A 1 321 ? -7.349 14.599 43.206 1.00 92.19 321 GLU A CA 1
ATOM 2521 C C . GLU A 1 321 ? -7.401 16.138 43.294 1.00 92.19 321 GLU A C 1
ATOM 2523 O O . GLU A 1 321 ? -7.482 16.710 44.378 1.00 92.19 321 GLU A O 1
ATOM 2528 N N . THR A 1 322 ? -7.398 16.816 42.141 1.00 86.06 322 THR A N 1
ATOM 2529 C CA . THR A 1 322 ? -7.442 18.282 42.050 1.00 86.06 322 THR A CA 1
ATOM 2530 C C . THR A 1 322 ? -8.798 18.778 41.539 1.00 86.06 322 THR A C 1
ATOM 2532 O O . THR A 1 322 ? -9.406 18.178 40.649 1.00 86.06 322 THR A O 1
ATOM 2535 N N . GLU A 1 323 ? -9.278 19.895 42.093 1.00 83.06 323 GLU A N 1
ATOM 2536 C CA . GLU A 1 323 ? -10.509 20.583 41.664 1.00 83.06 323 GLU A CA 1
ATOM 2537 C C . GLU A 1 323 ? -10.252 21.627 40.562 1.00 83.06 323 GLU A C 1
ATOM 2539 O O . GLU A 1 323 ? -11.184 22.270 40.072 1.00 83.06 323 GLU A O 1
ATOM 2544 N N . ALA A 1 324 ? -8.990 21.816 40.161 1.00 80.06 324 ALA A N 1
ATOM 2545 C CA . ALA A 1 324 ? -8.624 22.790 39.146 1.00 80.06 324 ALA A CA 1
ATOM 2546 C C . ALA A 1 324 ? -9.265 22.454 37.786 1.00 80.06 324 ALA A C 1
ATOM 2548 O O . ALA A 1 324 ? -9.128 21.355 37.244 1.00 80.06 324 ALA A O 1
ATOM 2549 N N . ALA A 1 325 ? -9.954 23.439 37.205 1.00 78.25 325 ALA A N 1
ATOM 2550 C CA . ALA A 1 325 ? -10.499 23.337 35.860 1.00 78.25 325 ALA A CA 1
ATOM 2551 C C . ALA A 1 325 ? -9.405 23.665 34.837 1.00 78.25 325 ALA A C 1
ATOM 2553 O O . ALA A 1 325 ? -9.026 24.823 34.663 1.00 78.25 325 ALA A O 1
ATOM 2554 N N . TYR A 1 326 ? -8.912 22.643 34.142 1.00 81.56 326 TYR A N 1
ATOM 2555 C CA . TYR A 1 326 ? -7.944 22.813 33.062 1.00 81.56 326 TYR A CA 1
ATOM 2556 C C . TYR A 1 326 ? -8.653 22.905 31.708 1.00 81.56 326 TYR A C 1
ATOM 2558 O O . TYR A 1 326 ? -9.529 22.097 31.394 1.00 81.56 326 TYR A O 1
ATOM 2566 N N . SER A 1 327 ? -8.235 23.857 30.874 1.00 82.19 327 SER A N 1
ATOM 2567 C CA . SER A 1 327 ? -8.608 23.933 29.461 1.00 82.19 327 SER A CA 1
ATOM 2568 C C . SER A 1 327 ? -7.379 23.798 28.574 1.00 82.19 327 SER A C 1
ATOM 2570 O O . SER A 1 327 ? -6.252 24.010 29.018 1.00 82.19 327 SER A O 1
ATOM 2572 N N . VAL A 1 328 ? -7.611 23.414 27.318 1.00 79.94 328 VAL A N 1
ATOM 2573 C CA . VAL A 1 328 ? -6.579 23.411 26.282 1.00 79.94 328 VAL A CA 1
ATOM 2574 C C . VAL A 1 328 ? -7.179 23.868 24.955 1.00 79.94 328 VAL A C 1
ATOM 2576 O O . VAL A 1 328 ? -8.132 23.274 24.443 1.00 79.94 328 VAL A O 1
ATOM 2579 N N . SER A 1 329 ? -6.571 24.875 24.334 1.00 84.00 329 SER A N 1
ATOM 2580 C CA . SER A 1 329 ? -6.883 25.326 22.984 1.00 84.00 329 SER A CA 1
ATOM 2581 C C . SER A 1 329 ? -6.469 24.285 21.951 1.00 84.00 329 SER A C 1
ATOM 2583 O O . SER A 1 329 ? -5.298 23.908 21.809 1.00 84.00 329 SER A O 1
ATOM 2585 N N . THR A 1 330 ? -7.434 23.869 21.128 1.00 79.69 330 THR A N 1
ATOM 2586 C CA . THR A 1 330 ? -7.163 23.014 19.962 1.00 79.69 330 THR A CA 1
ATOM 2587 C C . THR A 1 330 ? -6.235 23.684 18.953 1.00 79.69 330 THR A C 1
ATOM 2589 O O . THR A 1 330 ? -5.458 22.996 18.289 1.00 79.69 330 THR A O 1
ATOM 2592 N N . LYS A 1 331 ? -6.262 25.021 18.861 1.00 83.19 331 LYS A N 1
ATOM 2593 C CA . LYS A 1 331 ? -5.375 25.795 17.984 1.00 83.19 331 LYS A CA 1
ATOM 2594 C C . LYS A 1 331 ? -3.921 25.705 18.451 1.00 83.19 331 LYS A C 1
ATOM 2596 O O . LYS A 1 331 ? -3.049 25.420 17.629 1.00 83.19 331 LYS A O 1
ATOM 2601 N N . GLU A 1 332 ? -3.664 25.881 19.748 1.00 85.88 332 GLU A N 1
ATOM 2602 C CA . GLU A 1 332 ? -2.306 25.745 20.294 1.00 85.88 332 GLU A CA 1
ATOM 2603 C C . GLU A 1 332 ? -1.838 24.286 20.266 1.00 85.88 332 GLU A C 1
ATOM 2605 O O . GLU A 1 332 ? -0.717 24.018 19.836 1.00 85.88 332 GLU A O 1
ATOM 2610 N N . THR A 1 333 ? -2.713 23.324 20.583 1.00 82.88 333 THR A N 1
ATOM 2611 C CA . THR A 1 333 ? -2.397 21.890 20.432 1.00 82.88 333 THR A CA 1
ATOM 2612 C C . THR A 1 333 ? -1.984 21.568 19.000 1.00 82.88 333 THR A C 1
ATOM 2614 O O . THR A 1 333 ? -0.971 20.910 18.781 1.00 82.88 333 THR A O 1
ATOM 2617 N N . ARG A 1 334 ? -2.724 22.066 17.999 1.00 82.88 334 ARG A N 1
ATOM 2618 C CA . ARG A 1 334 ? -2.380 21.869 16.586 1.00 82.88 334 ARG A CA 1
ATOM 2619 C C . ARG A 1 334 ? -1.022 22.470 16.250 1.00 82.88 334 ARG A C 1
ATOM 2621 O O . ARG A 1 334 ? -0.201 21.791 15.645 1.00 82.88 334 ARG A O 1
ATOM 2628 N N . LYS A 1 335 ? -0.764 23.709 16.656 1.00 85.19 335 LYS A N 1
ATOM 2629 C CA . LYS A 1 335 ? 0.520 24.383 16.429 1.00 85.19 335 LYS A CA 1
ATOM 2630 C C . LYS A 1 335 ? 1.693 23.598 17.026 1.00 85.19 335 LYS A C 1
ATOM 2632 O O . LYS A 1 335 ? 2.684 23.375 16.331 1.00 85.19 335 LYS A O 1
ATOM 2637 N N . HIS A 1 336 ? 1.573 23.129 18.270 1.00 87.00 336 HIS A N 1
ATOM 2638 C CA . HIS A 1 336 ? 2.600 22.298 18.908 1.00 87.00 336 HIS A CA 1
ATOM 2639 C C . HIS A 1 336 ? 2.736 20.934 18.237 1.00 87.00 336 HIS A C 1
ATOM 2641 O O . HIS A 1 336 ? 3.853 20.483 18.005 1.00 87.00 336 HIS A O 1
ATOM 2647 N N . PHE A 1 337 ? 1.628 20.297 17.857 1.00 84.06 337 PHE A N 1
ATOM 2648 C CA . PHE A 1 337 ? 1.649 19.017 17.152 1.00 84.06 337 PHE A CA 1
ATOM 2649 C C . PHE A 1 337 ? 2.434 19.116 15.845 1.00 84.06 337 PHE A C 1
ATOM 2651 O O . PHE A 1 337 ? 3.358 18.335 15.639 1.00 84.06 337 PHE A O 1
ATOM 2658 N N . LEU A 1 338 ? 2.134 20.123 15.015 1.00 81.38 338 LEU A N 1
ATOM 2659 C CA . LEU A 1 338 ? 2.842 20.384 13.757 1.00 81.38 338 LEU A CA 1
ATOM 2660 C C . LEU A 1 338 ? 4.342 20.613 13.975 1.00 81.38 338 LEU A C 1
ATOM 2662 O O . LEU A 1 338 ? 5.164 20.062 13.241 1.00 81.38 338 LEU A O 1
ATOM 2666 N N . LYS A 1 339 ? 4.699 21.354 15.031 1.00 87.31 339 LYS A N 1
ATOM 2667 C CA . LYS A 1 339 ? 6.092 21.542 15.450 1.00 87.31 339 LYS A CA 1
ATOM 2668 C C . LYS A 1 339 ? 6.761 20.210 15.810 1.00 87.31 339 LYS A C 1
ATOM 2670 O O . LYS A 1 339 ? 7.876 19.967 15.358 1.00 87.31 339 LYS A O 1
ATOM 2675 N N . TYR A 1 340 ? 6.106 19.349 16.592 1.00 87.25 340 TYR A N 1
ATOM 2676 C CA . TYR A 1 340 ? 6.684 18.075 17.039 1.00 87.25 340 TYR A CA 1
ATOM 2677 C C . TYR A 1 340 ? 6.835 17.042 15.921 1.00 87.25 340 TYR A C 1
ATOM 2679 O O . TYR A 1 340 ? 7.829 16.321 15.909 1.00 87.25 340 TYR A O 1
ATOM 2687 N N . ILE A 1 341 ? 5.933 17.031 14.936 1.00 83.38 341 ILE A N 1
ATOM 2688 C CA . ILE A 1 341 ? 6.103 16.221 13.719 1.00 83.38 341 ILE A CA 1
ATOM 2689 C C . ILE A 1 341 ? 7.017 16.900 12.679 1.00 83.38 341 ILE A C 1
ATOM 2691 O O . ILE A 1 341 ? 7.144 16.420 11.559 1.00 83.38 341 ILE A O 1
ATOM 2695 N N . GLY A 1 342 ? 7.651 18.035 12.989 1.00 82.19 342 GLY A N 1
ATOM 2696 C CA . GLY A 1 342 ? 8.588 18.698 12.074 1.00 82.19 342 GLY A CA 1
ATOM 2697 C C . GLY A 1 342 ? 7.965 19.144 10.743 1.00 82.19 342 GLY A C 1
ATOM 2698 O O . GLY A 1 342 ? 8.644 19.163 9.715 1.00 82.19 342 GLY A O 1
ATOM 2699 N N . VAL A 1 343 ? 6.672 19.479 10.733 1.00 78.44 343 VAL A N 1
ATOM 2700 C CA . VAL A 1 343 ? 5.963 19.971 9.546 1.00 78.44 343 VAL A CA 1
ATOM 2701 C C . VAL A 1 343 ? 5.726 21.473 9.690 1.00 78.44 343 VAL A C 1
ATOM 2703 O O . VAL A 1 343 ? 5.170 21.925 10.688 1.00 78.44 343 VAL A O 1
ATOM 2706 N N . SER A 1 344 ? 6.129 22.259 8.685 1.00 79.75 344 SER A N 1
ATOM 2707 C CA . SER A 1 344 ? 5.848 23.700 8.663 1.00 79.75 344 SER A CA 1
ATOM 2708 C C . SER A 1 344 ? 4.342 23.974 8.594 1.00 79.75 344 SER A C 1
ATOM 2710 O O . SER A 1 344 ? 3.587 23.183 8.029 1.00 79.75 344 SER A O 1
ATOM 2712 N N . SER A 1 345 ? 3.895 25.110 9.136 1.00 76.81 345 SER A N 1
ATOM 2713 C CA . SER A 1 345 ? 2.482 25.522 9.096 1.00 76.81 345 SER A CA 1
ATOM 2714 C C . SER A 1 345 ? 1.937 25.584 7.668 1.00 76.81 345 SER A C 1
ATOM 2716 O O . SER A 1 345 ? 0.872 25.038 7.406 1.00 76.81 345 SER A O 1
ATOM 2718 N N . GLU A 1 346 ? 2.710 26.142 6.733 1.00 77.12 346 GLU A N 1
ATOM 2719 C CA . GLU A 1 346 ? 2.356 26.209 5.309 1.00 77.12 346 GLU A CA 1
ATOM 2720 C C . GLU A 1 346 ? 2.115 24.813 4.718 1.00 77.12 346 GLU A C 1
ATOM 2722 O O . GLU A 1 346 ? 1.080 24.548 4.109 1.00 77.12 346 GLU A O 1
ATOM 2727 N N . ARG A 1 347 ? 3.039 23.874 4.964 1.00 72.94 347 ARG A N 1
ATOM 2728 C CA . ARG A 1 347 ? 2.921 22.490 4.487 1.00 72.94 347 ARG A CA 1
ATOM 2729 C C . ARG A 1 347 ? 1.778 21.745 5.174 1.00 72.94 347 ARG A C 1
ATOM 2731 O O . ARG A 1 347 ? 1.208 20.832 4.585 1.00 72.94 347 ARG A O 1
ATOM 2738 N N . ALA A 1 348 ? 1.470 22.086 6.422 1.00 73.06 348 ALA A N 1
ATOM 2739 C CA . ALA A 1 348 ? 0.363 21.505 7.167 1.00 73.06 348 ALA A CA 1
ATOM 2740 C C . ALA A 1 348 ? -0.994 21.967 6.640 1.00 73.06 348 ALA A C 1
ATOM 2742 O O . ALA A 1 348 ? -1.913 21.154 6.555 1.00 73.06 348 ALA A O 1
ATOM 2743 N N . GLU A 1 349 ? -1.114 23.243 6.273 1.00 76.50 349 GLU A N 1
ATOM 2744 C CA . GLU A 1 349 ? -2.307 23.796 5.633 1.00 76.50 349 GLU A CA 1
ATOM 2745 C C . GLU A 1 349 ? -2.520 23.166 4.257 1.00 76.50 349 GLU A C 1
ATOM 2747 O O . GLU A 1 349 ? -3.560 22.547 4.059 1.00 76.50 349 GLU A O 1
ATOM 2752 N N . GLN A 1 350 ? -1.492 23.155 3.399 1.00 74.06 350 GLN A N 1
ATOM 2753 C CA . GLN A 1 350 ? -1.498 22.494 2.077 1.00 74.06 350 GLN A CA 1
ATOM 2754 C C . GLN A 1 350 ? -1.749 20.979 2.115 1.00 74.06 350 GLN A C 1
ATOM 2756 O O . GLN A 1 350 ? -1.937 20.334 1.094 1.00 74.06 350 GLN A O 1
ATOM 2761 N N . LYS A 1 351 ? -1.635 20.336 3.277 1.00 70.25 351 LYS A N 1
ATOM 2762 C CA . LYS A 1 351 ? -1.872 18.891 3.406 1.00 70.25 351 LYS A CA 1
ATOM 2763 C C . LYS A 1 351 ? -3.060 18.569 4.297 1.00 70.25 351 LYS A C 1
ATOM 2765 O O . LYS A 1 351 ? -3.256 17.395 4.606 1.00 70.25 351 LYS A O 1
ATOM 2770 N N . LYS A 1 352 ? -3.809 19.587 4.741 1.00 77.06 352 LYS A N 1
ATOM 2771 C CA . LYS A 1 352 ? -4.880 19.483 5.748 1.00 77.06 352 LYS A CA 1
ATOM 2772 C C . LYS A 1 352 ? -4.468 18.631 6.948 1.00 77.06 352 LYS A C 1
ATOM 2774 O O . LYS A 1 352 ? -5.277 17.873 7.474 1.00 77.06 352 LYS A O 1
ATOM 2779 N N . ILE A 1 353 ? -3.213 18.738 7.387 1.00 78.38 353 ILE A N 1
ATOM 2780 C CA . ILE A 1 353 ? -2.726 17.966 8.531 1.00 78.38 353 ILE A CA 1
ATOM 2781 C C . ILE A 1 353 ? -3.439 18.476 9.778 1.00 78.38 353 ILE A C 1
ATOM 2783 O O . ILE A 1 353 ? -3.368 19.665 10.124 1.00 78.38 353 ILE A O 1
ATOM 2787 N N . GLN A 1 354 ? -4.124 17.551 10.445 1.00 82.44 354 GLN A N 1
ATOM 2788 C CA . GLN A 1 354 ? -4.817 17.785 11.700 1.00 82.44 354 GLN A CA 1
ATOM 2789 C C . GLN A 1 354 ? -4.234 16.880 12.791 1.00 82.44 354 GLN A C 1
ATOM 2791 O O . GLN A 1 354 ? -3.754 15.788 12.490 1.00 82.44 354 GLN A O 1
ATOM 2796 N N . PRO A 1 355 ? -4.315 17.274 14.073 1.00 79.31 355 PRO A N 1
ATOM 2797 C CA . PRO A 1 355 ? -3.899 16.423 15.191 1.00 79.31 355 PRO A CA 1
ATOM 2798 C C . PRO A 1 355 ? -4.578 15.052 15.238 1.00 79.31 355 PRO A C 1
ATOM 2800 O O . PRO A 1 355 ? -4.053 14.136 15.854 1.00 79.31 355 PRO A O 1
ATOM 2803 N N . TRP A 1 356 ? -5.739 14.904 14.598 1.00 86.88 356 TRP A N 1
ATOM 2804 C CA . TRP A 1 356 ? -6.498 13.656 14.552 1.00 86.88 356 TRP A CA 1
ATOM 2805 C C . TRP A 1 356 ? -6.400 12.913 13.209 1.00 86.88 356 TRP A C 1
ATOM 2807 O O . TRP A 1 356 ? -6.842 11.770 13.127 1.00 86.88 356 TRP A O 1
ATOM 2817 N N . VAL A 1 357 ? -5.807 13.517 12.169 1.00 87.25 357 VAL A N 1
ATOM 2818 C CA . VAL A 1 357 ? -5.591 12.890 10.852 1.00 87.25 357 VAL A CA 1
ATOM 2819 C C . VAL A 1 357 ? -4.268 13.368 10.257 1.00 87.25 357 VAL A C 1
ATOM 2821 O O . VAL A 1 357 ? -4.103 14.541 9.912 1.00 87.25 357 VAL A O 1
ATOM 2824 N N . SER A 1 358 ? -3.338 12.433 10.076 1.00 85.38 358 SER A N 1
ATOM 2825 C CA . SER A 1 358 ? -2.060 12.656 9.407 1.00 85.38 358 SER A CA 1
ATOM 2826 C C . SER A 1 358 ? -1.998 11.818 8.135 1.00 85.38 358 SER A C 1
ATOM 2828 O O . SER A 1 358 ? -1.932 10.595 8.214 1.00 85.38 358 SER A O 1
ATOM 2830 N N . PRO A 1 359 ? -1.954 12.419 6.941 1.00 81.12 359 PRO A N 1
ATOM 2831 C CA . PRO A 1 359 ? -1.868 11.670 5.703 1.00 81.12 359 PRO A CA 1
ATOM 2832 C C . PRO A 1 359 ? -0.405 11.278 5.396 1.00 81.12 359 PRO A C 1
ATOM 2834 O O . PRO A 1 359 ? -0.081 10.909 4.274 1.00 81.12 359 PRO A O 1
ATOM 2837 N N . LEU A 1 360 ? 0.527 11.416 6.343 1.00 81.62 360 LEU A N 1
ATOM 2838 C CA . LEU A 1 360 ? 1.937 11.074 6.150 1.00 81.62 360 LEU A CA 1
ATOM 2839 C C . LEU A 1 360 ? 2.147 9.551 6.229 1.00 81.62 360 LEU A C 1
ATOM 2841 O O . LEU A 1 360 ? 1.454 8.855 6.967 1.00 81.62 360 LEU A O 1
ATOM 2845 N N . GLY A 1 361 ? 3.117 9.038 5.465 1.00 82.00 361 GLY A N 1
ATOM 2846 C CA . GLY A 1 361 ? 3.607 7.666 5.637 1.00 82.00 361 GLY A CA 1
ATOM 2847 C C . GLY A 1 361 ? 4.457 7.527 6.904 1.00 82.00 361 GLY A C 1
ATOM 2848 O O . GLY A 1 361 ? 4.684 8.509 7.611 1.00 82.00 361 GLY A O 1
ATOM 2849 N N . HIS A 1 362 ? 4.957 6.321 7.166 1.00 86.38 362 HIS A N 1
ATOM 2850 C CA . HIS A 1 362 ? 5.839 6.054 8.304 1.00 86.38 362 HIS A CA 1
ATOM 2851 C C . HIS A 1 362 ? 7.139 5.361 7.871 1.00 86.38 362 HIS A C 1
ATOM 2853 O O . HIS A 1 362 ? 7.294 4.935 6.724 1.00 86.38 362 HIS A O 1
ATOM 2859 N N . ASP A 1 363 ? 8.075 5.250 8.808 1.00 88.00 363 ASP A N 1
ATOM 2860 C CA . ASP A 1 363 ? 9.266 4.421 8.685 1.00 88.00 363 ASP A CA 1
ATOM 2861 C C . ASP A 1 363 ? 8.906 2.925 8.678 1.00 88.00 363 ASP A C 1
ATOM 2863 O O . ASP A 1 363 ? 8.233 2.429 9.585 1.00 88.00 363 ASP A O 1
ATOM 2867 N N . SER A 1 364 ? 9.370 2.207 7.657 1.00 87.94 364 SER A N 1
ATOM 2868 C CA . SER A 1 364 ? 9.176 0.768 7.525 1.00 87.94 364 SER A CA 1
ATOM 2869 C C . SER A 1 364 ? 10.078 -0.057 8.449 1.00 87.94 364 SER A C 1
ATOM 2871 O O . SER A 1 364 ? 9.734 -1.195 8.764 1.00 87.94 364 SER A O 1
ATOM 2873 N N . LEU A 1 365 ? 11.197 0.503 8.926 1.00 88.31 365 LEU A N 1
ATOM 2874 C CA . LEU A 1 365 ? 12.047 -0.132 9.939 1.00 88.31 365 LEU A CA 1
ATOM 2875 C C . LEU A 1 365 ? 11.273 -0.360 11.238 1.00 88.31 365 LEU A C 1
ATOM 2877 O O . LEU A 1 365 ? 11.356 -1.433 11.830 1.00 88.31 365 LEU A O 1
ATOM 2881 N N . GLU A 1 366 ? 10.464 0.619 11.644 1.00 89.81 366 GLU A N 1
ATOM 2882 C CA . GLU A 1 366 ? 9.648 0.518 12.857 1.00 89.81 366 GLU A CA 1
ATOM 2883 C C . GLU A 1 366 ? 8.576 -0.568 12.744 1.00 89.81 366 GLU A C 1
ATOM 2885 O O . GLU A 1 366 ? 8.315 -1.286 13.712 1.00 89.81 366 GLU A O 1
ATOM 2890 N N . ILE A 1 367 ? 8.017 -0.762 11.544 1.00 92.81 367 ILE A N 1
ATOM 2891 C CA . ILE A 1 367 ? 7.134 -1.899 11.273 1.00 92.81 367 ILE A CA 1
ATOM 2892 C C . ILE A 1 367 ? 7.893 -3.210 11.433 1.00 92.81 367 ILE A C 1
ATOM 2894 O O . ILE A 1 367 ? 7.381 -4.108 12.093 1.00 92.81 367 ILE A O 1
ATOM 2898 N N . MET A 1 368 ? 9.087 -3.342 10.847 1.00 91.19 368 MET A N 1
ATOM 2899 C CA . MET A 1 368 ? 9.850 -4.590 10.929 1.00 91.19 368 MET A CA 1
ATOM 2900 C C . MET A 1 368 ? 10.213 -4.936 12.374 1.00 91.19 368 MET A C 1
ATOM 2902 O O . MET A 1 368 ? 9.987 -6.071 12.779 1.00 91.19 368 MET A O 1
ATOM 2906 N N . LYS A 1 369 ? 10.655 -3.967 13.188 1.00 91.19 369 LYS A N 1
ATOM 2907 C CA . LYS A 1 369 ? 10.917 -4.181 14.627 1.00 91.19 369 LYS A CA 1
ATOM 2908 C C . LYS A 1 369 ? 9.707 -4.781 15.340 1.00 91.19 369 LYS A C 1
ATOM 2910 O O . LYS A 1 369 ? 9.814 -5.779 16.046 1.00 91.19 369 LYS A O 1
ATOM 2915 N N . VAL A 1 370 ? 8.531 -4.197 15.109 1.00 93.75 370 VAL A N 1
ATOM 2916 C CA . VAL A 1 370 ? 7.280 -4.656 15.725 1.00 93.75 370 VAL A CA 1
ATOM 2917 C C . VAL A 1 370 ? 6.853 -6.015 15.192 1.00 93.75 370 VAL A C 1
ATOM 2919 O O . VAL A 1 370 ? 6.463 -6.883 15.971 1.00 93.75 370 VAL A O 1
ATOM 2922 N N . TYR A 1 371 ? 6.895 -6.194 13.873 1.00 94.25 371 TYR A N 1
ATOM 2923 C CA . TYR A 1 371 ? 6.446 -7.414 13.217 1.00 94.25 371 TYR A CA 1
ATOM 2924 C C . TYR A 1 371 ? 7.267 -8.617 13.681 1.00 94.25 371 TYR A C 1
ATOM 2926 O O . TYR A 1 371 ? 6.687 -9.673 13.937 1.00 94.25 371 TYR A O 1
ATOM 2934 N N . LEU A 1 372 ? 8.580 -8.414 13.822 1.00 91.69 372 LEU A N 1
ATOM 2935 C CA . LEU A 1 372 ? 9.576 -9.417 14.197 1.00 91.69 372 LEU A CA 1
ATOM 2936 C C . LEU A 1 372 ? 9.812 -9.535 15.693 1.00 91.69 372 LEU A C 1
ATOM 2938 O O . LEU A 1 372 ? 10.605 -10.373 16.105 1.00 91.69 372 LEU A O 1
ATOM 2942 N N . GLU A 1 373 ? 9.123 -8.727 16.501 1.00 93.25 373 GLU A N 1
ATOM 2943 C CA . GLU A 1 373 ? 9.251 -8.760 17.959 1.00 93.25 373 GLU A CA 1
ATOM 2944 C C . GLU A 1 373 ? 10.689 -8.475 18.442 1.00 93.25 373 GLU A C 1
ATOM 2946 O O . GLU A 1 373 ? 11.130 -8.979 19.474 1.00 93.25 373 GLU A O 1
ATOM 2951 N N . ARG A 1 374 ? 11.421 -7.621 17.709 1.00 90.69 374 ARG A N 1
ATOM 2952 C CA . ARG A 1 374 ? 12.808 -7.230 18.008 1.00 90.69 374 ARG A CA 1
ATOM 2953 C C . ARG A 1 374 ? 12.889 -5.768 18.450 1.00 90.69 374 ARG A C 1
ATOM 2955 O O . ARG A 1 374 ? 12.158 -4.912 17.951 1.00 90.69 374 ARG A O 1
ATOM 2962 N N . SER A 1 375 ? 13.799 -5.462 19.374 1.00 87.25 375 SER A N 1
ATOM 2963 C CA . SER A 1 375 ? 14.124 -4.077 19.754 1.00 87.25 375 SER A CA 1
ATOM 2964 C C . SER A 1 375 ? 14.864 -3.333 18.643 1.00 87.25 375 SER A C 1
ATOM 2966 O O . SER A 1 375 ? 14.675 -2.132 18.456 1.00 87.25 375 SER A O 1
ATOM 2968 N N . GLU A 1 376 ? 15.699 -4.062 17.905 1.00 86.88 376 GLU A N 1
ATOM 2969 C CA . GLU A 1 376 ? 16.589 -3.560 16.866 1.00 86.88 376 GLU A CA 1
ATOM 2970 C C . GLU A 1 376 ? 16.554 -4.505 15.658 1.00 86.88 376 GLU A C 1
ATOM 2972 O O . GLU A 1 376 ? 16.247 -5.690 15.790 1.00 86.88 376 GLU A O 1
ATOM 2977 N N . ILE A 1 377 ? 16.836 -3.968 14.471 1.00 82.44 377 ILE A N 1
ATOM 2978 C CA . ILE A 1 377 ? 17.004 -4.759 13.246 1.00 82.44 377 ILE A CA 1
ATOM 2979 C C . ILE A 1 377 ? 18.501 -4.864 12.984 1.00 82.44 377 ILE A C 1
ATOM 2981 O O . ILE A 1 377 ? 19.198 -3.853 13.053 1.00 82.44 377 ILE A O 1
ATOM 2985 N N . THR A 1 378 ? 18.967 -6.088 12.736 1.00 65.62 378 THR A N 1
ATOM 2986 C CA . THR A 1 378 ? 20.356 -6.506 12.952 1.00 65.62 378 THR A CA 1
ATOM 2987 C C . THR A 1 378 ? 21.376 -5.837 12.043 1.00 65.62 378 THR A C 1
ATOM 2989 O O . THR A 1 378 ? 22.496 -5.687 12.496 1.00 65.62 378 THR A O 1
ATOM 2992 N N . GLU A 1 379 ? 21.013 -5.395 10.834 1.00 76.31 379 GLU A N 1
ATOM 2993 C CA . GLU A 1 379 ? 21.728 -4.399 10.016 1.00 76.31 379 GLU A CA 1
ATOM 2994 C C . GLU A 1 379 ? 21.019 -4.268 8.652 1.00 76.31 379 GLU A C 1
ATOM 2996 O O . GLU A 1 379 ? 20.419 -5.215 8.149 1.00 76.31 379 GLU A O 1
ATOM 3001 N N . SER A 1 380 ? 21.057 -3.090 8.024 1.00 89.69 380 SER A N 1
ATOM 3002 C CA . SER A 1 380 ? 20.624 -2.918 6.628 1.00 89.69 380 SER A CA 1
ATOM 3003 C C . SER A 1 380 ? 21.821 -2.562 5.763 1.00 89.69 380 SER A C 1
ATOM 3005 O O . SER A 1 380 ? 22.614 -1.700 6.144 1.00 89.69 380 SER A O 1
ATOM 3007 N N . HIS A 1 381 ? 21.923 -3.139 4.566 1.00 94.00 381 HIS A N 1
ATOM 3008 C CA . HIS A 1 381 ? 22.941 -2.720 3.603 1.00 94.00 381 HIS A CA 1
ATOM 3009 C C . HIS A 1 381 ? 22.535 -1.395 2.972 1.00 94.00 381 HIS A C 1
ATOM 3011 O O . HIS A 1 381 ? 21.506 -1.330 2.300 1.00 94.00 381 HIS A O 1
ATOM 3017 N N . VAL A 1 382 ? 23.340 -0.350 3.174 1.00 95.69 382 VAL A N 1
ATOM 3018 C CA . VAL A 1 382 ? 23.078 0.978 2.609 1.00 95.69 382 VAL A CA 1
ATOM 3019 C C . VAL A 1 382 ? 23.869 1.174 1.319 1.00 95.69 382 VAL A C 1
ATOM 3021 O O . VAL A 1 382 ? 25.096 1.120 1.314 1.00 95.69 382 VAL A O 1
ATOM 3024 N N . ILE A 1 383 ? 23.164 1.455 0.226 1.00 97.19 383 ILE A N 1
ATOM 3025 C CA . ILE A 1 383 ? 23.734 1.853 -1.063 1.00 97.19 383 ILE A CA 1
ATOM 3026 C C . ILE A 1 383 ? 23.332 3.303 -1.344 1.00 97.19 383 ILE A C 1
ATOM 3028 O O . ILE A 1 383 ? 22.157 3.654 -1.279 1.00 97.19 383 ILE A O 1
ATOM 3032 N N . ILE A 1 384 ? 24.302 4.145 -1.703 1.00 97.19 384 ILE A N 1
ATOM 3033 C CA . ILE A 1 384 ? 24.056 5.500 -2.217 1.00 97.19 384 ILE A CA 1
ATOM 3034 C C . ILE A 1 384 ? 24.535 5.507 -3.670 1.00 97.19 384 ILE A C 1
ATOM 3036 O O . ILE A 1 384 ? 25.736 5.661 -3.919 1.00 97.19 384 ILE A O 1
ATOM 3040 N N . PRO A 1 385 ? 23.649 5.234 -4.641 1.00 96.50 385 PRO A N 1
ATOM 3041 C CA . PRO A 1 385 ? 24.064 5.083 -6.020 1.00 96.50 385 PRO A CA 1
ATOM 3042 C C . PRO A 1 385 ? 24.308 6.450 -6.669 1.00 96.50 385 PRO A C 1
ATOM 3044 O O . PRO A 1 385 ? 23.551 7.398 -6.476 1.00 96.50 385 PRO A O 1
ATOM 3047 N N . THR A 1 386 ? 25.362 6.547 -7.478 1.00 96.50 386 THR A N 1
ATOM 3048 C CA . THR A 1 386 ? 25.684 7.769 -8.245 1.00 96.50 386 THR A CA 1
ATOM 3049 C C . THR A 1 386 ? 25.181 7.730 -9.689 1.00 96.50 386 THR A C 1
ATOM 3051 O O . THR A 1 386 ? 25.145 8.757 -10.360 1.00 96.50 386 THR A O 1
ATOM 3054 N N . SER A 1 387 ? 24.807 6.547 -10.179 1.00 97.12 387 SER A N 1
ATOM 3055 C CA . SER A 1 387 ? 24.235 6.293 -11.505 1.00 97.12 387 SER A CA 1
ATOM 3056 C C . SER A 1 387 ? 23.544 4.925 -11.524 1.00 97.12 387 SER A C 1
ATOM 3058 O O . SER A 1 387 ? 23.745 4.114 -10.612 1.00 97.12 387 SER A O 1
ATOM 3060 N N . ALA A 1 388 ? 22.767 4.625 -12.569 1.00 97.50 388 ALA A N 1
ATOM 3061 C CA . ALA A 1 388 ? 22.129 3.314 -12.709 1.00 97.50 388 ALA A CA 1
ATOM 3062 C C . ALA A 1 388 ? 23.162 2.188 -12.886 1.00 97.50 388 ALA A C 1
ATOM 3064 O O . ALA A 1 388 ? 23.026 1.122 -12.290 1.00 97.50 388 ALA A O 1
ATOM 3065 N N . GLU A 1 389 ? 24.244 2.444 -13.632 1.00 97.75 389 GLU A N 1
ATOM 3066 C CA . GLU A 1 389 ? 25.386 1.524 -13.742 1.00 97.75 389 GLU A CA 1
ATOM 3067 C C . GLU A 1 389 ? 26.029 1.260 -12.374 1.00 97.75 389 GLU A C 1
ATOM 3069 O O . GLU A 1 389 ? 26.299 0.111 -12.018 1.00 97.75 389 GLU A O 1
ATOM 3074 N N . ASN A 1 390 ? 26.252 2.316 -11.585 1.00 97.50 390 ASN A N 1
ATOM 3075 C CA . ASN A 1 390 ? 26.825 2.187 -10.253 1.00 97.50 390 ASN A CA 1
ATOM 3076 C C . ASN A 1 390 ? 25.914 1.352 -9.336 1.00 97.50 390 ASN A C 1
ATOM 3078 O O . ASN A 1 390 ? 26.414 0.444 -8.672 1.00 97.50 390 ASN A O 1
ATOM 3082 N N . LEU A 1 391 ? 24.598 1.590 -9.358 1.00 97.88 391 LEU A N 1
ATOM 3083 C CA . LEU A 1 391 ? 23.630 0.779 -8.618 1.00 97.88 391 LEU A CA 1
ATOM 3084 C C . LEU A 1 391 ? 23.680 -0.693 -9.048 1.00 97.88 391 LEU A C 1
ATOM 3086 O O . LEU A 1 391 ? 23.826 -1.566 -8.196 1.00 97.88 391 LEU A O 1
ATOM 3090 N N . LEU A 1 392 ? 23.623 -0.977 -10.355 1.00 98.06 392 LEU A N 1
ATOM 3091 C CA . LEU A 1 392 ? 23.710 -2.339 -10.895 1.00 98.06 392 LEU A CA 1
ATOM 3092 C C . LEU A 1 392 ? 24.973 -3.058 -10.401 1.00 98.06 392 LEU A C 1
ATOM 3094 O O . LEU A 1 392 ? 24.912 -4.206 -9.957 1.00 98.06 392 LEU A O 1
ATOM 3098 N N . PHE A 1 393 ? 26.126 -2.384 -10.436 1.00 97.81 393 PHE A N 1
ATOM 3099 C CA . PHE A 1 393 ? 27.382 -2.967 -9.967 1.00 97.81 393 PHE A CA 1
ATOM 3100 C C . PHE A 1 393 ? 27.380 -3.239 -8.465 1.00 97.81 393 PHE A C 1
ATOM 3102 O O . PHE A 1 393 ? 27.865 -4.296 -8.054 1.00 97.81 393 PHE A O 1
ATOM 3109 N N . GLN A 1 394 ? 26.855 -2.315 -7.658 1.00 97.62 394 GLN A N 1
ATOM 3110 C CA . GLN A 1 394 ? 26.753 -2.501 -6.213 1.00 97.62 394 GLN A CA 1
ATOM 3111 C C . GLN A 1 394 ? 25.809 -3.659 -5.869 1.00 97.62 394 GLN A C 1
ATOM 3113 O O . GLN A 1 394 ? 26.200 -4.526 -5.094 1.00 97.62 394 GLN A O 1
ATOM 3118 N N . LEU A 1 395 ? 24.644 -3.757 -6.519 1.00 97.69 395 LEU A N 1
ATOM 3119 C CA . LEU A 1 395 ? 23.698 -4.860 -6.318 1.00 97.69 395 LEU A CA 1
ATOM 3120 C C . LEU A 1 395 ? 24.308 -6.222 -6.677 1.00 97.69 395 LEU A C 1
ATOM 3122 O O . LEU A 1 395 ? 24.247 -7.150 -5.874 1.00 97.69 395 LEU A O 1
ATOM 3126 N N . ILE A 1 396 ? 24.949 -6.355 -7.847 1.00 97.56 396 ILE A N 1
ATOM 3127 C CA . ILE A 1 396 ? 25.585 -7.625 -8.242 1.00 97.56 396 ILE A CA 1
ATOM 3128 C C . ILE A 1 396 ? 26.695 -8.008 -7.258 1.00 97.56 396 ILE A C 1
ATOM 3130 O O . ILE A 1 396 ? 26.805 -9.173 -6.880 1.00 97.56 396 ILE A O 1
ATOM 3134 N N . ARG A 1 397 ? 27.539 -7.051 -6.850 1.00 97.00 397 ARG A N 1
ATOM 3135 C CA . ARG A 1 397 ? 28.615 -7.310 -5.879 1.00 97.00 397 ARG A CA 1
ATOM 3136 C C . ARG A 1 397 ? 28.054 -7.754 -4.537 1.00 97.00 397 ARG A C 1
ATOM 3138 O O . ARG A 1 397 ? 28.533 -8.745 -4.004 1.00 97.00 397 ARG A O 1
ATOM 3145 N N . LEU A 1 398 ? 27.023 -7.072 -4.054 1.00 96.12 398 LEU A N 1
ATOM 3146 C CA . LEU A 1 398 ? 26.364 -7.390 -2.797 1.00 96.12 398 LEU A CA 1
ATOM 3147 C C . LEU A 1 398 ? 25.788 -8.817 -2.806 1.00 96.12 398 LEU A C 1
ATOM 3149 O O . LEU A 1 398 ? 26.039 -9.589 -1.885 1.00 96.12 398 LEU A O 1
ATOM 3153 N N . LEU A 1 399 ? 25.119 -9.220 -3.892 1.00 96.00 399 LEU A N 1
ATOM 3154 C CA . LEU A 1 399 ? 24.632 -10.596 -4.061 1.00 96.00 399 LEU A CA 1
ATOM 3155 C C . LEU A 1 399 ? 25.780 -11.621 -4.163 1.00 96.00 399 LEU A C 1
ATOM 3157 O O . LEU A 1 399 ? 25.685 -12.723 -3.620 1.00 96.00 399 LEU A O 1
ATOM 3161 N N . LYS A 1 400 ? 26.907 -11.259 -4.797 1.00 95.88 400 LYS A N 1
ATOM 3162 C CA . LYS A 1 400 ? 28.124 -12.095 -4.834 1.00 95.88 400 LYS A CA 1
ATOM 3163 C C . LYS A 1 400 ? 28.757 -12.289 -3.460 1.00 95.88 400 LYS A C 1
ATOM 3165 O O . LYS A 1 400 ? 29.356 -13.339 -3.236 1.00 95.88 400 LYS A O 1
ATOM 3170 N N . THR A 1 401 ? 28.641 -11.321 -2.556 1.00 95.44 401 THR A N 1
ATOM 3171 C CA . THR A 1 401 ? 29.231 -11.383 -1.210 1.00 95.44 401 THR A CA 1
ATOM 3172 C C . THR A 1 401 ? 28.313 -12.006 -0.166 1.00 95.44 401 THR A C 1
ATOM 3174 O O . THR A 1 401 ? 28.743 -12.175 0.971 1.00 95.44 401 THR A O 1
ATOM 3177 N N . LEU A 1 402 ? 27.078 -12.380 -0.525 1.00 94.50 402 LEU A N 1
ATOM 3178 C CA . LEU A 1 402 ? 26.183 -13.064 0.406 1.00 94.50 402 LEU A CA 1
ATOM 3179 C C . LEU A 1 402 ? 26.818 -14.357 0.952 1.00 94.50 402 LEU A C 1
ATOM 3181 O O . LEU A 1 402 ? 27.492 -15.075 0.194 1.00 94.50 402 LEU A O 1
ATOM 3185 N N . PRO A 1 403 ? 26.572 -14.689 2.234 1.00 94.06 403 PRO A N 1
ATOM 3186 C CA . PRO A 1 403 ? 26.949 -15.973 2.803 1.00 94.06 403 PRO A CA 1
ATOM 3187 C C . PRO A 1 403 ? 26.419 -17.143 1.974 1.00 94.06 403 PRO A C 1
ATOM 3189 O O . PRO A 1 403 ? 25.365 -17.061 1.340 1.00 94.06 403 PRO A O 1
ATOM 3192 N N . GLN A 1 404 ? 27.134 -18.268 2.001 1.00 94.06 404 GLN A N 1
ATOM 3193 C CA . GLN A 1 404 ? 26.771 -19.425 1.181 1.00 94.06 404 GLN A CA 1
ATOM 3194 C C . GLN A 1 404 ? 25.370 -19.967 1.506 1.00 94.06 404 GLN A C 1
ATOM 3196 O O . GLN A 1 404 ? 24.653 -20.359 0.590 1.00 94.06 404 GLN A O 1
ATOM 3201 N N . HIS A 1 405 ? 24.953 -19.959 2.777 1.00 92.81 405 HIS A N 1
ATOM 3202 C CA . HIS A 1 405 ? 23.614 -20.414 3.166 1.00 92.81 405 HIS A CA 1
ATOM 3203 C C . HIS A 1 405 ? 22.503 -19.511 2.598 1.00 92.81 405 HIS A C 1
ATOM 3205 O O . HIS A 1 405 ? 21.505 -20.030 2.107 1.00 92.81 405 HIS A O 1
ATOM 3211 N N . GLU A 1 406 ? 22.700 -18.187 2.563 1.00 92.19 406 GLU A N 1
ATOM 3212 C CA . GLU A 1 406 ? 21.760 -17.245 1.936 1.00 92.19 406 GLU A CA 1
ATOM 3213 C C . GLU A 1 406 ? 21.656 -17.469 0.429 1.00 92.19 406 GLU A C 1
ATOM 3215 O O . GLU A 1 406 ? 20.559 -17.505 -0.128 1.00 92.19 406 GLU A O 1
ATOM 3220 N N . LYS A 1 407 ? 22.791 -17.682 -0.245 1.00 94.00 407 LYS A N 1
ATOM 3221 C CA . LYS A 1 407 ? 22.791 -18.022 -1.673 1.00 94.00 407 LYS A CA 1
ATOM 3222 C C . LYS A 1 407 ? 22.012 -19.307 -1.936 1.00 94.00 407 LYS A C 1
ATOM 3224 O O . LYS A 1 407 ? 21.172 -19.322 -2.829 1.00 94.00 407 LYS A O 1
ATOM 3229 N N . LEU A 1 408 ? 22.243 -20.355 -1.143 1.00 93.00 408 LEU A N 1
ATOM 3230 C CA . LEU A 1 408 ? 21.507 -21.618 -1.256 1.00 93.00 408 LEU A CA 1
ATOM 3231 C C . LEU A 1 408 ? 20.005 -21.427 -1.009 1.00 93.00 408 LEU A C 1
ATOM 3233 O O . LEU A 1 408 ? 19.188 -22.000 -1.729 1.00 93.00 408 LEU A O 1
ATOM 3237 N N . LEU A 1 409 ? 19.627 -20.587 -0.041 1.00 90.88 409 LEU A N 1
ATOM 3238 C CA . LEU A 1 409 ? 18.229 -20.257 0.221 1.00 90.88 409 LEU A CA 1
ATOM 3239 C C . LEU A 1 409 ? 17.581 -19.580 -0.993 1.00 90.88 409 LEU A C 1
ATOM 3241 O O . LEU A 1 409 ? 16.525 -20.029 -1.441 1.00 90.88 409 LEU A O 1
ATOM 3245 N N . LEU A 1 410 ? 18.231 -18.556 -1.550 1.00 92.25 410 LEU A N 1
ATOM 3246 C CA . LEU A 1 410 ? 17.789 -17.873 -2.767 1.00 92.25 410 LEU A CA 1
ATOM 3247 C C . LEU A 1 410 ? 17.660 -18.847 -3.949 1.00 92.25 410 LEU A C 1
ATOM 3249 O O . LEU A 1 410 ? 16.668 -18.834 -4.671 1.00 92.25 410 LEU A O 1
ATOM 3253 N N . GLU A 1 411 ? 18.619 -19.754 -4.126 1.00 92.12 411 GLU A N 1
ATOM 3254 C CA . GLU A 1 411 ? 18.566 -20.756 -5.192 1.00 92.12 411 GLU A CA 1
ATOM 3255 C C . GLU A 1 411 ? 17.445 -21.783 -5.013 1.00 92.12 411 GLU A C 1
ATOM 3257 O O . GLU A 1 411 ? 16.845 -22.198 -6.006 1.00 92.12 411 GLU A O 1
ATOM 3262 N N . SER A 1 412 ? 17.149 -22.173 -3.771 1.00 92.94 412 SER A N 1
ATOM 3263 C CA . SER A 1 412 ? 16.065 -23.106 -3.444 1.00 92.94 412 SER A CA 1
ATOM 3264 C C . SER A 1 412 ? 14.669 -22.481 -3.549 1.00 92.94 412 SER A C 1
ATOM 3266 O O . SER A 1 412 ? 13.683 -23.205 -3.682 1.00 92.94 412 SER A O 1
ATOM 3268 N N . LYS A 1 413 ? 14.581 -21.144 -3.507 1.00 91.19 413 LYS A N 1
ATOM 3269 C CA . LYS A 1 413 ? 13.337 -20.367 -3.581 1.00 91.19 413 LYS A CA 1
ATOM 3270 C C . LYS A 1 413 ? 13.477 -19.223 -4.599 1.00 91.19 413 LYS A C 1
ATOM 3272 O O . LYS A 1 413 ? 13.651 -18.075 -4.192 1.00 91.19 413 LYS A O 1
ATOM 3277 N N . PRO A 1 414 ? 13.377 -19.501 -5.913 1.00 89.31 414 PRO A N 1
ATOM 3278 C CA . PRO A 1 414 ? 13.566 -18.490 -6.958 1.00 89.31 414 PRO A CA 1
ATOM 3279 C C . PRO A 1 414 ? 12.607 -17.293 -6.879 1.00 89.31 414 PRO A C 1
ATOM 3281 O O . PRO A 1 414 ? 12.977 -16.193 -7.279 1.00 89.31 414 PRO A O 1
ATOM 3284 N N . ASP A 1 415 ? 11.415 -17.485 -6.311 1.00 89.31 415 ASP A N 1
ATOM 3285 C CA . ASP A 1 415 ? 10.420 -16.419 -6.115 1.00 89.31 415 ASP A CA 1
ATOM 3286 C C . ASP A 1 415 ? 10.661 -15.610 -4.826 1.00 89.31 415 ASP A C 1
ATOM 3288 O O . ASP A 1 415 ? 9.864 -14.746 -4.456 1.00 89.31 415 ASP A O 1
ATOM 3292 N N . SER A 1 416 ? 11.754 -15.897 -4.107 1.00 90.94 416 SER A N 1
ATOM 3293 C CA . SER A 1 416 ? 12.108 -15.188 -2.886 1.00 90.94 416 SER A CA 1
ATOM 3294 C C . SER A 1 416 ? 12.466 -13.742 -3.198 1.00 90.94 416 SER A C 1
ATOM 3296 O O . SER A 1 416 ? 13.445 -13.433 -3.882 1.00 90.94 416 SER A O 1
ATOM 3298 N N . LEU A 1 417 ? 11.676 -12.847 -2.624 1.00 93.69 417 LEU A N 1
ATOM 3299 C CA . LEU A 1 417 ? 11.890 -11.415 -2.672 1.00 93.69 417 LEU A CA 1
ATOM 3300 C C . LEU A 1 417 ? 12.800 -10.968 -1.521 1.00 93.69 417 LEU A C 1
ATOM 3302 O O . LEU A 1 417 ? 12.867 -11.624 -0.471 1.00 93.69 417 LEU A O 1
ATOM 3306 N N . ARG A 1 418 ? 13.463 -9.818 -1.684 1.00 93.19 418 ARG A N 1
ATOM 3307 C CA . ARG A 1 418 ? 14.164 -9.121 -0.591 1.00 93.19 418 ARG A CA 1
ATOM 3308 C C . ARG A 1 418 ? 13.645 -7.693 -0.433 1.00 93.19 418 ARG A C 1
ATOM 3310 O O . ARG A 1 418 ? 13.580 -6.979 -1.433 1.00 93.19 418 ARG A O 1
ATOM 3317 N N . PRO A 1 419 ? 13.242 -7.260 0.770 1.00 93.81 419 PRO A N 1
ATOM 3318 C CA . PRO A 1 419 ? 12.741 -5.910 0.961 1.00 93.81 419 PRO A CA 1
ATOM 3319 C C . PRO A 1 419 ? 13.824 -4.863 0.661 1.00 93.81 419 PRO A C 1
ATOM 3321 O O . PRO A 1 419 ? 14.977 -5.005 1.071 1.00 93.81 419 PRO A O 1
ATOM 3324 N N . VAL A 1 420 ? 13.439 -3.807 -0.053 1.00 94.75 420 VAL A N 1
ATOM 3325 C CA . VAL A 1 420 ? 14.279 -2.644 -0.354 1.00 94.75 420 VAL A CA 1
ATOM 3326 C C . VAL A 1 420 ? 13.496 -1.382 -0.043 1.00 94.75 420 VAL A C 1
ATOM 3328 O O . VAL A 1 420 ? 12.323 -1.262 -0.404 1.00 94.75 420 VAL A O 1
ATOM 3331 N N . ARG A 1 421 ? 14.156 -0.415 0.585 1.00 93.94 421 ARG A N 1
ATOM 3332 C CA . ARG A 1 421 ? 13.606 0.919 0.801 1.00 93.94 421 ARG A CA 1
ATOM 3333 C C . ARG A 1 421 ? 14.522 1.977 0.216 1.00 93.94 421 ARG A C 1
ATOM 3335 O O . ARG A 1 421 ? 15.709 2.001 0.501 1.00 93.94 421 ARG A O 1
ATOM 3342 N N . ILE A 1 422 ? 13.936 2.908 -0.522 1.00 94.44 422 ILE A N 1
ATOM 3343 C CA . ILE A 1 422 ? 14.532 4.204 -0.823 1.00 94.44 422 ILE A CA 1
ATOM 3344 C C . ILE A 1 422 ? 14.027 5.181 0.232 1.00 94.44 422 ILE A C 1
ATOM 3346 O O . ILE A 1 422 ? 12.833 5.502 0.269 1.00 94.44 422 ILE A O 1
ATOM 3350 N N . VAL A 1 423 ? 14.929 5.633 1.100 1.00 90.06 423 VAL A N 1
ATOM 3351 C CA . VAL A 1 423 ? 14.596 6.475 2.255 1.00 90.06 423 VAL A CA 1
ATOM 3352 C C . VAL A 1 423 ? 13.797 7.705 1.805 1.00 90.06 423 VAL A C 1
ATOM 3354 O O . VAL A 1 423 ? 14.182 8.417 0.875 1.00 90.06 423 VAL A O 1
ATOM 3357 N N . ASN A 1 424 ? 12.659 7.941 2.468 1.00 85.69 424 ASN A N 1
ATOM 3358 C CA . ASN A 1 424 ? 11.706 9.026 2.190 1.00 85.69 424 ASN A CA 1
ATOM 3359 C C . ASN A 1 424 ? 11.076 9.032 0.781 1.00 85.69 424 ASN A C 1
ATOM 3361 O O . ASN A 1 424 ? 10.539 10.063 0.371 1.00 85.69 424 ASN A O 1
ATOM 3365 N N . TYR A 1 425 ? 11.130 7.924 0.032 1.00 88.88 425 TYR A N 1
ATOM 3366 C CA . TYR A 1 425 ? 10.587 7.872 -1.328 1.00 88.88 425 TYR A CA 1
ATOM 3367 C C . TYR A 1 425 ? 9.681 6.662 -1.597 1.00 88.88 425 TYR A C 1
ATOM 3369 O O . TYR A 1 425 ? 8.469 6.830 -1.725 1.00 88.88 425 TYR A O 1
ATOM 3377 N N . HIS A 1 426 ? 10.237 5.451 -1.689 1.00 92.69 426 HIS A N 1
ATOM 3378 C CA . HIS A 1 426 ? 9.488 4.250 -2.084 1.00 92.69 426 HIS A CA 1
ATOM 3379 C C . HIS A 1 426 ? 10.048 3.000 -1.412 1.00 92.69 426 HIS A C 1
ATOM 3381 O O . HIS A 1 426 ? 11.234 2.944 -1.107 1.00 92.69 426 HIS A O 1
ATOM 3387 N N . ALA A 1 427 ? 9.210 1.988 -1.209 1.00 93.69 427 ALA A N 1
ATOM 3388 C CA . ALA A 1 427 ? 9.627 0.686 -0.702 1.00 93.69 427 ALA A CA 1
ATOM 3389 C C . ALA A 1 427 ? 9.085 -0.416 -1.614 1.00 93.69 427 ALA A C 1
ATOM 3391 O O . ALA A 1 427 ? 7.914 -0.404 -1.998 1.00 93.69 427 ALA A O 1
ATOM 3392 N N . PHE A 1 428 ? 9.956 -1.343 -1.989 1.00 95.56 428 PHE A N 1
ATOM 3393 C CA . PHE A 1 428 ? 9.689 -2.365 -2.991 1.00 95.56 428 PHE A CA 1
ATOM 3394 C C . PHE A 1 428 ? 10.477 -3.649 -2.713 1.00 95.56 428 PHE A C 1
ATOM 3396 O O . PHE A 1 428 ? 11.081 -3.795 -1.648 1.00 95.56 428 PHE A O 1
ATOM 3403 N N . CYS A 1 429 ? 10.434 -4.613 -3.629 1.00 95.69 429 CYS A N 1
ATOM 3404 C CA . CYS A 1 429 ? 11.083 -5.904 -3.447 1.00 95.69 429 CYS A CA 1
ATOM 3405 C C . CYS A 1 429 ? 12.130 -6.184 -4.529 1.00 95.69 429 CYS A C 1
ATOM 3407 O O . CYS A 1 429 ? 11.816 -6.216 -5.714 1.00 95.69 429 CYS A O 1
ATOM 3409 N N . LEU A 1 430 ? 13.374 -6.440 -4.126 1.00 96.94 430 LEU A N 1
ATOM 3410 C CA . LEU A 1 430 ? 14.407 -6.984 -5.002 1.00 96.94 430 LEU A CA 1
ATOM 3411 C C . LEU A 1 430 ? 14.055 -8.421 -5.400 1.00 96.94 430 LEU A C 1
ATOM 3413 O O . LEU A 1 430 ? 13.603 -9.204 -4.563 1.00 96.94 430 LEU A O 1
ATOM 3417 N N . MET A 1 431 ? 14.332 -8.772 -6.654 1.00 96.50 431 MET A N 1
ATOM 3418 C CA . MET A 1 431 ? 14.106 -10.095 -7.239 1.00 96.50 431 MET A CA 1
ATOM 3419 C C . MET A 1 431 ? 15.442 -10.782 -7.564 1.00 96.50 431 MET A C 1
ATOM 3421 O O . MET A 1 431 ? 15.744 -10.984 -8.738 1.00 96.50 431 MET A O 1
ATOM 3425 N N . PRO A 1 432 ? 16.287 -11.134 -6.577 1.00 95.38 432 PRO A N 1
ATOM 3426 C CA . PRO A 1 432 ? 17.665 -11.595 -6.811 1.00 95.38 432 PRO A CA 1
ATOM 3427 C C . PRO A 1 432 ? 17.773 -12.806 -7.748 1.00 95.38 432 PRO A C 1
ATOM 3429 O O . PRO A 1 432 ? 18.776 -12.970 -8.439 1.00 95.38 432 PRO A O 1
ATOM 3432 N N . CYS A 1 433 ? 16.740 -13.642 -7.807 1.00 95.69 433 CYS A N 1
ATOM 3433 C CA . CYS A 1 433 ? 16.727 -14.867 -8.600 1.00 95.69 433 CYS A CA 1
ATOM 3434 C C . CYS A 1 433 ? 16.007 -14.745 -9.945 1.00 95.69 433 CYS A C 1
ATOM 3436 O O . CYS A 1 433 ? 15.875 -15.756 -10.636 1.00 95.69 433 CYS A O 1
ATOM 3438 N N . HIS A 1 434 ? 15.587 -13.538 -10.344 1.00 95.81 434 HIS A N 1
ATOM 3439 C CA . HIS A 1 434 ? 14.932 -13.338 -11.633 1.00 95.81 434 HIS A CA 1
ATOM 3440 C C . HIS A 1 434 ? 15.832 -13.830 -12.791 1.00 95.81 434 HIS A C 1
ATOM 3442 O O . HIS A 1 434 ? 17.028 -13.504 -12.812 1.00 95.81 434 HIS A O 1
ATOM 3448 N N . PRO A 1 435 ? 15.304 -14.589 -13.773 1.00 95.12 435 PRO A N 1
ATOM 3449 C CA . PRO A 1 435 ? 16.118 -15.227 -14.812 1.00 95.12 435 PRO A CA 1
ATOM 3450 C C . PRO A 1 435 ? 17.027 -14.273 -15.594 1.00 95.12 435 PRO A C 1
ATOM 3452 O O . PRO A 1 435 ? 18.147 -14.641 -15.937 1.00 95.12 435 PRO A O 1
ATOM 3455 N N . SER A 1 436 ? 16.586 -13.032 -15.824 1.00 93.56 436 SER A N 1
ATOM 3456 C CA . SER A 1 436 ? 17.346 -12.040 -16.598 1.00 93.56 436 SER A CA 1
ATOM 3457 C C . SER A 1 436 ? 18.679 -11.626 -15.966 1.00 93.56 436 SER A C 1
ATOM 3459 O O . SER A 1 436 ? 19.559 -11.168 -16.682 1.00 93.56 436 SER A O 1
ATOM 3461 N N . TRP A 1 437 ? 18.846 -11.733 -14.642 1.00 90.81 437 TRP A N 1
ATOM 3462 C CA . TRP A 1 437 ? 20.054 -11.242 -13.955 1.00 90.81 437 TRP A CA 1
ATOM 3463 C C . TRP A 1 437 ? 20.620 -12.185 -12.884 1.00 90.81 437 TRP A C 1
ATOM 3465 O O . TRP A 1 437 ? 21.693 -11.906 -12.350 1.00 90.81 437 TRP A O 1
ATOM 3475 N N . ARG A 1 438 ? 19.976 -13.332 -12.614 1.00 94.50 438 ARG A N 1
ATOM 3476 C CA . ARG A 1 438 ? 20.477 -14.365 -11.686 1.00 94.50 438 ARG A CA 1
ATOM 3477 C C . ARG A 1 438 ? 21.923 -14.767 -11.991 1.00 94.50 438 ARG A C 1
ATOM 3479 O O . ARG A 1 438 ? 22.753 -14.880 -11.091 1.00 94.50 438 ARG A O 1
ATOM 3486 N N . GLU A 1 439 ? 22.249 -14.930 -13.271 1.00 95.00 439 GLU A N 1
ATOM 3487 C CA . GLU A 1 439 ? 23.598 -15.310 -13.697 1.00 95.00 439 GLU A CA 1
ATOM 3488 C C . GLU A 1 439 ? 24.648 -14.228 -13.412 1.00 95.00 439 GLU A C 1
ATOM 3490 O O . GLU A 1 439 ? 25.829 -14.543 -13.273 1.00 95.00 439 GLU A O 1
ATOM 3495 N N . ALA A 1 440 ? 24.249 -12.964 -13.243 1.00 94.31 440 ALA A N 1
ATOM 3496 C CA . ALA A 1 440 ? 25.175 -11.866 -12.985 1.00 94.31 440 ALA A CA 1
ATOM 3497 C C . ALA A 1 440 ? 25.962 -12.061 -11.685 1.00 94.31 440 ALA A C 1
ATOM 3499 O O . ALA A 1 440 ? 27.173 -11.817 -11.639 1.00 94.31 440 ALA A O 1
ATOM 3500 N N . TRP A 1 441 ? 25.286 -12.522 -10.629 1.00 94.62 441 TRP A N 1
ATOM 3501 C CA . TRP A 1 441 ? 25.904 -12.759 -9.327 1.00 94.62 441 TRP A CA 1
ATOM 3502 C C . TRP A 1 441 ? 26.371 -14.206 -9.128 1.00 94.62 441 TRP A C 1
ATOM 3504 O O . TRP A 1 441 ? 27.236 -14.442 -8.290 1.00 94.62 441 TRP A O 1
ATOM 3514 N N . LYS A 1 442 ? 25.896 -15.163 -9.933 1.00 95.44 442 LYS A N 1
ATOM 3515 C CA . LYS A 1 442 ? 26.446 -16.531 -9.959 1.00 95.44 442 LYS A CA 1
ATOM 3516 C C . LYS A 1 442 ? 27.735 -16.650 -10.769 1.00 95.44 442 LYS A C 1
ATOM 3518 O O . LYS A 1 442 ? 28.563 -17.515 -10.499 1.00 95.44 442 LYS A O 1
ATOM 3523 N N . SER A 1 443 ? 27.915 -15.786 -11.765 1.00 95.00 443 SER A N 1
ATOM 3524 C CA . SER A 1 443 ? 29.068 -15.836 -12.654 1.00 95.00 443 SER A CA 1
ATOM 3525 C C . SER A 1 443 ? 30.381 -15.556 -11.918 1.00 95.00 443 SER A C 1
ATOM 3527 O O . SER A 1 443 ? 30.511 -14.568 -11.188 1.00 95.00 443 SER A O 1
ATOM 3529 N N . ALA A 1 444 ? 31.400 -16.366 -12.213 1.00 94.44 444 ALA A N 1
ATOM 3530 C CA . ALA A 1 444 ? 32.778 -16.120 -11.792 1.00 94.44 444 ALA A CA 1
ATOM 3531 C C . ALA A 1 444 ? 33.411 -14.895 -12.486 1.00 94.44 444 ALA A C 1
ATOM 3533 O O . ALA A 1 444 ? 34.438 -14.392 -12.033 1.00 94.44 444 ALA A O 1
ATOM 3534 N N . HIS A 1 445 ? 32.814 -14.381 -13.572 1.00 94.75 445 HIS A N 1
ATOM 3535 C CA . HIS A 1 445 ? 33.338 -13.204 -14.261 1.00 94.75 445 HIS A CA 1
ATOM 3536 C C . HIS A 1 445 ? 33.298 -11.955 -13.363 1.00 94.75 445 HIS A C 1
ATOM 3538 O O . HIS A 1 445 ? 32.341 -11.761 -12.601 1.00 94.75 445 HIS A O 1
ATOM 3544 N N . PRO A 1 446 ? 34.278 -11.039 -13.493 1.00 96.69 446 PRO A N 1
ATOM 3545 C CA . PRO A 1 446 ? 34.184 -9.719 -12.883 1.00 96.69 446 PRO A CA 1
ATOM 3546 C C . PRO A 1 446 ? 32.885 -9.019 -13.299 1.00 96.69 446 PRO A C 1
ATOM 3548 O O . PRO A 1 446 ? 32.529 -9.033 -14.478 1.00 96.69 446 PRO A O 1
ATOM 3551 N N . THR A 1 447 ? 32.198 -8.368 -12.351 1.00 96.44 447 THR A N 1
ATOM 3552 C CA . THR A 1 447 ? 30.884 -7.726 -12.569 1.00 96.44 447 THR A CA 1
ATOM 3553 C C . THR A 1 447 ? 30.854 -6.849 -13.823 1.00 96.44 447 THR A C 1
ATOM 3555 O O . THR A 1 447 ? 29.951 -6.977 -14.642 1.00 96.44 447 THR A O 1
ATOM 3558 N N . ARG A 1 448 ? 31.882 -6.015 -14.025 1.00 97.31 448 ARG A N 1
ATOM 3559 C CA . ARG A 1 448 ? 31.984 -5.137 -15.200 1.00 97.31 448 ARG A CA 1
ATOM 3560 C C . ARG A 1 448 ? 32.089 -5.914 -16.513 1.00 97.31 448 ARG A C 1
ATOM 3562 O O . ARG A 1 448 ? 31.463 -5.536 -17.494 1.00 97.31 448 ARG A O 1
ATOM 3569 N N . GLY A 1 449 ? 32.865 -6.999 -16.528 1.00 97.06 449 GLY A N 1
ATOM 3570 C CA . GLY A 1 449 ? 33.031 -7.843 -17.712 1.00 97.06 449 GLY A CA 1
ATOM 3571 C C . GLY A 1 449 ? 31.735 -8.553 -18.096 1.00 97.06 449 GLY A C 1
ATOM 3572 O O . GLY A 1 449 ? 31.403 -8.616 -19.277 1.00 97.06 449 GLY A O 1
ATOM 3573 N N . TRP A 1 450 ? 30.977 -9.018 -17.098 1.00 97.00 450 TRP A N 1
ATOM 3574 C CA . TRP A 1 450 ? 29.652 -9.597 -17.314 1.00 97.00 450 TRP A CA 1
ATOM 3575 C C . TRP A 1 450 ? 28.676 -8.560 -17.889 1.00 97.00 450 TRP A C 1
ATOM 3577 O O . TRP A 1 450 ? 28.085 -8.806 -18.934 1.00 97.00 450 TRP A O 1
ATOM 3587 N N . VAL A 1 451 ? 28.577 -7.366 -17.288 1.00 97.19 451 VAL A N 1
ATOM 3588 C CA . VAL A 1 451 ? 27.667 -6.307 -17.769 1.00 97.19 451 VAL A CA 1
ATOM 3589 C C . VAL A 1 451 ? 28.034 -5.827 -19.179 1.00 97.19 451 VAL A C 1
ATOM 3591 O O . VAL A 1 451 ? 27.148 -5.656 -20.017 1.00 97.19 451 VAL A O 1
ATOM 3594 N N . GLU A 1 452 ? 29.325 -5.668 -19.490 1.00 97.31 452 GLU A N 1
ATOM 3595 C CA . GLU A 1 452 ? 29.753 -5.292 -20.844 1.00 97.31 452 GLU A CA 1
ATOM 3596 C C . GLU A 1 452 ? 29.337 -6.351 -21.879 1.00 97.31 452 GLU A C 1
ATOM 3598 O O . GLU A 1 452 ? 28.876 -6.011 -22.970 1.00 97.31 452 GLU A O 1
ATOM 3603 N N . LYS A 1 453 ? 29.497 -7.637 -21.539 1.00 96.12 453 LYS A N 1
ATOM 3604 C CA . LYS A 1 453 ? 29.195 -8.766 -22.426 1.00 96.12 453 LYS A CA 1
ATOM 3605 C C . LYS A 1 453 ? 27.694 -8.969 -22.625 1.00 96.12 453 LYS A C 1
ATOM 3607 O O . LYS A 1 453 ? 27.268 -9.106 -23.768 1.00 96.12 453 LYS A O 1
ATOM 3612 N N . GLU A 1 454 ? 26.928 -9.009 -21.540 1.00 95.56 454 GLU A N 1
ATOM 3613 C CA . GLU A 1 454 ? 25.528 -9.447 -21.558 1.00 95.56 454 GLU A CA 1
ATOM 3614 C C . GLU A 1 454 ? 24.543 -8.290 -21.799 1.00 95.56 454 GLU A C 1
ATOM 3616 O O . GLU A 1 454 ? 23.505 -8.499 -22.422 1.00 95.56 454 GLU A O 1
ATOM 3621 N N . LEU A 1 455 ? 24.871 -7.058 -21.383 1.00 95.81 455 LEU A N 1
ATOM 3622 C CA . LEU A 1 455 ? 23.960 -5.908 -21.490 1.00 95.81 455 LEU A CA 1
ATOM 3623 C C . LEU A 1 455 ? 24.421 -4.865 -22.520 1.00 95.81 455 LEU A C 1
ATOM 3625 O O . LEU A 1 455 ? 23.654 -4.486 -23.409 1.00 95.81 455 LEU A O 1
ATOM 3629 N N . ILE A 1 456 ? 25.671 -4.399 -22.429 1.00 96.50 456 ILE A N 1
ATOM 3630 C CA . ILE A 1 456 ? 26.143 -3.236 -23.202 1.00 96.50 456 ILE A CA 1
ATOM 3631 C C . ILE A 1 456 ? 26.408 -3.595 -24.671 1.00 96.50 456 ILE A C 1
ATOM 3633 O O . ILE A 1 456 ? 25.795 -3.016 -25.571 1.00 96.50 456 ILE A O 1
ATOM 3637 N N . LYS A 1 457 ? 27.303 -4.554 -24.954 1.00 95.81 457 LYS A N 1
ATOM 3638 C CA . LYS A 1 457 ? 27.676 -4.929 -26.335 1.00 95.81 457 LYS A CA 1
ATOM 3639 C C . LYS A 1 457 ? 26.475 -5.325 -27.205 1.00 95.81 457 LYS A C 1
ATOM 3641 O O . LYS A 1 457 ? 26.398 -4.833 -28.334 1.00 95.81 457 LYS A O 1
ATOM 3646 N N . PRO A 1 458 ? 25.519 -6.148 -26.728 1.00 93.50 458 PRO A N 1
ATOM 3647 C CA . PRO A 1 458 ? 24.362 -6.532 -27.532 1.00 93.50 458 PRO A CA 1
ATOM 3648 C C . PRO A 1 458 ? 23.419 -5.366 -27.846 1.00 93.50 458 PRO A C 1
ATOM 3650 O O . PRO A 1 458 ? 22.657 -5.465 -28.810 1.00 93.50 458 PRO A O 1
ATOM 3653 N N . SER A 1 459 ? 23.465 -4.293 -27.053 1.00 92.75 459 SER A N 1
ATOM 3654 C CA . SER A 1 459 ? 22.607 -3.110 -27.184 1.00 92.75 459 SER A CA 1
ATOM 3655 C C . SER A 1 459 ? 23.267 -1.999 -28.014 1.00 92.75 459 SER A C 1
ATOM 3657 O O . SER A 1 459 ? 22.596 -1.343 -28.806 1.00 92.75 459 SER A O 1
ATOM 3659 N N . LYS A 1 460 ? 24.602 -1.854 -27.957 1.00 92.44 460 LYS A N 1
ATOM 3660 C CA . LYS A 1 460 ? 25.382 -0.917 -28.800 1.00 92.44 460 LYS A CA 1
ATOM 3661 C C . LYS A 1 460 ? 25.191 -1.120 -30.306 1.00 92.44 460 LYS A C 1
ATOM 3663 O O . LYS A 1 460 ? 25.380 -0.191 -31.082 1.00 92.44 460 LYS A O 1
ATOM 3668 N N . ARG A 1 461 ? 24.793 -2.315 -30.755 1.00 88.88 461 ARG A N 1
ATOM 3669 C CA . ARG A 1 461 ? 24.480 -2.548 -32.177 1.00 88.88 461 ARG A CA 1
ATOM 3670 C C . ARG A 1 461 ? 23.326 -1.673 -32.683 1.00 88.88 461 ARG A C 1
ATOM 3672 O O . ARG A 1 461 ? 23.269 -1.402 -33.874 1.00 88.88 461 ARG A O 1
ATOM 3679 N N . PHE A 1 462 ? 22.435 -1.227 -31.793 1.00 86.75 462 PHE A N 1
ATOM 3680 C CA . PHE A 1 462 ? 21.299 -0.378 -32.150 1.00 86.75 462 PHE A CA 1
ATOM 3681 C C . PHE A 1 462 ? 21.676 1.103 -32.270 1.00 86.75 462 PHE A C 1
ATOM 3683 O O . PHE A 1 462 ? 21.062 1.801 -33.068 1.00 86.75 462 PHE A O 1
ATOM 3690 N N . SER A 1 463 ? 22.698 1.584 -31.545 1.00 80.56 463 SER A N 1
ATOM 3691 C CA . SER A 1 463 ? 23.090 3.005 -31.593 1.00 80.56 463 SER A CA 1
ATOM 3692 C C . SER A 1 463 ? 23.716 3.407 -32.932 1.00 80.56 463 SER A C 1
ATOM 3694 O O . SER A 1 463 ? 23.619 4.562 -33.344 1.00 80.56 463 SER A O 1
ATOM 3696 N N . ARG A 1 464 ? 24.319 2.441 -33.639 1.00 79.88 464 ARG A N 1
ATOM 3697 C CA . ARG A 1 464 ? 25.029 2.651 -34.911 1.00 79.88 464 ARG A CA 1
ATOM 3698 C C . ARG A 1 464 ? 24.125 2.688 -36.141 1.00 79.88 464 ARG A C 1
ATOM 3700 O O . ARG A 1 464 ? 24.578 3.114 -37.199 1.00 79.88 464 ARG A O 1
ATOM 3707 N N . ASN A 1 465 ? 22.877 2.241 -36.028 1.00 83.25 465 ASN A N 1
ATOM 3708 C CA . ASN A 1 465 ? 21.962 2.234 -37.162 1.00 83.25 465 ASN A CA 1
ATOM 3709 C C . ASN A 1 465 ? 21.413 3.650 -37.379 1.00 83.25 465 ASN A C 1
ATOM 3711 O O . ASN A 1 465 ? 20.854 4.257 -36.464 1.00 83.25 465 ASN A O 1
ATOM 3715 N N . ALA A 1 466 ? 21.586 4.182 -38.589 1.00 83.12 466 ALA A N 1
ATOM 3716 C CA . ALA A 1 466 ? 20.967 5.443 -38.976 1.00 83.12 466 ALA A CA 1
ATOM 3717 C C . ALA A 1 466 ? 19.442 5.290 -38.972 1.00 83.12 466 ALA A C 1
ATOM 3719 O O . ALA A 1 466 ? 18.918 4.290 -39.467 1.00 83.12 466 ALA A O 1
ATOM 3720 N N . LEU A 1 467 ? 18.737 6.282 -38.428 1.00 87.75 467 LEU A N 1
ATOM 3721 C CA . LEU A 1 467 ? 17.280 6.306 -38.482 1.00 87.75 467 LEU A CA 1
ATOM 3722 C C . LEU A 1 467 ? 16.840 6.750 -39.870 1.00 87.75 467 LEU A C 1
ATOM 3724 O O . LEU A 1 467 ? 17.292 7.791 -40.359 1.00 87.75 467 LEU A O 1
ATOM 3728 N N . ASP A 1 468 ? 15.961 5.974 -40.501 1.00 91.69 468 ASP A N 1
ATOM 3729 C CA . ASP A 1 468 ? 15.335 6.409 -41.741 1.00 91.69 468 ASP A CA 1
ATOM 3730 C C . ASP A 1 468 ? 14.471 7.662 -41.516 1.00 91.69 468 ASP A C 1
ATOM 3732 O O . ASP A 1 468 ? 14.059 7.995 -40.398 1.00 91.69 468 ASP A O 1
ATOM 3736 N N . ASN A 1 469 ? 14.234 8.396 -42.602 1.00 91.25 469 ASN A N 1
ATOM 3737 C CA . ASN A 1 469 ? 13.521 9.667 -42.539 1.00 91.25 469 ASN A CA 1
ATOM 3738 C C . ASN A 1 469 ? 12.083 9.469 -42.041 1.00 91.25 469 ASN A C 1
ATOM 3740 O O . ASN A 1 469 ? 11.579 10.310 -41.308 1.00 91.25 469 ASN A O 1
ATOM 3744 N N . GLU A 1 470 ? 11.433 8.358 -42.395 1.00 93.94 470 GLU A N 1
ATOM 3745 C CA . GLU A 1 470 ? 10.063 8.063 -41.969 1.00 93.94 470 GLU A CA 1
ATOM 3746 C C . GLU A 1 470 ? 9.969 7.950 -40.440 1.00 93.94 470 GLU A C 1
ATOM 3748 O O . GLU A 1 470 ? 9.103 8.561 -39.814 1.00 93.94 470 GLU A O 1
ATOM 3753 N N . THR A 1 471 ? 10.901 7.226 -39.826 1.00 93.19 471 THR A N 1
ATOM 3754 C CA . THR A 1 471 ? 11.000 7.057 -38.377 1.00 93.19 471 THR A CA 1
ATOM 3755 C C . THR A 1 471 ? 11.276 8.389 -37.691 1.00 93.19 471 THR A C 1
ATOM 3757 O O . THR A 1 471 ? 10.592 8.727 -36.724 1.00 93.19 471 THR A O 1
ATOM 3760 N N . GLN A 1 472 ? 12.224 9.185 -38.200 1.00 93.12 472 GLN A N 1
ATOM 3761 C CA . GLN A 1 472 ? 12.497 10.514 -37.643 1.00 93.12 472 GLN A CA 1
ATOM 3762 C C . GLN A 1 472 ? 11.253 11.415 -37.690 1.00 93.12 472 GLN A C 1
ATOM 3764 O O . GLN A 1 472 ? 10.937 12.074 -36.699 1.00 93.12 472 GLN A O 1
ATOM 3769 N N . GLN A 1 473 ? 10.501 11.397 -38.797 1.00 92.31 473 GLN A N 1
ATOM 3770 C CA . GLN A 1 473 ? 9.265 12.172 -38.929 1.00 92.31 473 GLN A CA 1
ATOM 3771 C C . GLN A 1 473 ? 8.161 11.691 -37.980 1.00 92.31 473 GLN A C 1
ATOM 3773 O O . GLN A 1 473 ? 7.493 12.520 -37.360 1.00 92.31 473 GLN A O 1
ATOM 3778 N N . LYS A 1 474 ? 7.999 10.373 -37.791 1.00 94.88 474 LYS A N 1
ATOM 3779 C CA . LYS A 1 474 ? 7.062 9.819 -36.795 1.00 94.88 474 LYS A CA 1
ATOM 3780 C C . LYS A 1 474 ? 7.376 10.329 -35.387 1.00 94.88 474 LYS A C 1
ATOM 3782 O O . LYS A 1 474 ? 6.467 10.748 -34.671 1.00 94.88 474 LYS A O 1
ATOM 3787 N N . VAL A 1 475 ? 8.656 10.346 -35.009 1.00 93.56 475 VAL A N 1
ATOM 3788 C CA . VAL A 1 475 ? 9.102 10.840 -33.697 1.00 93.56 475 VAL A CA 1
ATOM 3789 C C . VAL A 1 475 ? 8.824 12.337 -33.553 1.00 93.56 475 VAL A C 1
ATOM 3791 O O . VAL A 1 475 ? 8.171 12.731 -32.586 1.00 93.56 475 VAL A O 1
ATOM 3794 N N . LEU A 1 476 ? 9.241 13.164 -34.520 1.00 93.75 476 LEU A N 1
ATOM 3795 C CA . LEU A 1 476 ? 8.996 14.614 -34.503 1.00 93.75 476 LEU A CA 1
ATOM 3796 C C . LEU A 1 476 ? 7.501 14.934 -34.396 1.00 93.75 476 LEU A C 1
ATOM 3798 O O . LEU A 1 476 ? 7.101 15.706 -33.524 1.00 93.75 476 LEU A O 1
ATOM 3802 N N . SER A 1 477 ? 6.673 14.269 -35.206 1.00 94.44 477 SER A N 1
ATOM 3803 C CA . SER A 1 477 ? 5.219 14.432 -35.176 1.00 94.44 477 SER A CA 1
ATOM 3804 C C . SER A 1 477 ? 4.627 14.065 -33.815 1.00 94.44 477 SER A C 1
ATOM 3806 O O . SER A 1 477 ? 3.771 14.793 -33.318 1.00 94.44 477 SER A O 1
ATOM 3808 N N . SER A 1 478 ? 5.082 12.974 -33.187 1.00 94.56 478 SER A N 1
ATOM 3809 C CA . SER A 1 478 ? 4.588 12.555 -31.866 1.00 94.56 478 SER A CA 1
ATOM 3810 C C . SER A 1 478 ? 4.963 13.521 -30.733 1.00 94.56 478 SER A C 1
ATOM 3812 O O . SER A 1 478 ? 4.266 13.581 -29.724 1.00 94.56 478 SER A O 1
ATOM 3814 N N . LEU A 1 479 ? 6.031 14.306 -30.916 1.00 93.25 479 LEU A N 1
ATOM 3815 C CA . LEU A 1 479 ? 6.495 15.334 -29.977 1.00 93.25 479 LEU A CA 1
ATOM 3816 C C . LEU A 1 479 ? 5.934 16.736 -30.287 1.00 93.25 479 LEU A C 1
ATOM 3818 O O . LEU A 1 479 ? 6.280 17.709 -29.601 1.00 93.25 479 LEU A O 1
ATOM 3822 N N . GLY A 1 480 ? 5.106 16.864 -31.332 1.00 93.62 480 GLY A N 1
ATOM 3823 C CA . GLY A 1 480 ? 4.602 18.149 -31.819 1.00 93.62 480 GLY A CA 1
ATOM 3824 C C . GLY A 1 480 ? 5.715 19.076 -32.314 1.00 93.62 480 GLY A C 1
ATOM 3825 O O . GLY A 1 480 ? 5.642 20.288 -32.117 1.00 93.62 480 GLY A O 1
ATOM 3826 N N . LEU A 1 481 ? 6.784 18.512 -32.879 1.00 91.19 481 LEU A N 1
ATOM 3827 C CA . LEU A 1 481 ? 7.898 19.252 -33.467 1.00 91.19 481 LEU A CA 1
ATOM 3828 C C . LEU A 1 481 ? 7.742 19.294 -34.995 1.00 91.19 481 LEU A C 1
ATOM 3830 O O . LEU A 1 481 ? 7.250 18.328 -35.583 1.00 91.19 481 LEU A O 1
ATOM 3834 N N . PRO A 1 482 ? 8.140 20.398 -35.654 1.00 90.12 482 PRO A N 1
ATOM 3835 C CA . PRO A 1 482 ? 8.018 20.518 -37.100 1.00 90.12 482 PRO A CA 1
ATOM 3836 C C . PRO A 1 482 ? 8.875 19.471 -37.812 1.00 90.12 482 PRO A C 1
ATOM 3838 O O . PRO A 1 482 ? 9.964 19.119 -37.355 1.00 90.12 482 PRO A O 1
ATOM 3841 N N . ALA A 1 483 ? 8.381 19.010 -38.960 1.00 86.06 483 ALA A N 1
ATOM 3842 C CA . ALA A 1 483 ? 9.150 18.183 -39.870 1.00 86.06 483 ALA A CA 1
ATOM 3843 C C . ALA A 1 483 ? 10.366 18.976 -40.364 1.00 86.06 483 ALA A C 1
ATOM 3845 O O . ALA A 1 483 ? 10.224 19.985 -41.053 1.00 86.06 483 ALA A O 1
ATOM 3846 N N . GLU A 1 484 ? 11.566 18.527 -40.018 1.00 81.38 484 GLU A N 1
ATOM 3847 C CA . GLU A 1 484 ? 12.804 19.094 -40.543 1.00 81.38 484 GLU A CA 1
ATOM 3848 C C . GLU A 1 484 ? 13.359 18.125 -41.598 1.00 81.38 484 GLU A C 1
ATOM 3850 O O . GLU A 1 484 ? 13.488 16.926 -41.337 1.00 81.38 484 GLU A O 1
ATOM 3855 N N . ASN A 1 485 ? 13.677 18.621 -42.800 1.00 62.34 485 ASN A N 1
ATOM 3856 C CA . ASN A 1 485 ? 14.428 17.856 -43.802 1.00 62.34 485 ASN A CA 1
ATOM 3857 C C . ASN A 1 485 ? 15.892 17.791 -43.354 1.00 62.34 485 ASN A C 1
ATOM 3859 O O . ASN A 1 485 ? 16.731 18.573 -43.797 1.00 62.34 485 ASN A O 1
ATOM 3863 N N . LYS A 1 486 ? 16.180 16.900 -42.407 1.00 65.31 486 LYS A N 1
ATOM 3864 C CA . LYS A 1 486 ? 17.536 16.636 -41.930 1.00 65.31 486 LYS A CA 1
ATOM 3865 C C . LYS A 1 486 ? 18.132 15.429 -42.643 1.00 65.31 486 LYS A C 1
ATOM 3867 O O . LYS A 1 486 ? 17.423 14.504 -43.039 1.00 65.31 486 LYS A O 1
ATOM 3872 N N . GLU A 1 487 ? 19.453 15.456 -42.803 1.00 80.50 487 GLU A N 1
ATOM 3873 C CA . GLU A 1 487 ? 20.228 14.277 -43.182 1.00 80.50 487 GLU A CA 1
ATOM 3874 C C . GLU A 1 487 ? 19.947 13.122 -42.209 1.00 80.50 487 GLU A C 1
ATOM 3876 O O . GLU A 1 487 ? 19.596 13.330 -41.044 1.00 80.50 487 GLU A O 1
ATOM 3881 N N . ARG A 1 488 ? 20.108 11.882 -42.682 1.00 83.25 488 ARG A N 1
ATOM 3882 C CA . ARG A 1 488 ? 19.982 10.695 -41.830 1.00 83.25 488 ARG A CA 1
ATOM 3883 C C . ARG A 1 488 ? 21.049 10.739 -40.741 1.00 83.25 488 ARG A C 1
ATOM 3885 O O . ARG A 1 488 ? 22.209 10.434 -41.001 1.00 83.25 488 ARG A O 1
ATOM 3892 N N . ILE A 1 489 ? 20.646 11.081 -39.524 1.00 84.81 489 ILE A N 1
ATOM 3893 C CA . ILE A 1 489 ? 21.518 11.050 -38.354 1.00 84.81 489 ILE A CA 1
ATOM 3894 C C . ILE A 1 489 ? 21.289 9.777 -37.532 1.00 84.81 489 ILE A C 1
ATOM 3896 O O . ILE A 1 489 ? 20.225 9.152 -37.570 1.00 84.81 489 ILE A O 1
ATOM 3900 N N . GLY A 1 490 ? 22.333 9.352 -36.821 1.00 85.06 490 GLY A N 1
ATOM 3901 C CA . GLY A 1 490 ? 22.278 8.185 -35.941 1.00 85.06 490 GLY A CA 1
ATOM 3902 C C . GLY A 1 490 ? 21.342 8.398 -34.749 1.00 85.06 490 GLY A C 1
ATOM 3903 O O . GLY A 1 490 ? 21.071 9.534 -34.355 1.00 85.06 490 GLY A O 1
ATOM 3904 N N . TYR A 1 491 ? 20.892 7.296 -34.141 1.00 86.94 491 TYR A N 1
ATOM 3905 C CA . TYR A 1 491 ? 19.949 7.305 -33.015 1.00 86.94 491 TYR A CA 1
ATOM 3906 C C . TYR A 1 491 ? 20.378 8.241 -31.870 1.00 86.94 491 TYR A C 1
ATOM 3908 O O . TYR A 1 491 ? 19.584 9.062 -31.412 1.00 86.94 491 TYR A O 1
ATOM 3916 N N . ALA A 1 492 ? 21.643 8.168 -31.439 1.00 87.94 492 ALA A N 1
ATOM 3917 C CA . ALA A 1 492 ? 22.165 8.989 -30.342 1.00 87.94 492 ALA A CA 1
ATOM 3918 C C . ALA A 1 492 ? 22.185 10.491 -30.671 1.00 87.94 492 ALA A C 1
ATOM 3920 O O . ALA A 1 492 ? 21.743 11.308 -29.864 1.00 87.94 492 ALA A O 1
ATOM 3921 N N . ALA A 1 493 ? 22.625 10.856 -31.880 1.00 88.44 493 ALA A N 1
ATOM 3922 C CA . ALA A 1 493 ? 22.635 12.246 -32.334 1.00 88.44 493 ALA A CA 1
ATOM 3923 C C . ALA A 1 493 ? 21.210 12.808 -32.459 1.00 88.44 493 ALA A C 1
ATOM 3925 O O . ALA A 1 493 ? 20.947 13.935 -32.040 1.00 88.44 493 ALA A O 1
ATOM 3926 N N . PHE A 1 494 ? 20.275 12.004 -32.978 1.00 91.00 494 PHE A N 1
ATOM 3927 C CA . PHE A 1 494 ? 18.871 12.395 -33.077 1.00 91.00 494 PHE A CA 1
ATOM 3928 C C . PHE A 1 494 ? 18.256 12.622 -31.696 1.00 91.00 494 PHE A C 1
ATOM 3930 O O . PHE A 1 494 ? 17.647 13.664 -31.460 1.00 91.00 494 PHE A O 1
ATOM 3937 N N . ARG A 1 495 ? 18.480 11.700 -30.750 1.00 93.00 495 ARG A N 1
ATOM 3938 C CA . ARG A 1 495 ? 18.027 11.859 -29.364 1.00 93.00 495 ARG A CA 1
ATOM 3939 C C . ARG A 1 495 ? 18.597 13.124 -28.728 1.00 93.00 495 ARG A C 1
ATOM 3941 O O . ARG A 1 495 ? 17.830 13.886 -28.152 1.00 93.00 495 ARG A O 1
ATOM 3948 N N . ALA A 1 496 ? 19.903 13.368 -28.843 1.00 92.44 496 ALA A N 1
ATOM 3949 C CA . ALA A 1 496 ? 20.545 14.553 -28.273 1.00 92.44 496 ALA A CA 1
ATOM 3950 C C . ALA A 1 496 ? 19.897 15.857 -28.773 1.00 92.44 496 ALA A C 1
ATOM 3952 O O . ALA A 1 496 ? 19.546 16.707 -27.959 1.00 92.44 496 ALA A O 1
ATOM 3953 N N . ALA A 1 497 ? 19.627 15.964 -30.078 1.00 90.38 497 ALA A N 1
ATOM 3954 C CA . ALA A 1 497 ? 18.951 17.126 -30.660 1.00 90.38 497 ALA A CA 1
ATOM 3955 C C . ALA A 1 497 ? 17.500 17.302 -30.165 1.00 90.38 497 ALA A C 1
ATOM 3957 O O . ALA A 1 497 ? 17.000 18.421 -30.066 1.00 90.38 497 ALA A O 1
ATOM 3958 N N . LEU A 1 498 ? 16.798 16.206 -29.858 1.00 93.00 498 LEU A N 1
ATOM 3959 C CA . LEU A 1 498 ? 15.443 16.265 -29.301 1.00 93.00 498 LEU A CA 1
ATOM 3960 C C . LEU A 1 498 ? 15.438 16.679 -27.824 1.00 93.00 498 LEU A C 1
ATOM 3962 O O . LEU A 1 498 ? 14.524 17.387 -27.401 1.00 93.00 498 LEU A O 1
ATOM 3966 N N . LEU A 1 499 ? 16.458 16.285 -27.055 1.00 94.25 499 LEU A N 1
ATOM 3967 C CA . LEU A 1 499 ? 16.598 16.649 -25.640 1.00 94.25 499 LEU A CA 1
ATOM 3968 C C . LEU A 1 499 ? 16.800 18.149 -25.412 1.00 94.25 499 LEU A C 1
ATOM 3970 O O . LEU A 1 499 ? 16.475 18.649 -24.340 1.00 94.25 499 LEU A O 1
ATOM 3974 N N . GLU A 1 500 ? 17.276 18.882 -26.418 1.00 93.94 500 GLU A N 1
ATOM 3975 C CA . GLU A 1 500 ? 17.327 20.349 -26.383 1.00 93.94 500 GLU A CA 1
ATOM 3976 C C . GLU A 1 500 ? 15.924 20.984 -26.386 1.00 93.94 500 GLU A C 1
ATOM 3978 O O . GLU A 1 500 ? 15.757 22.129 -25.972 1.00 93.94 500 GLU A O 1
ATOM 3983 N N . LYS A 1 501 ? 14.904 20.250 -26.855 1.00 94.62 501 LYS A N 1
ATOM 3984 C CA . LYS A 1 501 ? 13.540 20.759 -27.080 1.00 94.62 501 LYS A CA 1
ATOM 3985 C C . LYS A 1 501 ? 12.483 20.119 -26.173 1.00 94.62 501 LYS A C 1
ATOM 3987 O O . LYS A 1 501 ? 11.382 20.668 -26.043 1.00 94.62 501 LYS A O 1
ATOM 3992 N N . ARG A 1 502 ? 12.758 18.935 -25.614 1.00 94.38 502 ARG A N 1
ATOM 3993 C CA . ARG A 1 502 ? 11.794 18.112 -24.864 1.00 94.38 502 ARG A CA 1
ATOM 3994 C C . ARG A 1 502 ? 12.461 17.332 -23.721 1.00 94.38 502 ARG A C 1
ATOM 3996 O O . ARG A 1 502 ? 13.626 16.957 -23.844 1.00 94.38 502 ARG A O 1
ATOM 4003 N N . PRO A 1 503 ? 11.728 17.019 -22.634 1.00 92.69 503 PRO A N 1
ATOM 4004 C CA . PRO A 1 503 ? 12.225 16.157 -21.563 1.00 92.69 503 PRO A CA 1
ATOM 4005 C C . PRO A 1 503 ? 12.598 14.752 -22.056 1.00 92.69 503 PRO A C 1
ATOM 4007 O O . PRO A 1 503 ? 11.925 14.186 -22.919 1.00 92.69 503 PRO A O 1
ATOM 4010 N N . ALA A 1 504 ? 13.614 14.140 -21.439 1.00 90.56 504 ALA A N 1
ATOM 4011 C CA . ALA A 1 504 ? 14.125 12.830 -21.854 1.00 90.56 504 ALA A CA 1
ATOM 4012 C C . ALA A 1 504 ? 13.066 11.726 -21.907 1.00 90.56 504 ALA A C 1
ATOM 4014 O O . ALA A 1 504 ? 13.028 10.964 -22.868 1.00 90.56 504 ALA A O 1
ATOM 4015 N N . GLN A 1 505 ? 12.154 11.689 -20.934 1.00 90.69 505 GLN A N 1
ATOM 4016 C CA . GLN A 1 505 ? 11.106 10.669 -20.886 1.00 90.69 505 GLN A CA 1
ATOM 4017 C C . GLN A 1 505 ? 10.160 10.732 -22.092 1.00 90.69 505 GLN A C 1
ATOM 4019 O O . GLN A 1 505 ? 9.735 9.693 -22.592 1.00 90.69 505 GLN A O 1
ATOM 4024 N N . GLU A 1 506 ? 9.832 11.936 -22.568 1.00 92.00 506 GLU A N 1
ATOM 4025 C CA . GLU A 1 506 ? 8.972 12.118 -23.740 1.00 92.00 506 GLU A CA 1
ATOM 4026 C C . GLU A 1 506 ? 9.698 11.696 -25.014 1.00 92.00 506 GLU A C 1
ATOM 4028 O O . GLU A 1 506 ? 9.144 10.952 -25.824 1.00 92.00 506 GLU A O 1
ATOM 4033 N N . VAL A 1 507 ? 10.960 12.119 -25.153 1.00 93.81 507 VAL A N 1
ATOM 4034 C CA . VAL A 1 507 ? 11.818 11.770 -26.290 1.00 93.81 507 VAL A CA 1
ATOM 4035 C C . VAL A 1 507 ? 11.998 10.258 -26.391 1.00 93.81 507 VAL A C 1
ATOM 4037 O O . VAL A 1 507 ? 11.771 9.678 -27.450 1.00 93.81 507 VAL A O 1
ATOM 4040 N N . ASP A 1 508 ? 12.353 9.605 -25.288 1.00 93.56 508 ASP A N 1
ATOM 4041 C CA . ASP A 1 508 ? 12.586 8.166 -25.256 1.00 93.56 508 ASP A CA 1
ATOM 4042 C C . ASP A 1 508 ? 11.290 7.372 -25.510 1.00 93.56 508 ASP A C 1
ATOM 4044 O O . ASP A 1 508 ? 11.292 6.405 -26.275 1.00 93.56 508 ASP A O 1
ATOM 4048 N N . LYS A 1 509 ? 10.150 7.819 -24.961 1.00 91.75 509 LYS A N 1
ATOM 4049 C CA . LYS A 1 509 ? 8.834 7.224 -25.249 1.00 91.75 509 LYS A CA 1
ATOM 4050 C C . LYS A 1 509 ? 8.479 7.324 -26.736 1.00 91.75 509 LYS A C 1
ATOM 4052 O O . LYS A 1 509 ? 8.002 6.346 -27.312 1.00 91.75 509 LYS A O 1
ATOM 4057 N N . ALA A 1 510 ? 8.719 8.478 -27.358 1.00 93.19 510 ALA A N 1
ATOM 4058 C CA . ALA A 1 510 ? 8.478 8.695 -28.781 1.00 93.19 510 ALA A CA 1
ATOM 4059 C C . ALA A 1 510 ? 9.388 7.822 -29.662 1.00 93.19 510 ALA A C 1
ATOM 4061 O O . ALA A 1 510 ? 8.910 7.163 -30.587 1.00 93.19 510 ALA A O 1
ATOM 4062 N N . LEU A 1 511 ? 10.684 7.752 -29.338 1.00 92.81 511 LEU A N 1
ATOM 4063 C CA . LEU A 1 511 ? 11.658 6.926 -30.057 1.00 92.81 511 LEU A CA 1
ATOM 4064 C C . LEU A 1 511 ? 11.278 5.441 -30.025 1.00 92.81 511 LEU A C 1
ATOM 4066 O O . LEU A 1 511 ? 11.228 4.798 -31.073 1.00 92.81 511 LEU A O 1
ATOM 4070 N N . PHE A 1 512 ? 10.944 4.893 -28.853 1.00 92.12 512 PHE A N 1
ATOM 4071 C CA . PHE A 1 512 ? 10.571 3.478 -28.736 1.00 92.12 512 PHE A CA 1
ATOM 4072 C C . PHE A 1 512 ? 9.182 3.151 -29.285 1.00 92.12 512 PHE A C 1
ATOM 4074 O O . PHE A 1 512 ? 8.931 2.004 -29.658 1.00 92.12 512 PHE A O 1
ATOM 4081 N N . ALA A 1 513 ? 8.280 4.129 -29.375 1.00 92.25 513 ALA A N 1
ATOM 4082 C CA . ALA A 1 513 ? 7.030 3.961 -30.110 1.00 92.25 513 ALA A CA 1
ATOM 4083 C C . ALA A 1 513 ? 7.275 3.852 -31.625 1.00 92.25 513 ALA A C 1
ATOM 4085 O O . ALA A 1 513 ? 6.617 3.054 -32.291 1.00 92.25 513 ALA A O 1
ATOM 4086 N N . ALA A 1 514 ? 8.244 4.605 -32.158 1.00 93.38 514 ALA A N 1
ATOM 4087 C CA . ALA A 1 514 ? 8.597 4.585 -33.576 1.00 93.38 514 ALA A CA 1
ATOM 4088 C C . ALA A 1 514 ? 9.488 3.392 -33.983 1.00 93.38 514 ALA A C 1
ATOM 4090 O O . ALA A 1 514 ? 9.550 3.062 -35.165 1.00 93.38 514 ALA A O 1
ATOM 4091 N N . LEU A 1 515 ? 10.151 2.731 -33.025 1.00 92.88 515 LEU A N 1
ATOM 4092 C CA . LEU A 1 515 ? 11.110 1.639 -33.254 1.00 92.88 515 LEU A CA 1
ATOM 4093 C C . LEU A 1 515 ? 10.733 0.354 -32.489 1.00 92.88 515 LEU A C 1
ATOM 4095 O O . LEU A 1 515 ? 11.431 -0.034 -31.544 1.00 92.88 515 LEU A O 1
ATOM 4099 N N . PRO A 1 516 ? 9.653 -0.345 -32.885 1.00 93.50 516 PRO A N 1
ATOM 4100 C CA . PRO A 1 516 ? 9.142 -1.503 -32.150 1.00 93.50 516 PRO A CA 1
ATOM 4101 C C . PRO A 1 516 ? 10.145 -2.662 -32.047 1.00 93.50 516 PRO A C 1
ATOM 4103 O O . PRO A 1 516 ? 10.202 -3.318 -31.011 1.00 93.50 516 PRO A O 1
ATOM 4106 N N . ASP A 1 517 ? 10.978 -2.897 -33.065 1.00 93.00 517 ASP A N 1
ATOM 4107 C CA . ASP A 1 517 ? 11.965 -3.986 -33.027 1.00 93.00 517 ASP A CA 1
ATOM 4108 C C . ASP A 1 517 ? 13.139 -3.685 -32.089 1.00 93.00 517 ASP A C 1
ATOM 4110 O O . ASP A 1 517 ? 13.608 -4.575 -31.378 1.00 93.00 517 ASP A O 1
ATOM 4114 N N . VAL A 1 518 ? 13.585 -2.424 -32.033 1.00 91.94 518 VAL A N 1
ATOM 4115 C CA . VAL A 1 518 ? 14.599 -1.991 -31.059 1.00 91.94 518 VAL A CA 1
ATOM 4116 C C . VAL A 1 518 ? 14.024 -2.094 -29.651 1.00 91.94 518 VAL A C 1
ATOM 4118 O O . VAL A 1 518 ? 14.673 -2.653 -28.770 1.00 91.94 518 VAL A O 1
ATOM 4121 N N . ARG A 1 519 ? 12.789 -1.618 -29.449 1.00 94.69 519 ARG A N 1
ATOM 4122 C CA . ARG A 1 519 ? 12.084 -1.711 -28.168 1.00 94.69 519 ARG A CA 1
ATOM 4123 C C . ARG A 1 519 ? 11.974 -3.161 -27.691 1.00 94.69 519 ARG A C 1
ATOM 4125 O O . ARG A 1 519 ? 12.392 -3.450 -26.574 1.00 94.69 519 ARG A O 1
ATOM 4132 N N . ARG A 1 520 ? 11.488 -4.073 -28.542 1.00 95.88 520 ARG A N 1
ATOM 4133 C CA . ARG A 1 520 ? 11.378 -5.508 -28.232 1.00 95.88 520 ARG A CA 1
ATOM 4134 C C . ARG A 1 520 ? 12.734 -6.107 -27.867 1.00 95.88 520 ARG A C 1
ATOM 4136 O O . ARG A 1 520 ? 12.859 -6.739 -26.826 1.00 95.88 520 ARG A O 1
ATOM 4143 N N . ALA A 1 521 ? 13.765 -5.844 -28.668 1.00 94.75 521 ALA A N 1
ATOM 4144 C CA . ALA A 1 521 ? 15.090 -6.405 -28.429 1.00 94.75 521 ALA A CA 1
ATOM 4145 C C . ALA A 1 521 ? 15.792 -5.838 -27.180 1.00 94.75 521 ALA A C 1
ATOM 4147 O O . ALA A 1 521 ? 16.660 -6.506 -26.614 1.00 94.75 521 ALA A O 1
ATOM 4148 N N . LEU A 1 522 ? 15.463 -4.611 -26.762 1.00 95.00 522 LEU A N 1
ATOM 4149 C CA . LEU A 1 522 ? 15.912 -4.058 -25.483 1.00 95.00 522 LEU A CA 1
ATOM 4150 C C . LEU A 1 522 ? 15.123 -4.648 -24.312 1.00 95.00 522 LEU A C 1
ATOM 4152 O O . LEU A 1 522 ? 15.738 -5.007 -23.314 1.00 95.00 522 LEU A O 1
ATOM 4156 N N . ALA A 1 523 ? 13.802 -4.796 -24.441 1.00 95.88 523 ALA A N 1
ATOM 4157 C CA . ALA A 1 523 ? 12.953 -5.410 -23.421 1.00 95.88 523 ALA A CA 1
ATOM 4158 C C . ALA A 1 523 ? 13.353 -6.868 -23.137 1.00 95.88 523 ALA A C 1
ATOM 4160 O O . ALA A 1 523 ? 13.525 -7.239 -21.982 1.00 95.88 523 ALA A O 1
ATOM 4161 N N . GLU A 1 524 ? 13.619 -7.666 -24.176 1.00 95.31 524 GLU A N 1
ATOM 4162 C CA . GLU A 1 524 ? 14.107 -9.052 -24.054 1.00 95.31 524 GLU A CA 1
ATOM 4163 C C . GLU A 1 524 ? 15.456 -9.169 -23.325 1.00 95.31 524 GLU A C 1
ATOM 4165 O O . GLU A 1 524 ? 15.800 -10.233 -22.811 1.00 95.31 524 GLU A O 1
ATOM 4170 N N . ARG A 1 525 ? 16.240 -8.086 -23.289 1.00 95.06 525 ARG A N 1
ATOM 4171 C CA . ARG A 1 525 ? 17.551 -8.024 -22.625 1.00 95.06 525 ARG A CA 1
ATOM 4172 C C . ARG A 1 525 ? 17.545 -7.205 -21.345 1.00 95.06 525 ARG A C 1
ATOM 4174 O O . ARG A 1 525 ? 18.596 -7.050 -20.721 1.00 95.06 525 ARG A O 1
ATOM 4181 N N . ALA A 1 526 ? 16.397 -6.655 -20.973 1.00 97.00 526 ALA A N 1
ATOM 4182 C CA . ALA A 1 526 ? 16.273 -5.856 -19.777 1.00 97.00 526 ALA A CA 1
ATOM 4183 C C . ALA A 1 526 ? 16.585 -6.728 -18.555 1.00 97.00 526 ALA A C 1
ATOM 4185 O O . ALA A 1 526 ? 16.106 -7.854 -18.417 1.00 97.00 526 ALA A O 1
ATOM 4186 N N . LEU A 1 527 ? 17.406 -6.211 -17.645 1.00 97.38 527 LEU A N 1
ATOM 4187 C CA . LEU A 1 527 ? 17.733 -6.905 -16.405 1.00 97.38 527 LEU A CA 1
ATOM 4188 C C . LEU A 1 527 ? 16.692 -6.532 -15.352 1.00 97.38 527 LEU A C 1
ATOM 4190 O O . LEU A 1 527 ? 16.876 -5.552 -14.630 1.00 97.38 527 LEU A O 1
ATOM 4194 N N . HIS A 1 528 ? 15.593 -7.280 -15.270 1.00 97.19 528 HIS A N 1
ATOM 4195 C CA . HIS A 1 528 ? 14.592 -7.094 -14.218 1.00 97.19 528 HIS A CA 1
ATOM 4196 C C . HIS A 1 528 ? 15.225 -7.403 -12.860 1.00 97.19 528 HIS A C 1
ATOM 4198 O O . HIS A 1 528 ? 15.668 -8.528 -12.623 1.00 97.19 528 HIS A O 1
ATOM 4204 N N . PHE A 1 529 ? 15.278 -6.406 -11.980 1.00 97.12 529 PHE A N 1
ATOM 4205 C CA . PHE A 1 529 ? 15.957 -6.531 -10.689 1.00 97.12 529 PHE A CA 1
ATOM 4206 C C . PHE A 1 529 ? 15.021 -6.347 -9.496 1.00 97.12 529 PHE A C 1
ATOM 4208 O O . PHE A 1 529 ? 15.354 -6.789 -8.396 1.00 97.12 529 PHE A O 1
ATOM 4215 N N . ALA A 1 530 ? 13.857 -5.721 -9.684 1.00 97.06 530 ALA A N 1
ATOM 4216 C CA . ALA A 1 530 ? 12.909 -5.482 -8.604 1.00 97.06 530 ALA A CA 1
ATOM 4217 C C . ALA A 1 530 ? 11.448 -5.481 -9.072 1.00 97.06 530 ALA A C 1
ATOM 4219 O O . ALA A 1 530 ? 11.129 -4.962 -10.139 1.00 97.06 530 ALA A O 1
ATOM 4220 N N . ASP A 1 531 ? 10.567 -6.023 -8.237 1.00 96.00 531 ASP A N 1
ATOM 4221 C CA . ASP A 1 531 ? 9.120 -5.845 -8.308 1.00 96.00 531 ASP A CA 1
ATOM 4222 C C . ASP A 1 531 ? 8.806 -4.487 -7.679 1.00 96.00 531 ASP A C 1
ATOM 4224 O O . ASP A 1 531 ? 9.139 -4.256 -6.515 1.00 96.00 531 ASP A O 1
ATOM 4228 N N . THR A 1 532 ? 8.206 -3.566 -8.439 1.00 94.50 532 THR A N 1
ATOM 4229 C CA . THR A 1 532 ? 7.887 -2.217 -7.936 1.00 94.50 532 THR A CA 1
ATOM 4230 C C . THR A 1 532 ? 6.765 -2.224 -6.893 1.00 94.50 532 THR A C 1
ATOM 4232 O O . THR A 1 532 ? 6.512 -1.187 -6.276 1.00 94.50 532 THR A O 1
ATOM 4235 N N . ASN A 1 533 ? 6.098 -3.373 -6.718 1.00 92.75 533 ASN A N 1
ATOM 4236 C CA . ASN A 1 533 ? 4.829 -3.615 -6.039 1.00 92.75 533 ASN A CA 1
ATOM 4237 C C . ASN A 1 533 ? 3.608 -2.961 -6.701 1.00 92.75 533 ASN A C 1
ATOM 4239 O O . ASN A 1 533 ? 2.495 -3.127 -6.199 1.00 92.75 533 ASN A O 1
ATOM 4243 N N . LEU A 1 534 ? 3.789 -2.226 -7.799 1.00 91.81 534 LEU A N 1
ATOM 4244 C CA . LEU A 1 534 ? 2.727 -1.560 -8.551 1.00 91.81 534 LEU A CA 1
ATOM 4245 C C . LEU A 1 534 ? 2.247 -2.436 -9.715 1.00 91.81 534 LEU A C 1
ATOM 4247 O O . LEU A 1 534 ? 2.895 -3.413 -10.089 1.00 91.81 534 LEU A O 1
ATOM 4251 N N . GLN A 1 535 ? 1.120 -2.050 -10.312 1.00 90.31 535 GLN A N 1
ATOM 4252 C CA . GLN A 1 535 ? 0.576 -2.696 -11.505 1.00 90.31 535 GLN A CA 1
ATOM 4253 C C . GLN A 1 535 ? 0.245 -1.678 -12.595 1.00 90.31 535 GLN A C 1
ATOM 4255 O O . GLN A 1 535 ? -0.089 -0.526 -12.314 1.00 90.31 535 GLN A O 1
ATOM 4260 N N . SER A 1 536 ? 0.302 -2.134 -13.843 1.00 86.19 536 SER A N 1
ATOM 4261 C CA . SER A 1 536 ? -0.254 -1.462 -15.014 1.00 86.19 536 SER A CA 1
ATOM 4262 C C . SER A 1 536 ? -1.368 -2.342 -15.583 1.00 86.19 536 SER A C 1
ATOM 4264 O O . SER A 1 536 ? -1.117 -3.379 -16.202 1.00 86.19 536 SER A O 1
ATOM 4266 N N . GLY A 1 537 ? -2.621 -1.977 -15.301 1.00 86.25 537 GLY A N 1
ATOM 4267 C CA . GLY A 1 537 ? -3.762 -2.856 -15.554 1.00 86.25 537 GLY A CA 1
ATOM 4268 C C . GLY A 1 537 ? -3.653 -4.147 -14.737 1.00 86.25 537 GLY A C 1
ATOM 4269 O O . GLY A 1 537 ? -3.570 -4.098 -13.515 1.00 86.25 537 GLY A O 1
ATOM 4270 N N . LEU A 1 538 ? -3.633 -5.297 -15.416 1.00 86.25 538 LEU A N 1
ATOM 4271 C CA . LEU A 1 538 ? -3.487 -6.621 -14.791 1.00 86.25 538 LEU A CA 1
ATOM 4272 C C . LEU A 1 538 ? -2.031 -7.103 -14.699 1.00 86.25 538 LEU A C 1
ATOM 4274 O O . LEU A 1 538 ? -1.795 -8.231 -14.274 1.00 86.25 538 LEU A O 1
ATOM 4278 N N . LYS A 1 539 ? -1.070 -6.295 -15.158 1.00 92.06 539 LYS A N 1
ATOM 4279 C CA . LYS A 1 539 ? 0.335 -6.687 -15.262 1.00 92.06 539 LYS A CA 1
ATOM 4280 C C . LYS A 1 539 ? 1.158 -6.051 -14.164 1.00 92.06 539 LYS A C 1
ATOM 4282 O O . LYS A 1 539 ? 1.012 -4.863 -13.877 1.00 92.06 539 LYS A O 1
ATOM 4287 N N . ASP A 1 540 ? 2.057 -6.836 -13.600 1.00 94.06 540 ASP A N 1
ATOM 4288 C CA . ASP A 1 540 ? 2.971 -6.370 -12.569 1.00 94.06 540 ASP A CA 1
ATOM 4289 C C . ASP A 1 540 ? 4.031 -5.472 -13.173 1.00 94.06 540 ASP A C 1
ATOM 4291 O O . ASP A 1 540 ? 4.460 -5.681 -14.302 1.00 94.06 540 ASP A O 1
ATOM 4295 N N . LEU A 1 541 ? 4.428 -4.433 -12.452 1.00 95.56 541 LEU A N 1
ATOM 4296 C CA . LEU A 1 541 ? 5.408 -3.487 -12.956 1.00 95.56 541 LEU A CA 1
ATOM 4297 C C . LEU A 1 541 ? 6.766 -3.791 -12.326 1.00 95.56 541 LEU A C 1
ATOM 4299 O O . LEU A 1 541 ? 6.920 -3.724 -11.105 1.00 95.56 541 LEU A O 1
ATOM 4303 N N . HIS A 1 542 ? 7.763 -4.108 -13.148 1.00 97.25 542 HIS A N 1
ATOM 4304 C CA . HIS A 1 542 ? 9.126 -4.391 -12.696 1.00 97.25 542 HIS A CA 1
ATOM 4305 C C . HIS A 1 542 ? 10.043 -3.200 -12.970 1.00 97.25 542 HIS A C 1
ATOM 4307 O O . HIS A 1 542 ? 9.913 -2.541 -14.000 1.00 97.25 542 HIS A O 1
ATOM 4313 N N . PHE A 1 543 ? 11.003 -2.950 -12.080 1.00 97.75 543 PHE A N 1
ATOM 4314 C CA . PHE A 1 543 ? 12.178 -2.153 -12.414 1.00 97.75 543 PHE A CA 1
ATOM 4315 C C . PHE A 1 543 ? 13.206 -3.032 -13.122 1.00 97.75 543 PHE A C 1
ATOM 4317 O O . PHE A 1 543 ? 13.492 -4.160 -12.700 1.00 97.75 543 PHE A O 1
ATOM 4324 N N . CYS A 1 544 ? 13.796 -2.490 -14.179 1.00 98.00 544 CYS A N 1
ATOM 4325 C CA . CYS A 1 544 ? 14.822 -3.149 -14.962 1.00 98.00 544 CYS A CA 1
ATOM 4326 C C . CYS A 1 544 ? 15.970 -2.196 -15.302 1.00 98.00 544 CYS A C 1
ATOM 4328 O O . CYS A 1 544 ? 15.776 -0.984 -15.409 1.00 98.00 544 CYS A O 1
ATOM 4330 N N . PHE A 1 545 ? 17.170 -2.752 -15.471 1.00 98.25 545 PHE A N 1
ATOM 4331 C CA . PHE A 1 545 ? 18.279 -2.037 -16.096 1.00 98.25 545 PHE A CA 1
ATOM 4332 C C . PHE A 1 545 ? 18.280 -2.306 -17.595 1.00 98.25 545 PHE A C 1
ATOM 4334 O O . PHE A 1 545 ? 18.219 -3.463 -18.018 1.00 98.25 545 PHE A O 1
ATOM 4341 N N . ILE A 1 546 ? 18.419 -1.249 -18.388 1.00 97.38 546 ILE A N 1
ATOM 4342 C CA . ILE A 1 546 ? 18.645 -1.346 -19.832 1.00 97.38 546 ILE A CA 1
ATOM 4343 C C . ILE A 1 546 ? 19.877 -0.535 -20.216 1.00 97.38 546 ILE A C 1
ATOM 4345 O O . ILE A 1 546 ? 20.231 0.415 -19.524 1.00 97.38 546 ILE A O 1
ATOM 4349 N N . TYR A 1 547 ? 20.513 -0.874 -21.335 1.00 97.38 547 TYR A N 1
ATOM 4350 C CA . TYR A 1 547 ? 21.466 0.024 -21.985 1.00 97.38 547 TYR A CA 1
ATOM 4351 C C . TYR A 1 547 ? 20.731 0.820 -23.064 1.00 97.38 547 TYR A C 1
ATOM 4353 O O . TYR A 1 547 ? 20.383 0.263 -24.108 1.00 97.38 547 TYR A O 1
ATOM 4361 N N . ASN A 1 548 ? 20.466 2.101 -22.808 1.00 95.69 548 ASN A N 1
ATOM 4362 C CA . ASN A 1 548 ? 19.755 2.959 -23.749 1.00 95.69 548 ASN A CA 1
ATOM 4363 C C . ASN A 1 548 ? 20.715 3.357 -24.891 1.00 95.69 548 ASN A C 1
ATOM 4365 O O . ASN A 1 548 ? 21.703 4.056 -24.647 1.00 95.69 548 ASN A O 1
ATOM 4369 N N . PRO A 1 549 ? 20.451 2.952 -26.151 1.00 91.88 549 PRO A N 1
ATOM 4370 C CA . PRO A 1 549 ? 21.353 3.219 -27.271 1.00 91.88 549 PRO A CA 1
ATOM 4371 C C . PRO A 1 549 ? 21.480 4.709 -27.623 1.00 91.88 549 PRO A C 1
ATOM 4373 O O . PRO A 1 549 ? 22.322 5.062 -28.442 1.00 91.88 549 PRO A O 1
ATOM 4376 N N . GLY A 1 550 ? 20.649 5.584 -27.052 1.00 90.12 550 GLY A N 1
ATOM 4377 C CA . GLY A 1 550 ? 20.650 7.015 -27.357 1.00 90.12 550 GLY A CA 1
ATOM 4378 C C . GLY A 1 550 ? 21.382 7.858 -26.339 1.00 90.12 550 GLY A C 1
ATOM 4379 O O . GLY A 1 550 ? 21.971 8.866 -26.711 1.00 90.12 550 GLY A O 1
ATOM 4380 N N . SER A 1 551 ? 21.347 7.472 -25.065 1.00 93.12 551 SER A N 1
ATOM 4381 C CA . SER A 1 551 ? 22.227 8.061 -24.053 1.00 93.12 551 SER A CA 1
ATOM 4382 C C . SER A 1 551 ? 23.588 7.372 -23.997 1.00 93.12 551 SER A C 1
ATOM 4384 O O . SER A 1 551 ? 24.511 7.923 -23.403 1.00 93.12 551 SER A O 1
ATOM 4386 N N . GLU A 1 552 ? 23.694 6.174 -24.583 1.00 94.56 552 GLU A N 1
ATOM 4387 C CA . GLU A 1 552 ? 24.837 5.265 -24.474 1.00 94.56 552 GLU A CA 1
ATOM 4388 C C . GLU A 1 552 ? 25.197 4.920 -23.020 1.00 94.56 552 GLU A C 1
ATOM 4390 O O . GLU A 1 552 ? 26.348 4.599 -22.704 1.00 94.56 552 GLU A O 1
ATOM 4395 N N . LYS A 1 553 ? 24.196 4.952 -22.134 1.00 96.38 553 LYS A N 1
ATOM 4396 C CA . LYS A 1 553 ? 24.316 4.683 -20.699 1.00 96.38 553 LYS A CA 1
ATOM 4397 C C . LYS A 1 553 ? 23.380 3.558 -20.274 1.00 96.38 553 LYS A C 1
ATOM 4399 O O . LYS A 1 553 ? 22.393 3.248 -20.942 1.00 96.38 553 LYS A O 1
ATOM 4404 N N . ILE A 1 554 ? 23.707 2.947 -19.139 1.00 97.81 554 ILE A N 1
ATOM 4405 C CA . ILE A 1 554 ? 22.753 2.109 -18.413 1.00 97.81 554 ILE A CA 1
ATOM 4406 C C . ILE A 1 554 ? 21.772 3.038 -17.703 1.00 97.81 554 ILE A C 1
ATOM 4408 O O . ILE A 1 554 ? 22.212 4.008 -17.091 1.00 97.81 554 ILE A O 1
ATOM 4412 N N . GLU A 1 555 ? 20.483 2.722 -17.780 1.00 97.25 555 GLU A N 1
ATOM 4413 C CA . GLU A 1 555 ? 19.389 3.490 -17.179 1.00 97.25 555 GLU A CA 1
ATOM 4414 C C . GLU A 1 555 ? 18.416 2.562 -16.434 1.00 97.25 555 GLU A C 1
ATOM 4416 O O . GLU A 1 555 ? 18.362 1.358 -16.715 1.00 97.25 555 GLU A O 1
ATOM 4421 N N . ILE A 1 556 ? 17.626 3.118 -15.506 1.00 97.31 556 ILE A N 1
ATOM 4422 C CA . ILE A 1 556 ? 16.535 2.393 -14.826 1.00 97.31 556 ILE A CA 1
ATOM 4423 C C . ILE A 1 556 ? 15.197 2.678 -15.500 1.00 97.31 556 ILE A C 1
ATOM 4425 O O . ILE A 1 556 ? 14.772 3.824 -15.642 1.00 97.31 556 ILE A O 1
ATOM 4429 N N . TRP A 1 557 ? 14.510 1.606 -15.870 1.00 97.25 557 TRP A N 1
ATOM 4430 C CA . TRP A 1 557 ? 13.240 1.650 -16.576 1.00 97.25 557 TRP A CA 1
ATOM 4431 C C . TRP A 1 557 ? 12.205 0.769 -15.882 1.00 97.25 557 TRP A C 1
ATOM 4433 O O . TRP A 1 557 ? 12.540 -0.148 -15.131 1.00 97.25 557 TRP A O 1
ATOM 4443 N N . GLN A 1 558 ? 10.934 1.055 -16.128 1.00 97.00 558 GLN A N 1
ATOM 4444 C CA . GLN A 1 558 ? 9.810 0.217 -15.741 1.00 97.00 558 GLN A CA 1
ATOM 4445 C C . GLN A 1 558 ? 9.339 -0.611 -16.933 1.00 97.00 558 GLN A C 1
ATOM 4447 O O . GLN A 1 558 ? 9.340 -0.133 -18.067 1.00 97.00 558 GLN A O 1
ATOM 4452 N N . ILE A 1 559 ? 8.915 -1.841 -16.671 1.00 96.94 559 ILE A N 1
ATOM 4453 C CA . ILE A 1 559 ? 8.377 -2.740 -17.690 1.00 96.94 559 ILE A CA 1
ATOM 4454 C C . ILE A 1 559 ? 7.215 -3.551 -17.098 1.00 96.94 559 ILE A C 1
ATOM 4456 O O . ILE A 1 559 ? 7.406 -4.223 -16.079 1.00 96.94 559 ILE A O 1
ATOM 4460 N N . PRO A 1 560 ? 5.996 -3.462 -17.665 1.00 96.88 560 PRO A N 1
ATOM 4461 C CA . PRO A 1 560 ? 4.907 -4.352 -17.296 1.00 96.88 560 PRO A CA 1
ATOM 4462 C C . PRO A 1 560 ? 5.250 -5.795 -17.673 1.00 96.88 560 PRO A C 1
ATOM 4464 O O . PRO A 1 560 ? 5.733 -6.054 -18.779 1.00 96.88 560 PRO A O 1
ATOM 4467 N N . ASP A 1 561 ? 4.977 -6.733 -16.777 1.00 93.75 561 ASP A N 1
ATOM 4468 C CA . ASP A 1 561 ? 5.379 -8.123 -16.926 1.00 93.75 561 ASP A CA 1
ATOM 4469 C C . ASP A 1 561 ? 4.792 -8.767 -18.195 1.00 93.75 561 ASP A C 1
ATOM 4471 O O . ASP A 1 561 ? 3.640 -8.538 -18.593 1.00 93.75 561 ASP A O 1
ATOM 4475 N N . GLY A 1 562 ? 5.628 -9.532 -18.897 1.00 93.06 562 GLY A N 1
ATOM 4476 C CA . GLY A 1 562 ? 5.288 -10.115 -20.196 1.00 93.06 562 GLY A CA 1
ATOM 4477 C C . GLY A 1 562 ? 4.893 -9.088 -21.271 1.00 93.06 562 GLY A C 1
ATOM 4478 O O . GLY A 1 562 ? 4.001 -9.360 -22.078 1.00 93.06 562 GLY A O 1
ATOM 4479 N N . THR A 1 563 ? 5.466 -7.880 -21.263 1.00 94.94 563 THR A N 1
ATOM 4480 C CA . THR A 1 563 ? 5.356 -6.900 -22.364 1.00 94.94 563 THR A CA 1
ATOM 4481 C C . THR A 1 563 ? 6.728 -6.460 -22.850 1.00 94.94 563 THR A C 1
ATOM 4483 O O . THR A 1 563 ? 7.733 -6.700 -22.194 1.00 94.94 563 THR A O 1
ATOM 4486 N N . ASP A 1 564 ? 6.758 -5.760 -23.981 1.00 95.31 564 ASP A N 1
ATOM 4487 C CA . ASP A 1 564 ? 7.903 -4.981 -24.450 1.00 95.31 564 ASP A CA 1
ATOM 4488 C C . ASP A 1 564 ? 7.754 -3.478 -24.139 1.00 95.31 564 ASP A C 1
ATOM 4490 O O . ASP A 1 564 ? 8.465 -2.646 -24.703 1.00 95.31 564 ASP A O 1
ATOM 4494 N N . GLN A 1 565 ? 6.807 -3.095 -23.275 1.00 95.19 565 GLN A N 1
ATOM 4495 C CA . GLN A 1 565 ? 6.521 -1.694 -22.994 1.00 95.19 565 GLN A CA 1
ATOM 4496 C C . GLN A 1 565 ? 7.529 -1.133 -21.989 1.00 95.19 565 GLN A C 1
ATOM 4498 O O . GLN A 1 565 ? 7.342 -1.191 -20.778 1.00 95.19 565 GLN A O 1
ATOM 4503 N N . LEU A 1 566 ? 8.592 -0.543 -22.519 1.00 95.31 566 LEU A N 1
ATOM 4504 C CA . LEU A 1 566 ? 9.604 0.163 -21.747 1.00 95.31 566 LEU A CA 1
ATOM 4505 C C . LEU A 1 566 ? 9.099 1.565 -21.352 1.00 95.31 566 LEU A C 1
ATOM 4507 O O . LEU A 1 566 ? 8.756 2.380 -22.210 1.00 95.31 566 LEU A O 1
ATOM 4511 N N . ILE A 1 567 ? 9.050 1.842 -20.048 1.00 95.12 567 ILE A N 1
ATOM 4512 C CA . ILE A 1 567 ? 8.605 3.112 -19.461 1.00 95.12 567 ILE A CA 1
ATOM 4513 C C . ILE A 1 567 ? 9.803 3.773 -18.752 1.00 95.12 567 ILE A C 1
ATOM 4515 O O . ILE A 1 567 ? 10.254 3.255 -17.727 1.00 95.12 567 ILE A O 1
ATOM 4519 N N . PRO A 1 568 ? 10.337 4.901 -19.256 1.00 93.75 568 PRO A N 1
ATOM 4520 C CA . PRO A 1 568 ? 11.487 5.552 -18.636 1.00 93.75 568 PRO A CA 1
ATOM 4521 C C . PRO A 1 568 ? 11.139 6.075 -17.239 1.00 93.75 568 PRO A C 1
ATOM 4523 O O . PRO A 1 568 ? 10.135 6.771 -17.064 1.00 93.75 568 PRO A O 1
ATOM 4526 N N . VAL A 1 569 ? 11.992 5.804 -16.250 1.00 92.94 569 VAL A N 1
ATOM 4527 C CA . VAL A 1 569 ? 11.844 6.344 -14.891 1.00 92.94 569 VAL A CA 1
ATOM 4528 C C . VAL A 1 569 ? 12.741 7.567 -14.727 1.00 92.94 569 VAL A C 1
ATOM 4530 O O . VAL A 1 569 ? 13.831 7.639 -15.283 1.00 92.94 569 VAL A O 1
ATOM 4533 N N . ARG A 1 570 ? 12.290 8.544 -13.939 1.00 91.81 570 ARG A N 1
ATOM 4534 C CA . ARG A 1 570 ? 13.111 9.697 -13.559 1.00 91.81 570 ARG A CA 1
ATOM 4535 C C . ARG A 1 570 ? 14.204 9.252 -12.593 1.00 91.81 570 ARG A C 1
ATOM 4537 O O . ARG A 1 570 ? 13.910 8.973 -11.429 1.00 91.81 570 ARG A O 1
ATOM 4544 N N . GLU A 1 571 ? 15.450 9.196 -13.052 1.00 89.88 571 GLU A N 1
ATOM 4545 C CA . GLU A 1 571 ? 16.576 8.746 -12.225 1.00 89.88 571 GLU A CA 1
ATOM 4546 C C . GLU A 1 571 ? 16.787 9.630 -10.994 1.00 89.88 571 GLU A C 1
ATOM 4548 O O . GLU A 1 571 ? 17.176 9.122 -9.946 1.00 89.88 571 GLU A O 1
ATOM 4553 N N . GLU A 1 572 ? 16.438 10.920 -11.051 1.00 91.69 572 GLU A N 1
ATOM 4554 C CA . GLU A 1 572 ? 16.509 11.816 -9.883 1.00 91.69 572 GLU A CA 1
ATOM 4555 C C . GLU A 1 572 ? 15.670 11.327 -8.689 1.00 91.69 572 GLU A C 1
ATOM 4557 O O . GLU A 1 572 ? 15.944 11.661 -7.532 1.00 91.69 572 GLU A O 1
ATOM 4562 N N . LEU A 1 573 ? 14.627 10.541 -8.959 1.00 90.19 573 LEU A N 1
ATOM 4563 C CA . LEU A 1 573 ? 13.758 9.993 -7.928 1.00 90.19 573 LEU A CA 1
ATOM 4564 C C . LEU A 1 573 ? 14.344 8.736 -7.279 1.00 90.19 573 LEU A C 1
ATOM 4566 O O . LEU A 1 573 ? 14.067 8.480 -6.109 1.00 90.19 573 LEU A O 1
ATOM 4570 N N . LEU A 1 574 ? 15.169 7.982 -8.010 1.00 93.88 574 LEU A N 1
ATOM 4571 C CA . LEU A 1 574 ? 15.705 6.696 -7.563 1.00 93.88 574 LEU A CA 1
ATOM 4572 C C . LEU A 1 574 ? 17.184 6.743 -7.177 1.00 93.88 574 LEU A C 1
ATOM 4574 O O . LEU A 1 574 ? 17.590 5.968 -6.323 1.00 93.88 574 LEU A O 1
ATOM 4578 N N . ILE A 1 575 ? 17.994 7.610 -7.780 1.00 94.06 575 ILE A N 1
ATOM 4579 C CA . ILE A 1 575 ? 19.457 7.515 -7.734 1.00 94.06 575 ILE A CA 1
ATOM 4580 C C . ILE A 1 575 ? 20.074 8.704 -7.008 1.00 94.06 575 ILE A C 1
ATOM 4582 O O . ILE A 1 575 ? 20.683 8.516 -5.962 1.00 94.06 575 ILE A O 1
ATOM 4586 N N . ASN A 1 576 ? 19.894 9.918 -7.537 1.00 88.06 576 ASN A N 1
ATOM 4587 C CA . ASN A 1 576 ? 20.647 11.128 -7.172 1.00 88.06 576 ASN A CA 1
ATOM 4588 C C . ASN A 1 576 ? 20.679 11.426 -5.658 1.00 88.06 576 ASN A C 1
ATOM 4590 O O . ASN A 1 576 ? 19.824 12.144 -5.139 1.00 88.06 576 ASN A O 1
ATOM 4594 N N . GLY A 1 577 ? 21.681 10.886 -4.953 1.00 85.81 577 GLY A N 1
ATOM 4595 C CA . GLY A 1 577 ? 21.843 11.039 -3.501 1.00 85.81 577 GLY A CA 1
ATOM 4596 C C . GLY A 1 577 ? 20.794 10.295 -2.669 1.00 85.81 577 GLY A C 1
ATOM 4597 O O . GLY A 1 577 ? 20.589 10.614 -1.500 1.00 85.81 577 GLY A O 1
ATOM 4598 N N . ARG A 1 578 ? 20.087 9.328 -3.260 1.00 94.19 578 ARG A N 1
ATOM 4599 C CA . ARG A 1 578 ? 19.076 8.532 -2.563 1.00 94.19 578 ARG A CA 1
ATOM 4600 C C . ARG A 1 578 ? 19.737 7.409 -1.778 1.00 94.19 578 ARG A C 1
ATOM 4602 O O . ARG A 1 578 ? 20.605 6.713 -2.286 1.00 94.19 578 ARG A O 1
ATOM 4609 N N . HIS A 1 579 ? 19.286 7.205 -0.549 1.00 95.81 579 HIS A N 1
ATOM 4610 C CA . HIS A 1 579 ? 19.763 6.118 0.296 1.00 95.81 579 HIS A CA 1
ATOM 4611 C C . HIS A 1 579 ? 18.877 4.897 0.062 1.00 95.81 579 HIS A C 1
ATOM 4613 O O . HIS A 1 579 ? 17.665 4.962 0.280 1.00 95.81 579 HIS A O 1
ATOM 4619 N N . TRP A 1 580 ? 19.478 3.815 -0.416 1.00 96.69 580 TRP A N 1
ATOM 4620 C CA . TRP A 1 580 ? 18.839 2.516 -0.571 1.00 96.69 580 TRP A CA 1
ATOM 4621 C C . TRP A 1 580 ? 19.227 1.639 0.603 1.00 96.69 580 TRP A C 1
ATOM 4623 O O . TRP A 1 580 ? 20.404 1.365 0.789 1.00 96.69 580 TRP A O 1
ATOM 4633 N N . GLU A 1 581 ? 18.247 1.174 1.358 1.00 95.12 581 GLU A N 1
ATOM 4634 C CA . GLU A 1 581 ? 18.422 0.201 2.429 1.00 95.12 581 GLU A CA 1
ATOM 4635 C C . GLU A 1 581 ? 17.915 -1.157 1.947 1.00 95.12 581 GLU A C 1
ATOM 4637 O O . GLU A 1 581 ? 16.766 -1.281 1.507 1.00 95.12 581 GLU A O 1
ATOM 4642 N N . LEU A 1 582 ? 18.777 -2.172 2.004 1.00 94.62 582 LEU A N 1
ATOM 4643 C CA . LEU A 1 582 ? 18.478 -3.532 1.571 1.00 94.62 582 LEU A CA 1
ATOM 4644 C C . LEU A 1 582 ? 18.533 -4.501 2.753 1.00 94.62 582 LEU A C 1
ATOM 4646 O O . LEU A 1 582 ? 19.532 -4.560 3.472 1.00 94.62 582 LEU A O 1
ATOM 4650 N N . PHE A 1 583 ? 17.482 -5.309 2.890 1.00 91.81 583 PHE A N 1
ATOM 4651 C CA . PHE A 1 583 ? 17.334 -6.328 3.932 1.00 91.81 583 PHE A CA 1
ATOM 4652 C C . PHE A 1 583 ? 17.512 -7.704 3.285 1.00 91.81 583 PHE A C 1
ATOM 4654 O O . PHE A 1 583 ? 16.567 -8.283 2.743 1.00 91.81 583 PHE A O 1
ATOM 4661 N N . LEU A 1 584 ? 18.761 -8.171 3.208 1.00 86.06 584 LEU A N 1
ATOM 4662 C CA . LEU A 1 584 ? 19.125 -9.301 2.345 1.00 86.06 584 LEU A CA 1
ATOM 4663 C C . LEU A 1 584 ? 19.182 -10.658 3.039 1.00 86.06 584 LEU A C 1
ATOM 4665 O O . LEU A 1 584 ? 19.074 -11.669 2.341 1.00 86.06 584 LEU A O 1
ATOM 4669 N N . TYR A 1 585 ? 19.340 -10.691 4.356 1.00 79.94 585 TYR A N 1
ATOM 4670 C CA . TYR A 1 585 ? 19.469 -11.936 5.101 1.00 79.94 585 TYR A CA 1
ATOM 4671 C C . TYR A 1 585 ? 18.098 -12.408 5.565 1.00 79.94 585 TYR A C 1
ATOM 4673 O O . TYR A 1 585 ? 17.247 -11.606 5.951 1.00 79.94 585 TYR A O 1
ATOM 4681 N N . ALA A 1 586 ? 17.863 -13.715 5.499 1.00 72.44 586 ALA A N 1
ATOM 4682 C CA . ALA A 1 586 ? 16.648 -14.299 6.035 1.00 72.44 586 ALA A CA 1
ATOM 4683 C C . ALA A 1 586 ? 16.582 -14.109 7.550 1.00 72.44 586 ALA A C 1
ATOM 4685 O O . ALA A 1 586 ? 15.529 -13.711 8.033 1.00 72.44 586 ALA A O 1
ATOM 4686 N N . ASP A 1 587 ? 17.714 -14.271 8.240 1.00 67.94 587 ASP A N 1
ATOM 4687 C CA . ASP A 1 587 ? 17.844 -14.085 9.691 1.00 67.94 587 ASP A CA 1
ATOM 4688 C C . ASP A 1 587 ? 17.569 -12.635 10.134 1.00 67.94 587 ASP A C 1
ATOM 4690 O O . ASP A 1 587 ? 17.133 -12.383 11.259 1.00 67.94 587 ASP A O 1
ATOM 4694 N N . ASP A 1 588 ? 17.774 -11.653 9.250 1.00 62.28 588 ASP A N 1
ATOM 4695 C CA . ASP A 1 588 ? 17.417 -10.254 9.530 1.00 62.28 588 ASP A CA 1
ATOM 4696 C C . ASP A 1 588 ? 15.915 -10.014 9.486 1.00 62.28 588 ASP A C 1
ATOM 4698 O O . ASP A 1 588 ? 15.416 -9.072 10.103 1.00 62.28 588 ASP A O 1
ATOM 4702 N N . ILE A 1 589 ? 15.198 -10.867 8.757 1.00 62.22 589 ILE A N 1
ATOM 4703 C CA . ILE A 1 589 ? 13.747 -10.831 8.691 1.00 62.22 589 ILE A CA 1
ATOM 4704 C C . ILE A 1 589 ? 13.147 -11.874 9.642 1.00 62.22 589 ILE A C 1
ATOM 4706 O O . ILE A 1 589 ? 11.992 -11.705 9.972 1.00 62.22 589 ILE A O 1
ATOM 4710 N N . PHE A 1 590 ? 13.847 -12.913 10.123 1.00 59.09 590 PHE A N 1
ATOM 4711 C CA . PHE A 1 590 ? 13.240 -13.968 10.959 1.00 59.09 590 PHE A CA 1
ATOM 4712 C C . PHE A 1 590 ? 14.145 -14.562 12.017 1.00 59.09 590 PHE A C 1
ATOM 4714 O O . PHE A 1 590 ? 15.258 -15.000 11.677 1.00 59.09 590 PHE A O 1
#

pLDDT: mean 91.35, std 7.23, range [59.09, 98.5]